Protein AF-A0A975JVR2-F1 (afdb_monomer_lite)

Secondary structure (DSSP, 8-state):
-------------PPPP-------S---------------------------------PPPPPTTTTS-SSTT-TT-HHHHHHHHHHHHHH----HHHHHHHHHHTTT----HHHHHHHHHHHHHT--TTS-GGGHHHHHHHHHHHHHHHHHHHHHHTSTT-HHHHHHHHHHHTTTT-SSS--HHHHTT-SSHHHHHHHHHHHHHHHHHHHHHHTSTTHHHHHHHHHHHHHHHHHHHHHHHHHHH-GGG--HHHHHHHGGGGG-HHHHHHHHHTT-TT--GGGHHHHHHHHHHHHHHHHHHHHHHHHHHHHHHT---SHHHHHHHHTTSS-HHHHHS--HHHHHHHHHHHHHHHHHHHHHTTS-------------------SSS-------

pLDDT: mean 72.9, std 27.25, range [22.02, 98.81]

Radius of gyration: 26.37 Å; chains: 1; bounding box: 71×76×90 Å

Foldseek 3Di:
DPDDDDDDDDDDDDDDDPPPPPVVQDPPDPDDDDDDDDDDDDDDDDDDDDDDDDDPDDPDDPPPPPAPDLCPVVVPCNPVVVVVLVVLVVPFDDDPLLVVLQVLLVLLPDHDPSVLSVLLVVLLVLADPLFDPVCVNVLSSLSSLVVSLLVLLVVQLQDAPSVLLSVLLLCLLLCVQDQPDGNVVSLVSDPDPSSNSSSRSSNVSNNVSVVSLVPFQQSVVLVVVLSVLSVLLSVLSVVQSCCLVCVVPQALVCLLPRNLSSVVQLNSLSSRVSRRPPDDPVCVVVSSVVSSVVSVVVLVVCLVSCVLVSLVVLRQSRVLNSVCCVVVLDDSVCSVPDDSVVVVVSSVCVVVVVVVVVVVVPDDDDDDDDDDDDDDDDDDDDDDDDPDDDDD

Organism: NCBI:txid886343

Sequence (392 aa):
MAALMATVPRGRRSTPMAILRDTDALDIGVGSAVGTAQQRGHNPSASLGLRGQSQAFSPRAIPEGAAGSYLADLRGDEPLVRELQRVVMAEITLSENVNGWVERFSQVNRRDPYLWIWCRAAAEMASLPSIDAELYDHVIDSVILMVIINAVIDDVADHHGRQGFLDALLDIVEGRGGATAIDPALTRKAVSPLEATTLETLWFFYSTLMQRARSYPRCAEFADIFAYDCRVWANMYRLSHLFNDHPDMMSMVEHDLVMPYNMGMVMYTDLQLMCSSRFEMTDLGAVRAAAILAQYMGRIGNLTTTWRREIDEHDYTSGVFAYAVDKGFVDIEWLKHPDATGCRQRLSRGLSGATAKSSSSGNGSRTAMRSSGSAKQSRVSMFATGLMACPD

Structure (mmCIF, N/CA/C/O backbone):
data_AF-A0A975JVR2-F1
#
_entry.id   AF-A0A975JVR2-F1
#
loop_
_atom_site.group_PDB
_atom_site.id
_atom_site.type_symbol
_atom_site.label_atom_id
_atom_site.label_alt_id
_atom_site.label_comp_id
_atom_site.label_asym_id
_atom_site.label_entity_id
_atom_site.label_seq_id
_atom_site.pdbx_PDB_ins_code
_atom_site.Cartn_x
_atom_site.Cartn_y
_atom_site.Cartn_z
_atom_site.occupancy
_atom_site.B_iso_or_equiv
_atom_site.auth_seq_id
_atom_site.auth_comp_id
_atom_site.auth_asym_id
_atom_site.auth_atom_id
_atom_site.pdbx_PDB_model_num
ATOM 1 N N . MET A 1 1 ? -3.629 -34.062 -35.873 1.00 32.19 1 MET A N 1
ATOM 2 C CA . MET A 1 1 ? -3.676 -34.085 -34.393 1.00 32.19 1 MET A CA 1
ATOM 3 C C . MET A 1 1 ? -4.930 -34.812 -33.913 1.00 32.19 1 MET A C 1
ATOM 5 O O . MET A 1 1 ? -5.838 -34.214 -33.358 1.00 32.19 1 MET A O 1
ATOM 9 N N . ALA A 1 2 ? -4.988 -36.113 -34.184 1.00 26.84 2 ALA A N 1
ATOM 10 C CA . ALA A 1 2 ? -6.042 -37.022 -33.743 1.00 26.84 2 ALA A CA 1
ATOM 11 C C . ALA A 1 2 ? -5.434 -38.432 -33.743 1.00 26.84 2 ALA A C 1
ATOM 13 O O . ALA A 1 2 ? -5.662 -39.205 -34.662 1.00 26.84 2 ALA A O 1
ATOM 14 N N . ALA A 1 3 ? -4.530 -38.680 -32.793 1.00 25.39 3 ALA A N 1
ATOM 15 C CA . ALA A 1 3 ? -3.975 -39.992 -32.448 1.00 25.39 3 ALA A CA 1
ATOM 16 C C . ALA A 1 3 ? -2.961 -39.792 -31.315 1.00 25.39 3 ALA A C 1
ATOM 18 O O . ALA A 1 3 ? -1.812 -39.495 -31.606 1.00 25.39 3 ALA A O 1
ATOM 19 N N . LEU A 1 4 ? -3.398 -39.872 -30.053 1.00 27.83 4 LEU A N 1
ATOM 20 C CA . LEU A 1 4 ? -2.589 -40.268 -28.882 1.00 27.83 4 LEU A CA 1
ATOM 21 C C . LEU A 1 4 ? -3.432 -40.125 -27.605 1.00 27.83 4 LEU A C 1
ATOM 23 O O . LEU A 1 4 ? -3.185 -39.283 -26.753 1.00 27.83 4 LEU A O 1
ATOM 27 N N . MET A 1 5 ? -4.470 -40.953 -27.490 1.00 32.00 5 MET A N 1
ATOM 28 C CA . MET A 1 5 ? -5.083 -41.294 -26.205 1.00 32.00 5 MET A CA 1
ATOM 29 C C . MET A 1 5 ? -5.481 -42.766 -26.239 1.00 32.00 5 MET A C 1
ATOM 31 O O . MET A 1 5 ? -6.595 -43.116 -26.615 1.00 32.00 5 MET A O 1
ATOM 35 N N . ALA A 1 6 ? -4.542 -43.631 -25.868 1.00 29.73 6 ALA A N 1
ATOM 36 C CA . ALA A 1 6 ? -4.838 -44.977 -25.404 1.00 29.73 6 ALA A CA 1
ATOM 37 C C . ALA A 1 6 ? -3.701 -45.467 -24.494 1.00 29.73 6 ALA A C 1
ATOM 39 O O . ALA A 1 6 ? -2.533 -45.208 -24.760 1.00 29.73 6 ALA A O 1
ATOM 40 N N . THR A 1 7 ? -4.100 -46.195 -23.449 1.00 31.78 7 THR A N 1
ATOM 41 C CA . THR A 1 7 ? -3.308 -47.021 -22.519 1.00 31.78 7 THR A CA 1
ATOM 42 C C . THR A 1 7 ? -2.488 -46.326 -21.423 1.00 31.78 7 THR A C 1
ATOM 44 O O . THR A 1 7 ? -1.298 -46.093 -21.585 1.00 31.78 7 THR A O 1
ATOM 47 N N . VAL A 1 8 ? -3.099 -46.159 -20.238 1.00 30.03 8 VAL A N 1
ATOM 48 C CA . VAL A 1 8 ? -2.407 -46.312 -18.938 1.00 30.03 8 VAL A CA 1
ATOM 49 C C . VAL A 1 8 ? -3.321 -47.108 -17.975 1.00 30.03 8 VAL A C 1
ATOM 51 O O . VAL A 1 8 ? -4.532 -46.865 -17.971 1.00 30.03 8 VAL A O 1
ATOM 54 N N . PRO A 1 9 ? -2.812 -48.088 -17.198 1.00 31.22 9 PRO A N 1
ATOM 55 C CA . PRO A 1 9 ? -3.633 -49.058 -16.466 1.00 31.22 9 PRO A CA 1
ATOM 56 C C . PRO A 1 9 ? -4.222 -48.519 -15.156 1.00 31.22 9 PRO A C 1
ATOM 58 O O . PRO A 1 9 ? -3.595 -47.752 -14.427 1.00 31.22 9 PRO A O 1
ATOM 61 N N . ARG A 1 10 ? -5.415 -49.015 -14.808 1.00 36.34 10 ARG A N 1
ATOM 62 C CA . ARG A 1 10 ? -6.048 -48.847 -13.493 1.00 36.34 10 ARG A CA 1
ATOM 63 C C . ARG A 1 10 ? -5.355 -49.737 -12.458 1.00 36.34 10 ARG A C 1
ATOM 65 O O . ARG A 1 10 ? -5.386 -50.955 -12.601 1.00 36.34 10 ARG A O 1
ATOM 72 N N . GLY A 1 11 ? -4.840 -49.151 -11.375 1.00 30.44 11 GLY A N 1
ATOM 73 C CA . GLY A 1 11 ? -4.563 -49.910 -10.153 1.00 30.44 11 GLY A CA 1
ATOM 74 C C . GLY A 1 11 ? -3.506 -49.327 -9.221 1.00 30.44 11 GLY A C 1
ATOM 75 O O . GLY A 1 11 ? -2.349 -49.713 -9.304 1.00 30.44 11 GLY A O 1
ATOM 76 N N . ARG A 1 12 ? -3.929 -48.486 -8.270 1.00 29.80 12 ARG A N 1
ATOM 77 C CA . ARG A 1 12 ? -3.588 -48.558 -6.831 1.00 29.80 12 ARG A CA 1
ATOM 78 C C . ARG A 1 12 ? -4.276 -47.399 -6.111 1.00 29.80 12 ARG A C 1
ATOM 80 O O . ARG A 1 12 ? -4.114 -46.246 -6.489 1.00 29.80 12 ARG A O 1
ATOM 87 N N . ARG A 1 13 ? -5.079 -47.727 -5.095 1.00 35.50 13 ARG A N 1
ATOM 88 C CA . ARG A 1 13 ? -5.670 -46.757 -4.167 1.00 35.50 13 ARG A CA 1
ATOM 89 C C . ARG A 1 13 ? -4.528 -46.118 -3.375 1.00 35.50 13 ARG A C 1
ATOM 91 O O . ARG A 1 13 ? -3.924 -46.798 -2.551 1.00 35.50 13 ARG A O 1
ATOM 98 N N . SER A 1 14 ? -4.222 -44.856 -3.653 1.00 30.22 14 SER A N 1
ATOM 99 C CA . SER A 1 14 ? -3.418 -44.018 -2.773 1.00 30.22 14 SER A CA 1
ATOM 100 C C . SER A 1 14 ? -4.315 -43.444 -1.678 1.00 30.22 14 SER A C 1
ATOM 102 O O . SER A 1 14 ? -5.410 -42.940 -1.921 1.00 30.22 14 SER A O 1
ATOM 104 N N . THR A 1 15 ? -3.840 -43.608 -0.454 1.00 33.19 15 THR A N 1
ATOM 105 C CA . THR A 1 15 ? -4.315 -43.024 0.798 1.00 33.19 15 THR A CA 1
ATOM 106 C C . THR A 1 15 ? -4.565 -41.518 0.629 1.00 33.19 15 THR A C 1
ATOM 108 O O . THR A 1 15 ? -3.762 -40.863 -0.041 1.00 33.19 15 THR A O 1
ATOM 111 N N . PRO A 1 16 ? -5.636 -40.937 1.202 1.00 28.69 16 PRO A N 1
ATOM 112 C CA . PRO A 1 16 ? -5.836 -39.494 1.143 1.00 28.69 16 PRO A CA 1
ATOM 113 C C . PRO A 1 16 ? -4.651 -38.780 1.799 1.00 28.69 16 PRO A C 1
ATOM 115 O O . PRO A 1 16 ? -4.269 -39.096 2.926 1.00 28.69 16 PRO A O 1
ATOM 118 N N . MET A 1 17 ? -4.067 -37.838 1.053 1.00 24.69 17 MET A N 1
ATOM 119 C CA . MET A 1 17 ? -3.085 -36.878 1.545 1.00 24.69 17 MET A CA 1
ATOM 120 C C . MET A 1 17 ? -3.653 -36.205 2.794 1.00 24.69 17 MET A C 1
ATOM 122 O O . MET A 1 17 ? -4.682 -35.531 2.731 1.00 24.69 17 MET A O 1
ATOM 126 N N . ALA A 1 18 ? -2.979 -36.408 3.922 1.00 28.11 18 ALA A N 1
ATOM 127 C CA . ALA A 1 18 ? -3.157 -35.585 5.097 1.00 28.11 18 ALA A CA 1
ATOM 128 C C . ALA A 1 18 ? -2.806 -34.147 4.700 1.00 28.11 18 ALA A C 1
ATOM 130 O O . ALA A 1 18 ? -1.649 -33.833 4.427 1.00 28.11 18 ALA A O 1
ATOM 131 N N . ILE A 1 19 ? -3.823 -33.291 4.625 1.00 27.12 19 ILE A N 1
ATOM 132 C CA . ILE A 1 19 ? -3.628 -31.848 4.670 1.00 27.12 19 ILE A CA 1
ATOM 133 C C . ILE A 1 19 ? -3.026 -31.583 6.050 1.00 27.12 19 ILE A C 1
ATOM 135 O O . ILE A 1 19 ? -3.716 -31.704 7.064 1.00 27.12 19 ILE A O 1
ATOM 139 N N . LEU A 1 20 ? -1.722 -31.311 6.076 1.00 27.03 20 LEU A N 1
ATOM 140 C CA . LEU A 1 20 ? -1.033 -30.734 7.220 1.00 27.03 20 LEU A CA 1
ATOM 141 C C . LEU A 1 20 ? -1.747 -29.420 7.548 1.00 27.03 20 LEU A C 1
ATOM 143 O O . LEU A 1 20 ? -1.605 -28.422 6.846 1.00 27.03 20 LEU A O 1
ATOM 147 N N . ARG A 1 21 ? -2.591 -29.464 8.580 1.00 27.72 21 ARG A N 1
ATOM 148 C CA . ARG A 1 21 ? -3.024 -28.277 9.306 1.00 27.72 21 ARG A CA 1
ATOM 149 C C . ARG A 1 21 ? -1.805 -27.793 10.073 1.00 27.72 21 ARG A C 1
ATOM 151 O O . ARG A 1 21 ? -1.534 -28.293 11.156 1.00 27.72 21 ARG A O 1
ATOM 158 N N . ASP A 1 22 ? -1.061 -26.884 9.466 1.00 30.03 22 ASP A N 1
ATOM 159 C CA . ASP A 1 22 ? -0.090 -26.071 10.182 1.00 30.03 22 ASP A CA 1
ATOM 160 C C . ASP A 1 22 ? -0.865 -24.865 10.732 1.00 30.03 22 ASP A C 1
ATOM 162 O O . ASP A 1 22 ? -1.059 -23.855 10.058 1.00 30.03 22 ASP A O 1
ATOM 166 N N . THR A 1 23 ? -1.475 -25.050 11.904 1.00 29.98 23 THR A N 1
ATOM 167 C CA . THR A 1 23 ? -2.264 -24.029 12.619 1.00 29.98 23 THR A CA 1
ATOM 168 C C . THR A 1 23 ? -1.426 -23.222 13.613 1.00 29.98 23 THR A C 1
ATOM 170 O O . THR A 1 23 ? -1.993 -22.572 14.482 1.00 29.98 23 THR A O 1
ATOM 173 N N . ASP A 1 24 ? -0.101 -23.197 13.460 1.00 30.27 24 ASP A N 1
ATOM 174 C CA . ASP A 1 24 ? 0.797 -22.446 14.353 1.00 30.27 24 ASP A CA 1
ATOM 175 C C . ASP A 1 24 ? 1.139 -21.030 13.829 1.00 30.27 24 ASP A C 1
ATOM 177 O O . ASP A 1 24 ? 1.982 -20.322 14.381 1.00 30.27 24 ASP A O 1
ATOM 181 N N . ALA A 1 25 ? 0.455 -20.551 12.783 1.00 36.91 25 ALA A N 1
ATOM 182 C CA . ALA A 1 25 ? 0.640 -19.202 12.244 1.00 36.91 25 ALA A CA 1
ATOM 183 C C . ALA A 1 25 ? -0.249 -18.169 12.960 1.00 36.91 25 ALA A C 1
ATOM 185 O O . ALA A 1 25 ? -1.253 -17.726 12.410 1.00 36.91 25 ALA A O 1
ATOM 186 N N . LEU A 1 26 ? 0.173 -17.826 14.184 1.00 36.50 26 LEU A N 1
ATOM 187 C CA . LEU A 1 26 ? -0.213 -16.729 15.093 1.00 36.50 26 LEU A CA 1
ATOM 188 C C . LEU A 1 26 ? -0.396 -17.318 16.498 1.00 36.50 26 LEU A C 1
ATOM 190 O O . LEU A 1 26 ? -1.511 -17.508 16.975 1.00 36.50 26 LEU A O 1
ATOM 194 N N . ASP A 1 27 ? 0.716 -17.599 17.180 1.00 35.41 27 ASP A N 1
ATOM 195 C CA . ASP A 1 27 ? 0.703 -17.832 18.626 1.00 35.41 27 ASP A CA 1
ATOM 196 C C . ASP A 1 27 ? 0.389 -16.496 19.331 1.00 35.41 27 ASP A C 1
ATOM 198 O O . ASP A 1 27 ? 1.264 -15.705 19.696 1.00 35.41 27 ASP A O 1
ATOM 202 N N . ILE A 1 28 ? -0.905 -16.173 19.408 1.00 37.16 28 ILE A N 1
ATOM 203 C CA . ILE A 1 28 ? -1.436 -15.023 20.137 1.00 37.16 28 ILE A CA 1
ATOM 204 C C . ILE A 1 28 ? -1.513 -15.446 21.602 1.00 37.16 28 ILE A C 1
ATOM 206 O O . ILE A 1 28 ? -2.537 -15.931 22.080 1.00 37.16 28 ILE A O 1
ATOM 210 N N . GLY A 1 29 ? -0.402 -15.284 22.318 1.00 28.20 29 GLY A N 1
ATOM 211 C CA . GLY A 1 29 ? -0.325 -15.548 23.750 1.00 28.20 29 GLY A CA 1
ATOM 212 C C . GLY A 1 29 ? -1.294 -14.667 24.545 1.00 28.20 29 GLY A C 1
ATOM 213 O O . GLY A 1 29 ? -0.948 -13.565 24.965 1.00 28.20 29 GLY A O 1
ATOM 214 N N . VAL A 1 30 ? -2.503 -15.167 24.804 1.00 33.81 30 VAL A N 1
ATOM 215 C CA . VAL A 1 30 ? -3.416 -14.617 25.813 1.00 33.81 30 VAL A CA 1
ATOM 216 C C . VAL A 1 30 ? -3.027 -15.218 27.163 1.00 33.81 30 VAL A C 1
ATOM 218 O O . VAL A 1 30 ? -3.611 -16.187 27.641 1.00 33.81 30 VAL A O 1
ATOM 221 N N . GLY A 1 31 ? -1.980 -14.662 27.770 1.00 28.25 31 GLY A N 1
ATOM 222 C CA . GLY A 1 31 ? -1.578 -14.978 29.137 1.00 28.25 31 GLY A CA 1
ATOM 223 C C . GLY A 1 31 ? -2.218 -14.013 30.131 1.00 28.25 31 GLY A C 1
ATOM 224 O O . GLY A 1 31 ? -1.765 -12.879 30.271 1.00 28.25 31 GLY A O 1
ATOM 225 N N . SER A 1 32 ? -3.249 -14.460 30.853 1.00 31.38 32 SER A N 1
ATOM 226 C CA . SER A 1 32 ? -3.742 -13.760 32.042 1.00 31.38 32 SER A CA 1
ATOM 227 C C . SER A 1 32 ? -2.726 -13.889 33.180 1.00 31.38 32 SER A C 1
ATOM 229 O O . SER A 1 32 ? -2.426 -15.006 33.603 1.00 31.38 32 SER A O 1
ATOM 231 N N . ALA A 1 33 ? -2.253 -12.776 33.738 1.00 28.31 33 ALA A N 1
ATOM 232 C CA . ALA A 1 33 ? -1.594 -12.777 35.041 1.00 28.31 33 ALA A CA 1
ATOM 233 C C . ALA A 1 33 ? -1.880 -11.471 35.793 1.00 28.31 33 ALA A C 1
ATOM 235 O O . ALA A 1 33 ? -1.245 -10.440 35.595 1.00 28.31 33 ALA A O 1
ATOM 236 N N . VAL A 1 34 ? -2.866 -11.553 36.683 1.00 28.88 34 VAL A N 1
ATOM 237 C CA . VAL A 1 34 ? -3.016 -10.689 37.855 1.00 28.88 34 VAL A CA 1
ATOM 238 C C . VAL A 1 34 ? -1.882 -11.035 38.826 1.00 28.88 34 VAL A C 1
ATOM 240 O O . VAL A 1 34 ? -1.740 -12.202 39.184 1.00 28.88 34 VAL A O 1
ATOM 243 N N . GLY A 1 35 ? -1.099 -10.051 39.285 1.00 26.55 35 GLY A N 1
ATOM 244 C CA . GLY A 1 35 ? -0.124 -10.294 40.355 1.00 26.55 35 GLY A CA 1
ATOM 245 C C . GLY A 1 35 ? 0.924 -9.204 40.597 1.00 26.55 35 GLY A C 1
ATOM 246 O O . GLY A 1 35 ? 2.029 -9.296 40.089 1.00 26.55 35 GLY A O 1
ATOM 247 N N . THR A 1 36 ? 0.559 -8.229 41.436 1.00 27.19 36 THR A N 1
ATOM 248 C CA . THR A 1 36 ? 1.360 -7.569 42.498 1.00 27.19 36 THR A CA 1
ATOM 249 C C . THR A 1 36 ? 2.796 -7.057 42.258 1.00 27.19 36 THR A C 1
ATOM 251 O O . THR A 1 36 ? 3.721 -7.771 41.897 1.00 27.19 36 THR A O 1
ATOM 254 N N . ALA A 1 37 ? 2.965 -5.791 42.650 1.00 26.53 37 ALA A N 1
ATOM 255 C CA . ALA A 1 37 ? 4.178 -4.983 42.737 1.00 26.53 37 ALA A CA 1
ATOM 256 C C . ALA A 1 37 ? 5.354 -5.580 43.536 1.00 26.53 37 ALA A C 1
ATOM 258 O O . ALA A 1 37 ? 5.132 -6.146 44.602 1.00 26.53 37 ALA A O 1
ATOM 259 N N . GLN A 1 38 ? 6.594 -5.236 43.144 1.00 25.83 38 GLN A N 1
ATOM 260 C CA . GLN A 1 38 ? 7.618 -4.792 44.104 1.00 25.83 38 GLN A CA 1
ATOM 261 C C . GLN A 1 38 ? 8.767 -3.998 43.450 1.00 25.83 38 GLN A C 1
ATOM 263 O O . GLN A 1 38 ? 9.375 -4.420 42.472 1.00 25.83 38 GLN A O 1
ATOM 268 N N . GLN A 1 39 ? 9.067 -2.836 44.038 1.00 27.81 39 GLN A N 1
ATOM 269 C CA . GLN A 1 39 ? 10.243 -2.000 43.778 1.00 27.81 39 GLN A CA 1
ATOM 270 C C . GLN A 1 39 ? 11.557 -2.759 44.019 1.00 27.81 39 GLN A C 1
ATOM 272 O O . GLN A 1 39 ? 11.671 -3.460 45.024 1.00 27.81 39 GLN A O 1
ATOM 277 N N . ARG A 1 40 ? 12.587 -2.471 43.211 1.00 27.27 40 ARG A N 1
ATOM 278 C CA . ARG A 1 40 ? 13.966 -2.171 43.659 1.00 27.27 40 ARG A CA 1
ATOM 279 C C . ARG A 1 40 ? 14.809 -1.723 42.467 1.00 27.27 40 ARG A C 1
ATOM 281 O O . ARG A 1 40 ? 14.926 -2.438 41.480 1.00 27.27 40 ARG A O 1
ATOM 288 N N . GLY A 1 41 ? 15.379 -0.524 42.567 1.00 23.98 41 GLY A N 1
ATOM 289 C CA . GLY A 1 41 ? 16.343 -0.032 41.593 1.00 23.98 41 GLY A CA 1
ATOM 290 C C . GLY A 1 41 ? 17.720 -0.646 41.795 1.00 23.98 41 GLY A C 1
ATOM 291 O O . GLY A 1 41 ? 18.031 -1.101 42.891 1.00 23.98 41 GLY A O 1
ATOM 292 N N . HIS A 1 42 ? 18.546 -0.578 40.757 1.00 27.39 42 HIS A N 1
ATOM 293 C CA . HIS A 1 42 ? 19.981 -0.321 40.841 1.00 27.39 42 HIS A CA 1
ATOM 294 C C . HIS A 1 42 ? 20.502 -0.012 39.434 1.00 27.39 42 HIS A C 1
ATOM 296 O O . HIS A 1 42 ? 20.351 -0.800 38.507 1.00 27.39 42 HIS A O 1
ATOM 302 N N . ASN A 1 43 ? 21.091 1.173 39.309 1.00 29.17 43 ASN A N 1
ATOM 303 C CA . ASN A 1 43 ? 21.961 1.584 38.215 1.00 29.17 43 ASN A CA 1
ATOM 304 C C . ASN A 1 43 ? 23.356 1.007 38.524 1.00 29.17 43 ASN A C 1
ATOM 306 O O . ASN A 1 43 ? 23.745 1.011 39.697 1.00 29.17 43 ASN A O 1
ATOM 310 N N . PRO A 1 44 ? 24.133 0.560 37.525 1.00 30.78 44 PRO A N 1
ATOM 311 C CA . PRO A 1 44 ? 25.348 1.334 37.298 1.00 30.78 44 PRO A CA 1
ATOM 312 C C . PRO A 1 44 ? 25.767 1.463 35.831 1.00 30.78 44 PRO A C 1
ATOM 314 O O . PRO A 1 44 ? 25.691 0.546 35.016 1.00 30.78 44 PRO A O 1
ATOM 317 N N . SER A 1 45 ? 26.311 2.646 35.576 1.00 24.58 45 SER A N 1
ATOM 318 C CA . SER A 1 45 ? 27.100 3.067 34.434 1.00 24.58 45 SER A CA 1
ATOM 319 C C . SER A 1 45 ? 28.230 2.093 34.085 1.00 24.58 45 SER A C 1
ATOM 321 O O . SER A 1 45 ? 29.027 1.726 34.947 1.00 24.58 45 SER A O 1
ATOM 323 N N . ALA A 1 46 ? 28.389 1.801 32.794 1.00 27.14 46 ALA A N 1
ATOM 324 C CA . ALA A 1 46 ? 29.655 1.355 32.227 1.00 27.14 46 ALA A CA 1
ATOM 325 C C . ALA A 1 46 ? 29.890 2.070 30.891 1.00 27.14 46 ALA A C 1
ATOM 327 O O . ALA A 1 46 ? 29.276 1.785 29.867 1.00 27.14 46 ALA A O 1
ATOM 328 N N . SER A 1 47 ? 30.783 3.050 30.952 1.00 26.14 47 SER A N 1
ATOM 329 C CA . SER A 1 47 ? 31.390 3.759 29.836 1.00 26.14 47 SER A CA 1
ATOM 330 C C . SER A 1 47 ? 32.286 2.821 29.022 1.00 26.14 47 SER A C 1
ATOM 332 O O . SER A 1 47 ? 33.281 2.323 29.548 1.00 26.14 47 SER A O 1
ATOM 334 N N . LEU A 1 48 ? 31.995 2.653 27.733 1.00 27.75 48 LEU A N 1
ATOM 335 C CA . LEU A 1 48 ? 32.934 2.110 26.752 1.00 27.75 48 LEU A CA 1
ATOM 336 C C . LEU A 1 48 ? 33.100 3.131 25.630 1.00 27.75 48 LEU A C 1
ATOM 338 O O . LEU A 1 48 ? 32.203 3.373 24.827 1.00 27.75 48 LEU A O 1
ATOM 342 N N . GLY A 1 49 ? 34.260 3.784 25.646 1.00 25.97 49 GLY A N 1
ATOM 343 C CA . GLY A 1 49 ? 34.676 4.727 24.625 1.00 25.97 49 GLY A CA 1
ATOM 344 C C . GLY A 1 49 ? 35.059 4.005 23.341 1.00 25.97 49 GLY A C 1
ATOM 345 O O . GLY A 1 49 ? 35.921 3.130 23.345 1.00 25.97 49 GLY A O 1
ATOM 346 N N . LEU A 1 50 ? 34.475 4.446 22.232 1.00 27.45 50 LEU A N 1
ATOM 347 C CA . LEU A 1 50 ? 34.987 4.199 20.892 1.00 27.45 50 LEU A CA 1
ATOM 348 C C . LEU A 1 50 ? 35.197 5.553 20.214 1.00 27.45 50 LEU A C 1
ATOM 350 O O . LEU A 1 50 ? 34.275 6.178 19.698 1.00 27.45 50 LEU A O 1
ATOM 354 N N . ARG A 1 51 ? 36.451 6.017 20.251 1.00 27.09 51 ARG A N 1
ATOM 355 C CA . ARG A 1 51 ? 36.972 7.001 19.299 1.00 27.09 51 ARG A CA 1
ATOM 356 C C . ARG A 1 51 ? 37.152 6.279 17.963 1.00 27.09 51 ARG A C 1
ATOM 358 O O . ARG A 1 51 ? 38.105 5.524 17.805 1.00 27.09 51 ARG A O 1
ATOM 365 N N . GLY A 1 52 ? 36.249 6.528 17.022 1.00 27.14 52 GLY A N 1
ATOM 366 C CA . GLY A 1 52 ? 36.374 6.152 15.616 1.00 27.14 52 GLY A CA 1
ATOM 367 C C . GLY A 1 52 ? 36.185 7.397 14.759 1.00 27.14 52 GLY A C 1
ATOM 368 O O . GLY A 1 52 ? 35.250 8.161 14.970 1.00 27.14 52 GLY A O 1
ATOM 369 N N . GLN A 1 53 ? 37.133 7.648 13.865 1.00 26.02 53 GLN A N 1
ATOM 370 C CA . GLN A 1 53 ? 37.251 8.864 13.068 1.00 26.02 53 GLN A CA 1
ATOM 371 C C . GLN A 1 53 ? 36.022 9.069 12.169 1.00 26.02 53 GLN A C 1
ATOM 373 O O . GLN A 1 53 ? 35.692 8.211 11.355 1.00 26.02 53 GLN A O 1
ATOM 378 N N . SER A 1 54 ? 35.373 10.227 12.302 1.00 25.48 54 SER A N 1
ATOM 379 C CA . SER A 1 54 ? 34.343 10.694 11.374 1.00 25.48 54 SER A CA 1
ATOM 380 C C . SER A 1 54 ? 35.019 11.113 10.068 1.00 25.48 54 SER A C 1
ATOM 382 O O . SER A 1 54 ? 35.587 12.201 9.974 1.00 25.48 54 SER A O 1
ATOM 384 N N . GLN A 1 55 ? 35.018 10.225 9.073 1.00 27.30 55 GLN A N 1
ATOM 385 C CA . GLN A 1 55 ? 35.164 10.644 7.684 1.00 27.30 55 GLN A CA 1
ATOM 386 C C . GLN A 1 55 ? 33.781 11.061 7.195 1.00 27.30 55 GLN A C 1
ATOM 388 O O . GLN A 1 55 ? 32.855 10.253 7.162 1.00 27.30 55 GLN A O 1
ATOM 393 N N . ALA A 1 56 ? 33.647 12.344 6.861 1.00 25.73 56 ALA A N 1
ATOM 394 C CA . ALA A 1 56 ? 32.445 12.910 6.276 1.00 25.73 56 ALA A CA 1
ATOM 395 C C . ALA A 1 56 ? 32.071 12.125 5.011 1.00 25.73 56 ALA A C 1
ATOM 397 O O . ALA A 1 56 ? 32.771 12.170 3.998 1.00 25.73 56 ALA A O 1
ATOM 398 N N . PHE A 1 57 ? 30.976 11.375 5.096 1.00 26.12 57 PHE A N 1
ATOM 399 C CA . PHE A 1 57 ? 30.391 10.672 3.969 1.00 26.12 57 PHE A CA 1
ATOM 400 C C . PHE A 1 57 ? 29.717 11.717 3.078 1.00 26.12 57 PHE A C 1
ATOM 402 O O . PHE A 1 57 ? 28.757 12.362 3.494 1.00 26.12 57 PHE A O 1
ATOM 409 N N . SER A 1 58 ? 30.248 11.922 1.875 1.00 25.17 58 SER A N 1
ATOM 410 C CA . SER A 1 58 ? 29.581 12.722 0.850 1.00 25.17 58 SER A CA 1
ATOM 411 C C . SER A 1 58 ? 28.584 11.801 0.140 1.00 25.17 58 SER A C 1
ATOM 413 O O . SER A 1 58 ? 29.027 10.884 -0.562 1.00 25.17 58 SER A O 1
ATOM 415 N N . PRO A 1 59 ? 27.261 11.942 0.350 1.00 30.22 59 PRO A N 1
ATOM 416 C CA . PRO A 1 59 ? 26.291 11.145 -0.383 1.00 30.22 59 PRO A CA 1
ATOM 417 C C . PRO A 1 59 ? 26.458 11.445 -1.873 1.00 30.22 59 PRO A C 1
ATOM 419 O O . PRO A 1 59 ? 26.451 12.604 -2.290 1.00 30.22 59 PRO A O 1
ATOM 422 N N . ARG A 1 60 ? 26.632 10.399 -2.689 1.00 28.73 60 ARG A N 1
ATOM 423 C CA . ARG A 1 60 ? 26.500 10.525 -4.143 1.00 28.73 60 ARG A CA 1
ATOM 424 C C . ARG A 1 60 ? 25.142 11.166 -4.412 1.00 28.73 60 ARG A C 1
ATOM 426 O O . ARG A 1 60 ? 24.118 10.598 -4.040 1.00 28.73 60 ARG A O 1
ATOM 433 N N . ALA A 1 61 ? 25.162 12.355 -5.006 1.00 26.62 61 ALA A N 1
ATOM 434 C CA . ALA A 1 61 ? 23.965 13.068 -5.400 1.00 26.62 61 ALA A CA 1
ATOM 435 C C . ALA A 1 61 ? 23.112 12.156 -6.290 1.00 26.62 61 ALA A C 1
ATOM 437 O O . ALA A 1 61 ? 23.532 11.761 -7.379 1.00 26.62 61 ALA A O 1
ATOM 438 N N . ILE A 1 62 ? 21.918 11.818 -5.807 1.00 33.19 62 ILE A N 1
ATOM 439 C CA . ILE A 1 62 ? 20.796 11.492 -6.684 1.00 33.19 62 ILE A CA 1
ATOM 440 C C . ILE A 1 62 ? 20.615 12.736 -7.566 1.00 33.19 62 ILE A C 1
ATOM 442 O O . ILE A 1 62 ? 20.644 13.837 -7.006 1.00 33.19 62 ILE A O 1
ATOM 446 N N . PRO A 1 63 ? 20.505 12.612 -8.902 1.00 32.78 63 PRO A N 1
ATOM 447 C CA . PRO A 1 63 ? 20.439 13.770 -9.785 1.00 32.78 63 PRO A CA 1
ATOM 448 C C . PRO A 1 63 ? 19.396 14.773 -9.284 1.00 32.78 63 PRO A C 1
ATOM 450 O O . PRO A 1 63 ? 18.225 14.421 -9.106 1.00 32.78 63 PRO A O 1
ATOM 453 N N . GLU A 1 64 ? 19.826 16.013 -9.032 1.00 30.00 64 GLU A N 1
ATOM 454 C CA . GLU A 1 64 ? 18.925 17.142 -8.806 1.00 30.00 64 GLU A CA 1
ATOM 455 C C . GLU A 1 64 ? 18.021 17.258 -10.042 1.00 30.00 64 GLU A C 1
ATOM 457 O O . GLU A 1 64 ? 18.443 17.704 -11.106 1.00 30.00 64 GLU A O 1
ATOM 462 N N . GLY A 1 65 ? 16.800 16.732 -9.926 1.00 31.48 65 GLY A N 1
ATOM 463 C CA . GLY A 1 65 ? 15.854 16.604 -11.036 1.00 31.48 65 GLY A CA 1
ATOM 464 C C . GLY A 1 65 ? 14.790 15.520 -10.841 1.00 31.48 65 GLY A C 1
ATOM 465 O O . GLY A 1 65 ? 13.680 15.678 -11.338 1.00 31.48 65 GLY A O 1
ATOM 466 N N . ALA A 1 66 ? 15.065 14.466 -10.060 1.00 34.53 66 ALA A N 1
ATOM 467 C CA . ALA A 1 66 ? 14.100 13.376 -9.842 1.00 34.53 66 ALA A CA 1
ATOM 468 C C . ALA A 1 66 ? 12.942 13.738 -8.883 1.00 34.53 66 ALA A C 1
ATOM 470 O O . ALA A 1 66 ? 11.888 13.113 -8.907 1.00 34.53 66 ALA A O 1
ATOM 471 N N . ALA A 1 67 ? 13.102 14.781 -8.062 1.00 32.78 67 ALA A N 1
ATOM 472 C CA . ALA A 1 67 ? 12.140 15.152 -7.018 1.00 32.78 67 ALA A CA 1
ATOM 473 C C . ALA A 1 67 ? 11.037 16.137 -7.473 1.00 32.78 67 ALA A C 1
ATOM 475 O O . ALA A 1 67 ? 10.324 16.672 -6.632 1.00 32.78 67 ALA A O 1
ATOM 476 N N . GLY A 1 68 ? 10.903 16.416 -8.777 1.00 36.47 68 GLY A N 1
ATOM 477 C CA . GLY A 1 68 ? 10.097 17.543 -9.276 1.00 36.47 68 GLY A CA 1
ATOM 478 C C . GLY A 1 68 ? 8.951 17.230 -10.243 1.00 36.47 68 GLY A C 1
ATOM 479 O O . GLY A 1 68 ? 8.395 18.166 -10.808 1.00 36.47 68 GLY A O 1
ATOM 480 N N . SER A 1 69 ? 8.585 15.970 -10.496 1.00 44.12 69 SER A N 1
ATOM 481 C CA . SER A 1 69 ? 7.709 15.651 -11.639 1.00 44.12 69 SER A CA 1
ATOM 482 C C . SER A 1 69 ? 6.578 14.664 -11.336 1.00 44.12 69 SER A C 1
ATOM 484 O O . SER A 1 69 ? 6.357 13.721 -12.091 1.00 44.12 69 SER A O 1
ATOM 486 N N . TYR A 1 70 ? 5.791 14.904 -10.286 1.00 43.78 70 TYR A N 1
ATOM 487 C CA . TYR A 1 70 ? 4.442 14.314 -10.244 1.00 43.78 70 TYR A CA 1
ATOM 488 C C . TYR A 1 70 ? 3.464 15.041 -11.184 1.00 43.78 70 TYR A C 1
ATOM 490 O O . TYR A 1 70 ? 2.462 14.465 -11.589 1.00 43.78 70 TYR A O 1
ATOM 498 N N . LEU A 1 71 ? 3.756 16.295 -11.563 1.00 43.25 71 LEU A N 1
ATOM 499 C CA . LEU A 1 71 ? 2.775 17.191 -12.197 1.00 43.25 71 LEU A CA 1
ATOM 500 C C . LEU A 1 71 ? 3.261 17.886 -13.475 1.00 43.25 71 LEU A C 1
ATOM 502 O O . LEU A 1 71 ? 2.448 18.440 -14.211 1.00 43.25 71 LEU A O 1
ATOM 506 N N . ALA A 1 72 ? 4.560 17.831 -13.784 1.00 44.78 72 ALA A N 1
ATOM 507 C CA . ALA A 1 72 ? 5.125 18.471 -14.977 1.00 44.78 72 ALA A CA 1
ATOM 508 C C . ALA A 1 72 ? 4.639 17.840 -16.304 1.00 44.78 72 ALA A C 1
ATOM 510 O O . ALA A 1 72 ? 4.765 18.453 -17.370 1.00 44.78 72 ALA A O 1
ATOM 511 N N . ASP A 1 73 ? 4.047 16.644 -16.237 1.00 47.16 73 ASP A N 1
ATOM 512 C CA . ASP A 1 73 ? 3.485 15.914 -17.378 1.00 47.16 73 ASP A CA 1
ATOM 513 C C . ASP A 1 73 ? 1.976 16.140 -17.596 1.00 47.16 73 ASP A C 1
ATOM 515 O O . ASP A 1 73 ? 1.442 15.755 -18.638 1.00 47.16 73 ASP A O 1
ATOM 519 N N . LEU A 1 74 ? 1.286 16.858 -16.698 1.00 48.69 74 LEU A N 1
ATOM 520 C CA . LEU A 1 74 ? -0.116 17.283 -16.861 1.00 48.69 74 LEU A CA 1
ATOM 521 C C . LEU A 1 74 ? -0.225 18.595 -17.659 1.00 48.69 74 LEU A C 1
ATOM 523 O O . LEU A 1 74 ? -0.991 19.493 -17.311 1.00 48.69 74 LEU A O 1
ATOM 527 N N . ARG A 1 75 ? 0.538 18.717 -18.755 1.00 45.75 75 ARG A N 1
ATOM 528 C CA . ARG A 1 75 ? 0.734 19.964 -19.533 1.00 45.75 75 ARG A CA 1
ATOM 529 C C . ARG A 1 75 ? -0.536 20.585 -20.149 1.00 45.75 75 ARG A C 1
ATOM 531 O O . ARG A 1 75 ? -0.428 21.605 -20.822 1.00 45.75 75 ARG A O 1
ATOM 538 N N . GLY A 1 76 ? -1.713 19.995 -19.938 1.00 49.38 76 GLY A N 1
ATOM 539 C CA . GLY A 1 76 ? -3.007 20.543 -20.351 1.00 49.38 76 GLY A CA 1
ATOM 540 C C . GLY A 1 76 ? -3.765 21.330 -19.273 1.00 49.38 76 GLY A C 1
ATOM 541 O O . GLY A 1 76 ? -4.505 22.231 -19.641 1.00 49.38 76 GLY A O 1
ATOM 542 N N . ASP A 1 77 ? -3.553 21.049 -17.977 1.00 53.19 77 ASP A N 1
ATOM 543 C CA . ASP A 1 77 ? -4.430 21.514 -16.877 1.00 53.19 77 ASP A CA 1
ATOM 544 C C . ASP A 1 77 ? -3.654 21.959 -15.620 1.00 53.19 77 ASP A C 1
ATOM 546 O O . ASP A 1 77 ? -4.124 21.862 -14.484 1.00 53.19 77 ASP A O 1
ATOM 550 N N . GLU A 1 78 ? -2.446 22.489 -15.807 1.00 61.47 78 GLU A N 1
ATOM 551 C CA . GLU A 1 78 ? -1.588 22.989 -14.723 1.00 61.47 78 GLU A CA 1
ATOM 552 C C . GLU A 1 78 ? -2.303 23.948 -13.732 1.00 61.47 78 GLU A C 1
ATOM 554 O O . GLU A 1 78 ? -2.048 23.853 -12.531 1.00 61.47 78 GLU A O 1
ATOM 559 N N . PRO A 1 79 ? -3.231 24.836 -14.156 1.00 65.94 79 PRO A N 1
ATOM 560 C CA . PRO A 1 79 ? -3.989 25.680 -13.230 1.00 65.94 79 PRO A CA 1
ATOM 561 C C . PRO A 1 79 ? -4.979 24.904 -12.352 1.00 65.94 79 PRO A C 1
ATOM 563 O O . PRO A 1 79 ? -5.086 25.201 -11.167 1.00 65.94 79 PRO A O 1
ATOM 566 N N . LEU A 1 80 ? -5.672 23.902 -12.906 1.00 61.44 80 LEU A N 1
ATOM 567 C CA . LEU A 1 80 ? -6.646 23.083 -12.176 1.00 61.44 80 LEU A CA 1
ATOM 568 C C . LEU A 1 80 ? -5.948 22.166 -11.172 1.00 61.44 80 LEU A C 1
ATOM 570 O O . LEU A 1 80 ? -6.400 22.026 -10.042 1.00 61.44 80 LEU A O 1
ATOM 574 N N . VAL A 1 81 ? -4.813 21.593 -11.568 1.00 65.69 81 VAL A N 1
ATOM 575 C CA . VAL A 1 81 ? -3.951 20.808 -10.683 1.00 65.69 81 VAL A CA 1
ATOM 576 C C . VAL A 1 81 ? -3.468 21.669 -9.519 1.00 65.69 81 VAL A C 1
ATOM 578 O O . VAL A 1 81 ? -3.649 21.286 -8.369 1.00 65.69 81 VAL A O 1
ATOM 581 N N . ARG A 1 82 ? -2.930 22.866 -9.787 1.00 66.75 82 ARG A N 1
ATOM 582 C CA . ARG A 1 82 ? -2.506 23.796 -8.727 1.00 66.75 82 ARG A CA 1
ATOM 583 C C . ARG A 1 82 ? -3.672 24.247 -7.842 1.00 66.75 82 ARG A C 1
ATOM 585 O O . ARG A 1 82 ? -3.462 24.490 -6.659 1.00 66.75 82 ARG A O 1
ATOM 592 N N . GLU A 1 83 ? -4.876 24.390 -8.394 1.00 65.50 83 GLU A N 1
ATOM 593 C CA . GLU A 1 83 ? -6.092 24.718 -7.638 1.00 65.50 83 GLU A CA 1
ATOM 594 C C . GLU A 1 83 ? -6.485 23.582 -6.696 1.00 65.50 83 GLU A C 1
ATOM 596 O O . GLU A 1 83 ? -6.619 23.806 -5.497 1.00 65.50 83 GLU A O 1
ATOM 601 N N . LEU A 1 84 ? -6.586 22.357 -7.218 1.00 66.38 84 LEU A N 1
ATOM 602 C CA . LEU A 1 84 ? -6.870 21.150 -6.442 1.00 66.38 84 LEU A CA 1
ATOM 603 C C . LEU A 1 84 ? -5.836 20.944 -5.341 1.00 66.38 84 LEU A C 1
ATOM 605 O O . LEU A 1 84 ? -6.201 20.690 -4.198 1.00 66.38 84 LEU A O 1
ATOM 609 N N . GLN A 1 85 ? -4.552 21.115 -5.654 1.00 67.69 85 GLN A N 1
ATOM 610 C CA . GLN A 1 85 ? -3.497 21.066 -4.650 1.00 67.69 85 GLN A CA 1
ATOM 611 C C . GLN A 1 85 ? -3.701 22.118 -3.568 1.00 67.69 85 GLN A C 1
ATOM 613 O O . GLN A 1 85 ? -3.610 21.798 -2.390 1.00 67.69 85 GLN A O 1
ATOM 618 N N . ARG A 1 86 ? -4.005 23.362 -3.944 1.00 67.69 86 ARG A N 1
ATOM 619 C CA . ARG A 1 86 ? -4.184 24.449 -2.980 1.00 67.69 86 ARG A CA 1
ATOM 620 C C . ARG A 1 86 ? -5.386 24.223 -2.072 1.00 67.69 86 ARG A C 1
ATOM 622 O O . ARG A 1 86 ? -5.254 24.431 -0.874 1.00 67.69 86 ARG A O 1
ATOM 629 N N . VAL A 1 87 ? -6.522 23.800 -2.626 1.00 64.94 87 VAL A N 1
ATOM 630 C CA . VAL A 1 87 ? -7.749 23.529 -1.860 1.00 64.94 87 VAL A CA 1
ATOM 631 C C . VAL A 1 87 ? -7.520 22.364 -0.900 1.00 64.94 87 VAL A C 1
ATOM 633 O O . VAL A 1 87 ? -7.730 22.509 0.298 1.00 64.94 87 VAL A O 1
ATOM 636 N N . VAL A 1 88 ? -6.975 21.249 -1.396 1.00 69.06 88 VAL A N 1
ATOM 637 C CA . VAL A 1 88 ? -6.693 20.064 -0.573 1.00 69.06 88 VAL A CA 1
ATOM 638 C C . VAL A 1 88 ? -5.654 20.369 0.516 1.00 69.06 88 VAL A C 1
ATOM 640 O O . VAL A 1 88 ? -5.829 19.966 1.661 1.00 69.06 88 VAL A O 1
ATOM 643 N N . MET A 1 89 ? -4.590 21.117 0.202 1.00 66.12 89 MET A N 1
ATOM 644 C CA . MET A 1 89 ? -3.550 21.465 1.181 1.00 66.12 89 MET A CA 1
ATOM 645 C C . MET A 1 89 ? -3.981 22.520 2.200 1.00 66.12 89 MET A C 1
ATOM 647 O O . MET A 1 89 ? -3.412 22.563 3.288 1.00 66.12 89 MET A O 1
ATOM 651 N N . ALA A 1 90 ? -4.930 23.394 1.863 1.00 66.12 90 ALA A N 1
ATOM 652 C CA . ALA A 1 90 ? -5.415 24.403 2.799 1.00 66.12 90 ALA A CA 1
ATOM 653 C C . ALA A 1 90 ? -6.316 23.802 3.888 1.00 66.12 90 ALA A C 1
ATOM 655 O O . ALA A 1 90 ? -6.423 24.379 4.969 1.00 66.12 90 ALA A O 1
ATOM 656 N N . GLU A 1 91 ? -6.952 22.662 3.609 1.00 76.31 91 GLU A N 1
ATOM 657 C CA . GLU A 1 91 ? -8.003 22.102 4.462 1.00 76.31 91 GLU A CA 1
ATOM 658 C C . GLU A 1 91 ? -7.570 20.846 5.226 1.00 76.31 91 GLU A C 1
ATOM 660 O O . GLU A 1 91 ? -8.094 20.587 6.309 1.00 76.31 91 GLU A O 1
ATOM 665 N N . ILE A 1 92 ? -6.590 20.090 4.719 1.00 84.69 92 ILE A N 1
ATOM 666 C CA . ILE A 1 92 ? -6.176 18.821 5.327 1.00 84.69 92 ILE A CA 1
ATOM 667 C C . ILE A 1 92 ? -4.892 18.990 6.130 1.00 84.69 92 ILE A C 1
ATOM 669 O O . ILE A 1 92 ? -3.832 19.329 5.600 1.00 84.69 92 ILE A O 1
ATOM 673 N N . THR A 1 93 ? -4.978 18.673 7.420 1.00 87.25 93 THR A N 1
ATOM 674 C CA . THR A 1 93 ? -3.830 18.601 8.322 1.00 87.25 93 THR A CA 1
ATOM 675 C C . THR A 1 93 ? -3.501 17.148 8.643 1.00 87.25 93 THR A C 1
ATOM 677 O O . THR A 1 93 ? -4.375 16.332 8.931 1.00 87.25 93 THR A O 1
ATOM 680 N N . LEU A 1 94 ? -2.215 16.804 8.573 1.00 93.69 94 LEU A N 1
ATOM 681 C CA . LEU A 1 94 ? -1.738 15.494 9.008 1.00 93.69 94 LEU A CA 1
ATOM 682 C C . LEU A 1 94 ? -1.604 15.484 10.531 1.00 93.69 94 LEU A C 1
ATOM 684 O O . LEU A 1 94 ? -1.125 16.458 11.121 1.00 93.69 94 LEU A O 1
ATOM 688 N N . SER A 1 95 ? -1.983 14.373 11.161 1.00 95.94 95 SER A N 1
ATOM 689 C CA . SER A 1 95 ? -1.781 14.185 12.596 1.00 95.94 95 SER A CA 1
ATOM 690 C C . SER A 1 95 ? -0.288 14.162 12.949 1.00 95.94 95 SER A C 1
ATOM 692 O O . SER A 1 95 ? 0.579 13.944 12.097 1.00 95.94 95 SER A O 1
ATOM 694 N N . GLU A 1 96 ? 0.039 14.361 14.226 1.00 96.75 96 GLU A N 1
ATOM 695 C CA . GLU A 1 96 ? 1.424 14.268 14.708 1.00 96.75 96 GLU A CA 1
ATOM 696 C C . GLU A 1 96 ? 2.038 12.886 14.431 1.00 96.75 96 GLU A C 1
ATOM 698 O O . GLU A 1 96 ? 3.189 12.796 14.005 1.00 96.75 96 GLU A O 1
ATOM 703 N N . ASN A 1 97 ? 1.244 11.817 14.571 1.00 96.81 97 ASN A N 1
ATOM 704 C CA . ASN A 1 97 ? 1.676 10.457 14.247 1.00 96.81 97 ASN A CA 1
ATOM 705 C C . ASN A 1 97 ? 2.081 10.342 12.776 1.00 96.81 97 ASN A C 1
ATOM 707 O O . ASN A 1 97 ? 3.176 9.868 12.471 1.00 96.81 97 ASN A O 1
ATOM 711 N N . VAL A 1 98 ? 1.215 10.809 11.870 1.00 97.44 98 VAL A N 1
ATOM 712 C CA . VAL A 1 98 ? 1.468 10.736 10.429 1.00 97.44 98 VAL A CA 1
ATOM 713 C C . VAL A 1 98 ? 2.687 11.570 10.051 1.00 97.44 98 VAL A C 1
ATOM 715 O O . VAL A 1 98 ? 3.541 11.076 9.320 1.00 97.44 98 VAL A O 1
ATOM 718 N N . ASN A 1 99 ? 2.832 12.782 10.592 1.00 96.69 99 ASN A N 1
ATOM 719 C CA . ASN A 1 99 ? 4.022 13.603 10.357 1.00 96.69 99 ASN A CA 1
ATOM 720 C C . ASN A 1 99 ? 5.308 12.893 10.806 1.00 96.69 99 ASN A C 1
ATOM 722 O O . ASN A 1 99 ? 6.277 12.860 10.049 1.00 96.69 99 ASN A O 1
ATOM 726 N N . GLY A 1 100 ? 5.306 12.262 11.984 1.00 97.56 100 GLY A N 1
ATOM 727 C CA . GLY A 1 100 ? 6.453 11.488 12.466 1.00 97.56 100 GLY A CA 1
ATOM 728 C C . GLY A 1 100 ? 6.784 10.283 11.577 1.00 97.56 100 GLY A C 1
ATOM 729 O O . GLY A 1 100 ? 7.955 9.977 11.342 1.00 97.56 100 GLY A O 1
ATOM 730 N N . TRP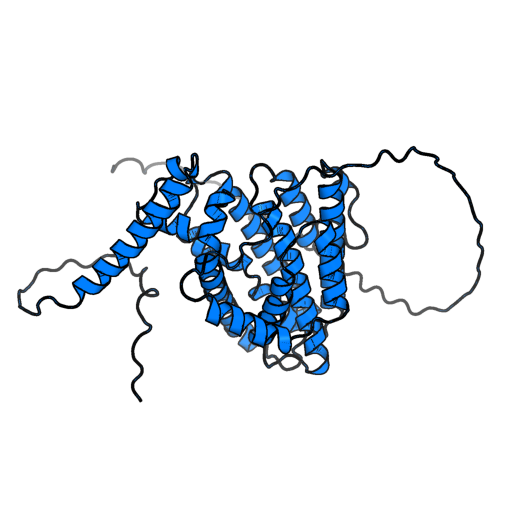 A 1 101 ? 5.772 9.605 11.027 1.00 98.06 101 TRP A N 1
ATOM 731 C CA . TRP A 1 101 ? 5.992 8.509 10.079 1.00 98.06 101 TRP A CA 1
ATOM 732 C C . TRP A 1 101 ? 6.531 8.996 8.736 1.00 98.06 101 TRP A C 1
ATOM 734 O O . TRP A 1 101 ? 7.450 8.380 8.203 1.00 98.06 101 TRP A O 1
ATOM 744 N N . VAL A 1 102 ? 6.021 10.115 8.218 1.00 96.69 102 VAL A N 1
ATOM 745 C CA . VAL A 1 102 ? 6.514 10.755 6.990 1.00 96.69 102 VAL A CA 1
ATOM 746 C C . VAL A 1 102 ? 7.966 11.211 7.151 1.00 96.69 102 VAL A C 1
ATOM 748 O O . VAL A 1 102 ? 8.794 10.964 6.272 1.00 96.69 102 VAL A O 1
ATOM 751 N N . GLU A 1 103 ? 8.310 11.819 8.288 1.00 96.31 103 GLU A N 1
ATOM 752 C CA . GLU A 1 103 ? 9.688 12.198 8.602 1.00 96.31 103 GLU A CA 1
ATOM 753 C C . GLU A 1 103 ? 10.598 10.967 8.643 1.00 96.31 103 GLU A C 1
ATOM 755 O O . GLU A 1 103 ? 11.672 10.968 8.038 1.00 96.31 103 GLU A O 1
ATOM 760 N N . ARG A 1 104 ? 10.163 9.878 9.283 1.00 96.94 104 ARG A N 1
ATOM 761 C CA . ARG A 1 104 ? 10.937 8.634 9.304 1.00 96.94 104 ARG A CA 1
ATOM 762 C C . ARG A 1 104 ? 11.086 8.020 7.913 1.00 96.94 104 ARG A C 1
ATOM 764 O O . ARG A 1 104 ? 12.178 7.589 7.556 1.00 96.94 104 ARG A O 1
ATOM 771 N N . PHE A 1 105 ? 10.024 8.017 7.112 1.00 96.50 105 PHE A N 1
ATOM 772 C CA . PHE A 1 105 ? 10.064 7.552 5.726 1.00 96.50 105 PHE A CA 1
ATOM 773 C C . PHE A 1 105 ? 11.100 8.336 4.906 1.00 96.50 105 PHE A C 1
ATOM 775 O O . PHE A 1 105 ? 11.842 7.735 4.132 1.00 96.50 105 PHE A O 1
ATOM 782 N N . SER A 1 106 ? 11.242 9.647 5.154 1.00 95.50 106 SER A N 1
ATOM 783 C CA . SER A 1 106 ? 12.214 10.513 4.464 1.00 95.50 106 SER A CA 1
ATOM 784 C C . SER A 1 106 ? 13.682 10.064 4.581 1.00 95.50 106 SER A C 1
ATOM 786 O O . SER A 1 106 ? 14.530 10.478 3.785 1.00 95.50 106 SER A O 1
ATOM 788 N N . GLN A 1 107 ? 13.985 9.203 5.561 1.00 93.88 107 GLN A N 1
ATOM 789 C CA . GLN A 1 107 ? 15.312 8.626 5.788 1.00 93.88 107 GLN A CA 1
ATOM 790 C C . GLN A 1 107 ? 15.650 7.498 4.807 1.00 93.88 107 GLN A C 1
ATOM 792 O O . GLN A 1 107 ? 16.829 7.230 4.577 1.00 93.88 107 GLN A O 1
ATOM 797 N N . VAL A 1 108 ? 14.635 6.832 4.250 1.00 94.38 108 VAL A N 1
ATOM 798 C CA . VAL A 1 108 ? 14.795 5.673 3.357 1.00 94.38 108 VAL A CA 1
ATOM 799 C C . VAL A 1 108 ? 14.370 5.991 1.930 1.00 94.38 108 VAL A C 1
ATOM 801 O O . VAL A 1 108 ? 14.937 5.430 0.997 1.00 94.38 108 VAL A O 1
ATOM 804 N N . ASN A 1 109 ? 13.440 6.934 1.745 1.00 91.75 109 ASN A N 1
ATOM 805 C CA . ASN A 1 109 ? 13.083 7.458 0.434 1.00 91.75 109 ASN A CA 1
ATOM 806 C C . ASN A 1 109 ? 12.503 8.881 0.517 1.00 91.75 109 ASN A C 1
ATOM 808 O O . ASN A 1 109 ? 12.000 9.298 1.551 1.00 91.75 109 ASN A O 1
ATOM 812 N N . ARG A 1 110 ? 12.545 9.648 -0.575 1.00 87.88 110 ARG A N 1
ATOM 813 C CA . ARG A 1 110 ? 11.974 10.998 -0.663 1.00 87.88 110 ARG A CA 1
ATOM 814 C C . ARG A 1 110 ? 10.756 10.999 -1.579 1.00 87.88 110 ARG A C 1
ATOM 816 O O . ARG A 1 110 ? 10.861 10.692 -2.760 1.00 87.88 110 ARG A O 1
ATOM 823 N N . ARG A 1 111 ? 9.616 11.426 -1.042 1.00 88.19 111 ARG A N 1
ATOM 824 C CA . ARG A 1 111 ? 8.394 11.727 -1.799 1.00 88.19 111 ARG A CA 1
ATOM 825 C C . ARG A 1 111 ? 7.976 13.166 -1.514 1.00 88.19 111 ARG A C 1
ATOM 827 O O . ARG A 1 111 ? 8.341 13.721 -0.477 1.00 88.19 111 ARG A O 1
ATOM 834 N N . ASP A 1 112 ? 7.231 13.760 -2.438 1.00 85.94 112 ASP A N 1
ATOM 835 C CA . ASP A 1 112 ? 6.639 15.081 -2.229 1.00 85.94 112 ASP A CA 1
ATOM 836 C C . ASP A 1 112 ? 5.698 15.028 -1.007 1.00 85.94 112 ASP A C 1
ATOM 838 O O . ASP A 1 112 ? 4.843 14.138 -0.959 1.00 85.94 112 ASP A O 1
ATOM 842 N N . PRO A 1 113 ? 5.817 15.942 -0.023 1.00 83.69 113 PRO A N 1
ATOM 843 C CA . PRO A 1 113 ? 4.902 16.005 1.117 1.00 83.69 113 PRO A CA 1
ATOM 844 C C . PRO A 1 113 ? 3.417 16.057 0.729 1.00 83.69 113 PRO A C 1
ATOM 846 O O . PRO A 1 113 ? 2.574 15.566 1.481 1.00 83.69 113 PRO A O 1
ATOM 849 N N . TYR A 1 114 ? 3.093 16.601 -0.451 1.00 85.94 114 TYR A N 1
ATOM 850 C CA . TYR A 1 114 ? 1.739 16.620 -1.002 1.00 85.94 114 TYR A CA 1
ATOM 851 C C . TYR A 1 114 ? 1.126 15.221 -1.119 1.00 85.94 114 TYR A C 1
ATOM 853 O O . TYR A 1 114 ? -0.076 15.068 -0.897 1.00 85.94 114 TYR A O 1
ATOM 861 N N . LEU A 1 115 ? 1.937 14.198 -1.418 1.00 89.31 115 LEU A N 1
ATOM 862 C CA . LEU A 1 115 ? 1.467 12.821 -1.557 1.00 89.31 115 LEU A CA 1
ATOM 863 C C . LEU A 1 115 ? 0.705 12.372 -0.308 1.00 89.31 115 LEU A C 1
ATOM 865 O O . LEU A 1 115 ? -0.391 11.838 -0.418 1.00 89.31 115 LEU A O 1
ATOM 869 N N . TRP A 1 116 ? 1.245 12.640 0.880 1.00 93.75 116 TRP A N 1
ATOM 870 C CA . TRP A 1 116 ? 0.663 12.163 2.136 1.00 93.75 116 TRP A CA 1
ATOM 871 C C . TRP A 1 116 ? -0.631 12.889 2.500 1.00 93.75 116 TRP A C 1
ATOM 873 O O . TRP A 1 116 ? -1.558 12.270 3.018 1.00 93.75 116 TRP A O 1
ATOM 883 N N . ILE A 1 117 ? -0.726 14.178 2.168 1.00 91.56 117 ILE A N 1
ATOM 884 C CA . ILE A 1 117 ? -1.956 14.968 2.319 1.00 91.56 117 ILE A CA 1
ATOM 885 C C . ILE A 1 117 ? -3.035 14.436 1.374 1.00 91.56 117 ILE A C 1
ATOM 887 O O . ILE A 1 117 ? -4.173 14.215 1.785 1.00 91.56 117 ILE A O 1
ATOM 891 N N . TRP A 1 118 ? -2.670 14.169 0.120 1.00 89.81 118 TRP A N 1
ATOM 892 C CA . TRP A 1 118 ? -3.580 13.568 -0.848 1.00 89.81 118 TRP A CA 1
ATOM 893 C C . TRP A 1 118 ? -4.033 12.167 -0.412 1.00 89.81 118 TRP A C 1
ATOM 895 O O . TRP A 1 118 ? -5.222 11.862 -0.478 1.00 89.81 118 TRP A O 1
ATOM 905 N N . CYS A 1 119 ? -3.126 11.336 0.109 1.00 93.06 119 CYS A N 1
ATOM 906 C CA . CYS A 1 119 ? -3.471 10.021 0.646 1.00 93.06 119 CYS A CA 1
ATOM 907 C C . CYS A 1 119 ? -4.428 10.123 1.840 1.00 93.06 119 CYS A C 1
ATOM 909 O O . CYS A 1 119 ? -5.351 9.318 1.928 1.00 93.06 119 CYS A O 1
ATOM 911 N N . ARG A 1 120 ? -4.258 11.118 2.725 1.00 94.50 120 ARG A N 1
ATOM 912 C CA . ARG A 1 120 ? -5.202 11.405 3.820 1.00 94.50 120 ARG A CA 1
ATOM 913 C C . ARG A 1 120 ? -6.590 11.735 3.277 1.00 94.50 120 ARG A C 1
ATOM 915 O O . ARG A 1 120 ? -7.552 11.097 3.692 1.00 94.50 120 ARG A O 1
ATOM 922 N N . ALA A 1 121 ? -6.677 12.625 2.288 1.00 92.00 121 ALA A N 1
ATOM 923 C CA . ALA A 1 121 ? -7.934 12.954 1.612 1.00 92.00 121 ALA A CA 1
ATOM 924 C C . ALA A 1 121 ? -8.611 11.714 1.006 1.00 92.00 121 ALA A C 1
ATOM 926 O O . ALA A 1 121 ? -9.811 11.495 1.164 1.00 92.00 121 ALA A O 1
ATOM 927 N N . ALA A 1 122 ? -7.828 10.887 0.308 1.00 91.06 122 ALA A N 1
ATOM 928 C CA . ALA A 1 122 ? -8.316 9.673 -0.330 1.00 91.06 122 ALA A CA 1
ATOM 929 C C . ALA A 1 122 ? -8.802 8.643 0.702 1.00 91.06 122 ALA A C 1
ATOM 931 O O . ALA A 1 122 ? -9.843 8.022 0.496 1.00 91.06 122 ALA A O 1
ATOM 932 N N . ALA A 1 123 ? -8.091 8.490 1.823 1.00 94.69 123 ALA A N 1
ATOM 933 C CA . ALA A 1 123 ? -8.486 7.600 2.911 1.00 94.69 123 ALA A CA 1
ATOM 934 C C . ALA A 1 123 ? -9.796 8.051 3.576 1.00 94.69 123 ALA A C 1
ATOM 936 O O . ALA A 1 123 ? -10.655 7.217 3.847 1.00 94.69 123 ALA A O 1
ATOM 937 N N . GLU A 1 124 ? -9.979 9.357 3.788 1.00 94.56 124 GLU A N 1
ATOM 938 C CA . GLU A 1 124 ? -11.226 9.920 4.320 1.00 94.56 124 GLU A CA 1
ATOM 939 C C . GLU A 1 124 ? -12.394 9.728 3.346 1.00 94.56 124 GLU A C 1
ATOM 941 O O . GLU A 1 124 ? -13.476 9.302 3.747 1.00 94.56 124 GLU A O 1
ATOM 946 N N . MET A 1 125 ? -12.173 9.961 2.050 1.00 91.44 125 MET A N 1
ATOM 947 C CA . MET A 1 125 ? -13.187 9.743 1.013 1.00 91.44 125 MET A CA 1
ATOM 948 C C . MET A 1 125 ? -13.597 8.270 0.888 1.00 91.44 125 MET A C 1
ATOM 950 O O . MET A 1 125 ? -14.759 7.970 0.624 1.00 91.44 125 MET A O 1
ATOM 954 N N . ALA A 1 126 ? -12.646 7.354 1.069 1.00 93.06 126 ALA A N 1
ATOM 955 C CA . ALA A 1 126 ? -12.869 5.914 1.005 1.00 93.06 126 ALA A CA 1
ATOM 956 C C . ALA A 1 126 ? -13.306 5.299 2.346 1.00 93.06 126 ALA A C 1
ATOM 958 O O . ALA A 1 126 ? -13.346 4.072 2.467 1.00 93.06 126 ALA A O 1
ATOM 959 N N . SER A 1 127 ? -13.593 6.126 3.354 1.00 96.75 127 SER A N 1
ATOM 960 C CA . SER A 1 127 ? -13.940 5.649 4.687 1.00 96.75 127 SER A CA 1
ATOM 961 C C . SER A 1 127 ? -15.332 5.012 4.732 1.00 96.75 127 SER A C 1
ATOM 963 O O . SER A 1 127 ? -16.292 5.476 4.110 1.00 96.75 127 SER A O 1
ATOM 965 N N . LEU A 1 128 ? -15.457 3.918 5.482 1.00 97.75 128 LEU A N 1
ATOM 966 C CA . LEU A 1 128 ? -16.732 3.268 5.731 1.00 97.75 128 LEU A CA 1
ATOM 967 C C . LEU A 1 128 ? -17.573 4.136 6.676 1.00 97.75 128 LEU A C 1
ATOM 969 O O . LEU A 1 128 ? -17.098 4.530 7.743 1.00 97.75 128 LEU A O 1
ATOM 973 N N . PRO A 1 129 ? -18.865 4.348 6.378 1.00 96.81 129 PRO A N 1
ATOM 974 C CA . PRO A 1 129 ? -19.746 5.125 7.249 1.00 96.81 129 PRO A CA 1
ATOM 975 C C . PRO A 1 129 ? -20.051 4.420 8.583 1.00 96.81 129 PRO A C 1
ATOM 977 O O . PRO A 1 129 ? -20.679 5.008 9.459 1.00 96.81 129 PRO A O 1
ATOM 980 N N . SER A 1 130 ? -19.661 3.150 8.729 1.00 97.81 130 SER A N 1
ATOM 981 C CA . SER A 1 130 ? -19.877 2.338 9.927 1.00 97.81 130 SER A CA 1
ATOM 982 C C . SER A 1 130 ? -18.784 2.474 10.985 1.00 97.81 130 SER A C 1
ATOM 984 O O . SER A 1 130 ? -18.932 1.864 12.043 1.00 97.81 130 SER A O 1
ATOM 986 N N . ILE A 1 131 ? -17.699 3.206 10.702 1.00 98.56 131 ILE A N 1
ATOM 987 C CA . ILE A 1 131 ? -16.600 3.406 11.652 1.00 98.56 131 ILE A CA 1
ATOM 988 C C . ILE A 1 131 ? -17.125 4.156 12.878 1.00 98.56 131 ILE A C 1
ATOM 990 O O . ILE A 1 131 ? -17.817 5.168 12.754 1.00 98.56 131 ILE A O 1
ATOM 994 N N . ASP A 1 132 ? -16.772 3.670 14.063 1.00 98.62 132 ASP A N 1
ATOM 995 C CA . ASP A 1 132 ? -17.096 4.332 15.320 1.00 98.62 132 ASP A CA 1
ATOM 996 C C . ASP A 1 132 ? -16.397 5.703 15.370 1.00 98.62 132 ASP A C 1
ATOM 998 O O . ASP A 1 132 ? -15.195 5.816 15.111 1.00 98.62 132 ASP A O 1
ATOM 1002 N N . ALA A 1 133 ? -17.148 6.765 15.673 1.00 98.19 133 ALA A N 1
ATOM 1003 C CA . ALA A 1 133 ? -16.688 8.148 15.514 1.00 98.19 133 ALA A CA 1
ATOM 1004 C C . ALA A 1 133 ? -15.409 8.447 16.318 1.00 98.19 133 ALA A C 1
ATOM 1006 O O . ALA A 1 133 ? -14.524 9.162 15.857 1.00 98.19 133 ALA A O 1
ATOM 1007 N N . GLU A 1 134 ? -15.287 7.853 17.500 1.00 98.44 134 GLU A N 1
ATOM 1008 C CA . GLU A 1 134 ? -14.136 7.941 18.395 1.00 98.44 134 GLU A CA 1
ATOM 1009 C C . GLU A 1 134 ? -12.875 7.241 17.864 1.00 98.44 134 GLU A C 1
ATOM 1011 O O . GLU A 1 134 ? -11.767 7.548 18.304 1.00 98.44 134 GLU A O 1
ATOM 1016 N N . LEU A 1 135 ? -13.026 6.309 16.919 1.00 98.56 135 LEU A N 1
ATOM 1017 C CA . LEU A 1 135 ? -11.926 5.586 16.285 1.00 98.56 135 LEU A CA 1
ATOM 1018 C C . LEU A 1 135 ? -11.589 6.124 14.895 1.00 98.56 135 LEU A C 1
ATOM 1020 O O . LEU A 1 135 ? -10.555 5.728 14.354 1.00 98.56 135 LEU A O 1
ATOM 1024 N N . TYR A 1 136 ? -12.414 7.015 14.334 1.00 98.31 136 TYR A N 1
ATOM 1025 C CA . TYR A 1 136 ? -12.297 7.494 12.958 1.00 98.31 136 TYR A CA 1
ATOM 1026 C C . TYR A 1 136 ? -10.887 7.996 12.634 1.00 98.31 136 TYR A C 1
ATOM 1028 O O . TYR A 1 136 ? -10.175 7.375 11.847 1.00 98.31 136 TYR A O 1
ATOM 1036 N N . ASP A 1 137 ? -10.413 9.045 13.305 1.00 97.88 137 ASP A N 1
ATOM 1037 C CA . ASP A 1 137 ? -9.087 9.603 13.009 1.00 97.88 137 ASP A CA 1
ATOM 1038 C C . ASP A 1 137 ? -7.959 8.597 13.236 1.00 97.88 137 ASP A C 1
ATOM 1040 O O . ASP A 1 137 ? -6.983 8.549 12.485 1.00 97.88 137 ASP A O 1
ATOM 1044 N N . HIS A 1 138 ? -8.112 7.748 14.250 1.00 98.38 138 HIS A N 1
ATOM 1045 C CA . HIS A 1 138 ? -7.116 6.749 14.591 1.00 98.38 138 HIS A CA 1
ATOM 1046 C C . HIS A 1 138 ? -7.027 5.631 13.535 1.00 98.38 138 HIS A C 1
ATOM 1048 O O . HIS A 1 138 ? -5.928 5.142 13.238 1.00 98.38 138 HIS A O 1
ATOM 1054 N N . VAL A 1 139 ? -8.145 5.210 12.938 1.00 98.62 139 VAL A N 1
ATOM 1055 C CA . VAL A 1 139 ? -8.119 4.225 11.850 1.00 98.62 139 VAL A CA 1
ATOM 1056 C C . VAL A 1 139 ? -7.675 4.849 10.534 1.00 98.62 139 VAL A C 1
ATOM 1058 O O . VAL A 1 139 ? -6.886 4.221 9.830 1.00 98.62 139 VAL A O 1
ATOM 1061 N N . ILE A 1 140 ? -8.048 6.102 10.249 1.00 98.31 140 ILE A N 1
ATOM 1062 C CA . ILE A 1 140 ? -7.550 6.814 9.066 1.00 98.31 140 ILE A CA 1
ATOM 1063 C C . ILE A 1 140 ? -6.026 6.963 9.124 1.00 98.31 140 ILE A C 1
ATOM 1065 O O . ILE A 1 140 ? -5.350 6.620 8.158 1.00 98.31 140 ILE A O 1
ATOM 1069 N N . ASP A 1 141 ? -5.449 7.348 10.265 1.00 98.56 141 ASP A N 1
ATOM 1070 C CA . ASP A 1 141 ? -3.989 7.357 10.442 1.00 98.56 141 ASP A CA 1
ATOM 1071 C C . ASP A 1 141 ? -3.363 5.986 10.140 1.00 98.56 141 ASP A C 1
ATOM 1073 O O . ASP A 1 141 ? -2.305 5.892 9.524 1.00 98.56 141 ASP A O 1
ATOM 1077 N N . SER A 1 142 ? -4.027 4.897 10.527 1.00 98.62 142 SER A N 1
ATOM 1078 C CA . SER A 1 142 ? -3.518 3.538 10.291 1.00 98.62 142 SER A CA 1
ATOM 1079 C C . SER A 1 142 ? -3.588 3.135 8.823 1.00 98.62 142 SER A C 1
ATOM 1081 O O . SER A 1 142 ? -2.692 2.447 8.337 1.00 98.62 142 SER A O 1
ATOM 1083 N N . VAL A 1 143 ? -4.602 3.611 8.098 1.00 98.44 143 VAL A N 1
ATOM 1084 C CA . VAL A 1 143 ? -4.652 3.504 6.637 1.00 98.44 143 VAL A CA 1
ATOM 1085 C C . VAL A 1 143 ? -3.470 4.252 6.017 1.00 98.44 143 VAL A C 1
ATOM 1087 O O . VAL A 1 143 ? -2.779 3.686 5.176 1.00 98.44 143 VAL A O 1
ATOM 1090 N N . ILE A 1 144 ? -3.154 5.467 6.477 1.00 98.12 144 ILE A N 1
ATOM 1091 C CA . ILE A 1 144 ? -1.986 6.215 5.977 1.00 98.12 144 ILE A CA 1
ATOM 1092 C C . ILE A 1 144 ? -0.670 5.517 6.299 1.00 98.12 144 ILE A C 1
ATOM 1094 O O . ILE A 1 144 ? 0.205 5.441 5.439 1.00 98.12 144 ILE A O 1
ATOM 1098 N N . LEU A 1 145 ? -0.536 4.929 7.486 1.00 98.50 145 LEU A N 1
ATOM 1099 C CA . LEU A 1 145 ? 0.616 4.095 7.808 1.00 98.50 145 LEU A CA 1
ATOM 1100 C C . LEU A 1 145 ? 0.744 2.914 6.836 1.00 98.50 145 LEU A C 1
ATOM 1102 O O . LEU A 1 145 ? 1.842 2.635 6.363 1.00 98.50 145 LEU A O 1
ATOM 1106 N N . MET A 1 146 ? -0.365 2.260 6.479 1.00 98.00 146 MET A N 1
ATOM 1107 C CA . MET A 1 146 ? -0.363 1.196 5.472 1.00 98.00 146 MET A CA 1
ATOM 1108 C C . MET A 1 146 ? 0.031 1.712 4.078 1.00 98.00 146 MET A C 1
ATOM 1110 O O . MET A 1 146 ? 0.778 1.039 3.375 1.00 98.00 146 MET A O 1
ATOM 1114 N N . VAL A 1 147 ? -0.401 2.915 3.683 1.00 97.31 147 VAL A N 1
ATOM 1115 C CA . VAL A 1 147 ? 0.042 3.561 2.433 1.00 97.31 147 VAL A CA 1
ATOM 1116 C C . VAL A 1 147 ? 1.554 3.831 2.448 1.00 97.31 147 VAL A C 1
ATOM 1118 O O . VAL A 1 147 ? 2.226 3.613 1.443 1.00 97.31 147 VAL A O 1
ATOM 1121 N N . ILE A 1 148 ? 2.118 4.259 3.581 1.00 97.69 148 ILE A N 1
ATOM 1122 C CA . ILE A 1 148 ? 3.569 4.458 3.730 1.00 97.69 148 ILE A CA 1
ATOM 1123 C C . ILE A 1 148 ? 4.316 3.121 3.600 1.00 97.69 148 ILE A C 1
ATOM 1125 O O . ILE A 1 148 ? 5.314 3.049 2.885 1.00 97.69 148 ILE A O 1
ATOM 1129 N N . ILE A 1 149 ? 3.830 2.055 4.247 1.00 97.69 149 ILE A N 1
ATOM 1130 C CA . ILE A 1 149 ? 4.391 0.696 4.116 1.00 97.69 149 ILE A CA 1
ATOM 1131 C C . ILE A 1 149 ? 4.348 0.252 2.646 1.00 97.69 149 ILE A C 1
ATOM 1133 O O . ILE A 1 149 ? 5.348 -0.250 2.138 1.00 97.69 149 ILE A O 1
ATOM 1137 N N . ASN A 1 150 ? 3.229 0.495 1.957 1.00 96.44 150 ASN A N 1
ATOM 1138 C CA . ASN A 1 150 ? 3.075 0.237 0.527 1.00 96.44 150 ASN A CA 1
ATOM 1139 C C . ASN A 1 150 ? 4.143 0.955 -0.289 1.00 96.44 150 ASN A C 1
ATOM 1141 O O . ASN A 1 150 ? 4.871 0.292 -1.011 1.00 96.44 150 ASN A O 1
ATOM 1145 N N . ALA A 1 151 ? 4.322 2.262 -0.099 1.00 95.69 151 ALA A N 1
ATOM 1146 C CA . ALA A 1 151 ? 5.347 3.020 -0.811 1.00 95.69 151 ALA A CA 1
ATOM 1147 C C . ALA A 1 151 ? 6.761 2.444 -0.604 1.00 95.69 151 ALA A C 1
ATOM 1149 O O . ALA A 1 151 ? 7.498 2.297 -1.571 1.00 95.69 151 ALA A O 1
ATOM 1150 N N . VAL A 1 152 ? 7.128 2.055 0.627 1.00 95.94 152 VAL A N 1
ATOM 1151 C CA . VAL A 1 152 ? 8.448 1.452 0.904 1.00 95.94 152 VAL A CA 1
ATOM 1152 C C . VAL A 1 152 ? 8.674 0.164 0.106 1.00 95.94 152 VAL A C 1
ATOM 1154 O O . VAL A 1 152 ? 9.781 -0.060 -0.379 1.00 95.94 152 VAL A O 1
ATOM 1157 N N . ILE A 1 153 ? 7.661 -0.699 0.004 1.00 96.44 153 ILE A N 1
ATOM 1158 C CA . ILE A 1 153 ? 7.783 -1.988 -0.692 1.00 96.44 153 ILE A CA 1
ATOM 1159 C C . ILE A 1 153 ? 7.716 -1.798 -2.212 1.00 96.44 153 ILE A C 1
ATOM 1161 O O . ILE A 1 153 ? 8.532 -2.385 -2.920 1.00 96.44 153 ILE A O 1
ATOM 1165 N N . ASP A 1 154 ? 6.795 -0.959 -2.689 1.00 93.94 154 ASP A N 1
ATOM 1166 C CA . ASP A 1 154 ? 6.596 -0.587 -4.100 1.00 93.94 154 ASP A CA 1
ATOM 1167 C C . ASP A 1 154 ? 7.899 -0.078 -4.720 1.00 93.94 154 ASP A C 1
ATOM 1169 O O . ASP A 1 154 ? 8.410 -0.667 -5.669 1.00 93.94 154 ASP A O 1
ATOM 1173 N N . ASP A 1 155 ? 8.542 0.883 -4.050 1.00 90.94 155 ASP A N 1
ATOM 1174 C CA . ASP A 1 155 ? 9.826 1.449 -4.469 1.00 90.94 155 ASP A CA 1
ATOM 1175 C C . ASP A 1 155 ? 10.939 0.405 -4.637 1.00 90.94 155 ASP A C 1
ATOM 1177 O O . ASP A 1 155 ? 11.892 0.617 -5.380 1.00 90.94 155 ASP A O 1
ATOM 1181 N N . VAL A 1 156 ? 10.869 -0.723 -3.930 1.00 91.94 156 VAL A N 1
ATOM 1182 C CA . VAL A 1 156 ? 11.853 -1.804 -4.059 1.00 91.94 156 VAL A CA 1
ATOM 1183 C C . VAL A 1 156 ? 11.435 -2.822 -5.112 1.00 91.94 156 VAL A C 1
ATOM 1185 O O . VAL A 1 156 ? 12.305 -3.337 -5.819 1.00 91.94 156 VAL A O 1
ATOM 1188 N N . ALA A 1 157 ? 10.138 -3.108 -5.225 1.00 91.19 157 ALA A N 1
ATOM 1189 C CA . ALA A 1 157 ? 9.591 -4.041 -6.203 1.00 91.19 157 ALA A CA 1
ATOM 1190 C C . ALA A 1 157 ? 9.799 -3.559 -7.647 1.00 91.19 157 ALA A C 1
ATOM 1192 O O . ALA A 1 157 ? 10.080 -4.381 -8.525 1.00 91.19 157 ALA A O 1
ATOM 1193 N N . ASP A 1 158 ? 9.758 -2.243 -7.865 1.00 87.56 158 ASP A N 1
ATOM 1194 C CA . ASP A 1 158 ? 9.904 -1.622 -9.186 1.00 87.56 158 ASP A CA 1
ATOM 1195 C C . ASP A 1 158 ? 11.349 -1.649 -9.716 1.00 87.56 158 ASP A C 1
ATOM 1197 O O . ASP A 1 158 ? 11.606 -1.370 -10.886 1.00 87.56 158 ASP A O 1
ATOM 1201 N N . HIS A 1 159 ? 12.325 -2.030 -8.885 1.00 83.94 159 HIS A N 1
ATOM 1202 C CA . HIS A 1 159 ? 13.728 -2.097 -9.280 1.00 83.94 159 HIS A CA 1
ATOM 1203 C C . HIS A 1 159 ? 14.198 -3.523 -9.598 1.00 83.94 159 HIS A C 1
ATOM 1205 O O . HIS A 1 159 ? 14.122 -4.441 -8.777 1.00 83.94 159 HIS A O 1
ATOM 1211 N N . HIS A 1 160 ? 14.809 -3.677 -10.774 1.00 79.81 160 HIS A N 1
ATOM 1212 C CA . HIS A 1 160 ? 15.440 -4.920 -11.220 1.00 79.81 160 HIS A CA 1
ATOM 1213 C C . HIS A 1 160 ? 16.518 -5.445 -10.267 1.00 79.81 160 HIS A C 1
ATOM 1215 O O . HIS A 1 160 ? 17.286 -4.683 -9.671 1.00 79.81 160 HIS A O 1
ATOM 1221 N N . GLY A 1 161 ? 16.626 -6.774 -10.178 1.00 82.69 161 GLY A N 1
ATOM 1222 C CA . GLY A 1 161 ? 17.711 -7.444 -9.455 1.00 82.69 161 GLY A CA 1
ATOM 1223 C C . GLY A 1 161 ? 17.686 -7.251 -7.935 1.00 82.69 161 GLY A C 1
ATOM 1224 O O . GLY A 1 161 ? 18.676 -7.546 -7.263 1.00 82.69 161 GLY A O 1
ATOM 1225 N N . ARG A 1 162 ? 16.572 -6.763 -7.373 1.00 88.31 162 ARG A N 1
ATOM 1226 C CA . ARG A 1 162 ? 16.392 -6.562 -5.927 1.00 88.31 162 ARG A CA 1
ATOM 1227 C C . ARG A 1 162 ? 15.582 -7.660 -5.241 1.00 88.31 162 ARG A C 1
ATOM 1229 O O . ARG A 1 162 ? 15.232 -7.488 -4.077 1.00 88.31 162 ARG A O 1
ATOM 1236 N N . GLN A 1 163 ? 15.349 -8.802 -5.896 1.00 91.12 163 GLN A N 1
ATOM 1237 C CA . GLN A 1 163 ? 14.519 -9.895 -5.374 1.00 91.12 163 GLN A CA 1
ATOM 1238 C C . GLN A 1 163 ? 14.845 -10.274 -3.923 1.00 91.12 163 GLN A C 1
ATOM 1240 O O . GLN A 1 163 ? 13.959 -10.301 -3.080 1.00 91.12 163 GLN A O 1
ATOM 1245 N N . GLY A 1 164 ? 16.122 -10.513 -3.602 1.00 91.00 164 GLY A N 1
ATOM 1246 C CA . GLY A 1 164 ? 16.512 -10.922 -2.247 1.00 91.00 164 GLY A CA 1
ATOM 1247 C C . GLY A 1 164 ? 16.220 -9.863 -1.176 1.00 91.00 164 GLY A C 1
ATOM 1248 O O . GLY A 1 164 ? 15.921 -10.209 -0.032 1.00 91.00 164 GLY A O 1
ATOM 1249 N N . PHE A 1 165 ? 16.273 -8.581 -1.547 1.00 93.19 165 PHE A N 1
ATOM 1250 C CA . PHE A 1 165 ? 15.919 -7.475 -0.663 1.00 93.19 165 PHE A CA 1
ATOM 1251 C C . PHE A 1 165 ? 14.397 -7.324 -0.546 1.00 93.19 165 PHE A C 1
ATOM 1253 O O . PHE A 1 165 ? 13.889 -7.206 0.567 1.00 93.19 165 PHE A O 1
ATOM 1260 N N . LEU A 1 166 ? 13.665 -7.430 -1.660 1.00 94.56 166 LEU A N 1
ATOM 1261 C CA . LEU A 1 166 ? 12.203 -7.467 -1.666 1.00 94.56 166 LEU A CA 1
ATOM 1262 C C . LEU A 1 166 ? 11.668 -8.607 -0.790 1.00 94.56 166 LEU A C 1
ATOM 1264 O O . LEU A 1 166 ? 10.823 -8.372 0.066 1.00 94.56 166 LEU A O 1
ATOM 1268 N N . ASP A 1 167 ? 12.202 -9.821 -0.927 1.00 93.19 167 ASP A N 1
ATOM 1269 C CA . ASP A 1 167 ? 11.802 -10.975 -0.118 1.00 93.19 167 ASP A CA 1
ATOM 1270 C C . ASP A 1 167 ? 12.008 -10.721 1.382 1.00 93.19 167 ASP A C 1
ATOM 1272 O O . ASP A 1 167 ? 11.176 -11.119 2.196 1.00 93.19 167 ASP A O 1
ATOM 1276 N N . ALA A 1 168 ? 13.078 -10.014 1.762 1.00 92.56 168 ALA A N 1
ATOM 1277 C CA . ALA A 1 168 ? 13.313 -9.625 3.151 1.00 92.56 168 ALA A CA 1
ATOM 1278 C C . ALA A 1 168 ? 12.266 -8.622 3.671 1.00 92.56 168 ALA A C 1
ATOM 1280 O O . ALA A 1 168 ? 11.871 -8.710 4.833 1.00 92.56 168 ALA A O 1
ATOM 1281 N N . LEU A 1 169 ? 11.794 -7.696 2.828 1.00 94.44 169 LEU A N 1
ATOM 1282 C CA . LEU A 1 169 ? 10.701 -6.777 3.168 1.00 94.44 169 LEU A CA 1
ATOM 1283 C C . LEU A 1 169 ? 9.363 -7.522 3.274 1.00 94.44 169 LEU A C 1
ATOM 1285 O O . LEU A 1 169 ? 8.600 -7.300 4.213 1.00 94.44 169 LEU A O 1
ATOM 1289 N N . LEU A 1 170 ? 9.095 -8.446 2.348 1.00 94.69 170 LEU A N 1
ATOM 1290 C CA . LEU A 1 170 ? 7.867 -9.241 2.339 1.00 94.69 170 LEU A CA 1
ATOM 1291 C C . LEU A 1 170 ? 7.790 -10.207 3.531 1.00 94.69 170 LEU A C 1
ATOM 1293 O O . LEU A 1 170 ? 6.724 -10.365 4.123 1.00 94.69 170 LEU A O 1
ATOM 1297 N N . ASP A 1 171 ? 8.922 -10.775 3.959 1.00 91.25 171 ASP A N 1
ATOM 1298 C CA . ASP A 1 171 ? 9.014 -11.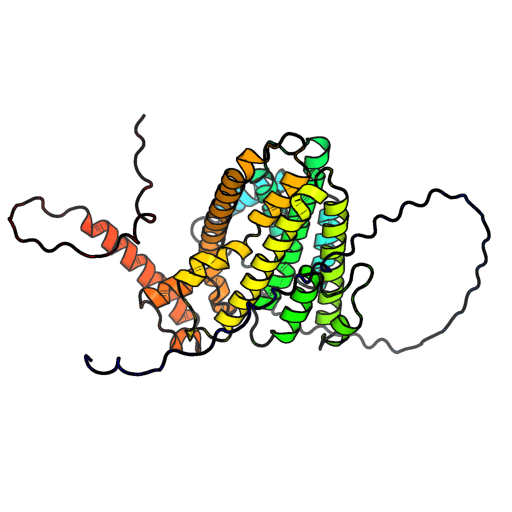581 5.184 1.00 91.25 171 ASP A CA 1
ATOM 1299 C C . ASP A 1 171 ? 8.522 -10.813 6.429 1.00 91.25 171 ASP A C 1
ATOM 1301 O O . ASP A 1 171 ? 7.925 -11.418 7.323 1.00 91.25 171 ASP A O 1
ATOM 1305 N N . ILE A 1 172 ? 8.733 -9.491 6.493 1.00 91.06 172 ILE A N 1
ATOM 1306 C CA . ILE A 1 172 ? 8.251 -8.649 7.600 1.00 91.06 172 ILE A CA 1
ATOM 1307 C C . ILE A 1 172 ? 6.722 -8.592 7.592 1.00 91.06 172 ILE A C 1
ATOM 1309 O O . ILE A 1 172 ? 6.092 -8.914 8.601 1.00 91.06 172 ILE A O 1
ATOM 1313 N N . VAL A 1 173 ? 6.121 -8.219 6.459 1.00 90.81 173 VAL A N 1
ATOM 1314 C CA . VAL A 1 173 ? 4.664 -8.014 6.364 1.00 90.81 173 VAL A CA 1
ATOM 1315 C C . VAL A 1 173 ? 3.868 -9.319 6.345 1.00 90.81 173 VAL A C 1
ATOM 1317 O O . VAL A 1 173 ? 2.693 -9.336 6.686 1.00 90.81 173 VAL A O 1
ATOM 1320 N N . GLU A 1 174 ? 4.506 -10.443 6.024 1.00 89.00 174 GLU A N 1
ATOM 1321 C CA . GLU A 1 174 ? 3.905 -11.775 6.152 1.00 89.00 174 GLU A CA 1
ATOM 1322 C C . GLU A 1 174 ? 4.109 -12.388 7.549 1.00 89.00 174 GLU A C 1
ATOM 1324 O O . GLU A 1 174 ? 3.718 -13.531 7.785 1.00 89.00 174 GLU A O 1
ATOM 1329 N N . GLY A 1 175 ? 4.709 -11.645 8.488 1.00 81.25 175 GLY A N 1
ATOM 1330 C CA . GLY A 1 175 ? 4.874 -12.067 9.881 1.00 81.25 175 GLY A CA 1
ATOM 1331 C C . GLY A 1 175 ? 5.953 -13.130 10.104 1.00 81.25 175 GLY A C 1
ATOM 1332 O O . GLY A 1 175 ? 5.992 -13.746 11.167 1.00 81.25 175 GLY A O 1
ATOM 1333 N N . ARG A 1 176 ? 6.855 -13.345 9.137 1.00 74.00 176 ARG A N 1
ATOM 1334 C CA . ARG A 1 176 ? 7.952 -14.324 9.236 1.00 74.00 176 ARG A CA 1
ATOM 1335 C C . ARG A 1 176 ? 9.185 -13.796 9.986 1.00 74.00 176 ARG A C 1
ATOM 1337 O O . ARG A 1 176 ? 10.105 -14.564 10.241 1.00 74.00 176 ARG A O 1
ATOM 1344 N N . GLY A 1 177 ? 9.193 -12.518 10.379 1.00 58.06 177 GLY A N 1
ATOM 1345 C CA . GLY A 1 177 ? 10.294 -11.848 11.093 1.00 58.06 177 GLY A CA 1
ATOM 1346 C C . GLY A 1 177 ? 10.193 -11.801 12.627 1.00 58.06 177 GLY A C 1
ATOM 1347 O O . GLY A 1 177 ? 10.982 -11.098 13.252 1.00 58.06 177 GLY A O 1
ATOM 1348 N N . GLY A 1 178 ? 9.238 -12.510 13.242 1.00 57.44 178 GLY A N 1
ATOM 1349 C CA . GLY A 1 178 ? 8.951 -12.431 14.683 1.00 57.44 178 GLY A CA 1
ATOM 1350 C C . GLY A 1 178 ? 7.981 -11.295 15.041 1.00 57.44 178 GLY A C 1
ATOM 1351 O O . GLY A 1 178 ? 7.471 -10.613 14.161 1.00 57.44 178 GLY A O 1
ATOM 1352 N N . ALA A 1 179 ? 7.683 -11.092 16.330 1.00 57.62 179 ALA A N 1
ATOM 1353 C CA . ALA A 1 179 ? 6.707 -10.082 16.780 1.00 57.62 179 ALA A CA 1
ATOM 1354 C C . ALA A 1 179 ? 7.302 -8.942 17.630 1.00 57.62 179 ALA A C 1
ATOM 1356 O O . ALA A 1 179 ? 6.639 -7.927 17.830 1.00 57.62 179 ALA A O 1
ATOM 1357 N N . THR A 1 180 ? 8.512 -9.109 18.173 1.00 60.56 180 THR A N 1
ATOM 1358 C CA . THR A 1 180 ? 9.045 -8.258 19.259 1.00 60.56 180 THR A CA 1
ATOM 1359 C C . THR A 1 180 ? 10.296 -7.466 18.885 1.00 60.56 180 THR A C 1
ATOM 1361 O O . THR A 1 180 ? 10.519 -6.392 19.436 1.00 60.56 180 THR A O 1
ATOM 1364 N N . ALA A 1 181 ? 11.101 -7.958 17.948 1.00 64.56 181 ALA A N 1
ATOM 1365 C CA . ALA A 1 181 ? 12.268 -7.275 17.405 1.00 64.56 181 ALA A CA 1
ATOM 1366 C C . ALA A 1 181 ? 12.489 -7.738 15.967 1.00 64.56 181 ALA A C 1
ATOM 1368 O O . ALA A 1 181 ? 12.109 -8.861 15.634 1.00 64.56 181 ALA A O 1
ATOM 1369 N N . ILE A 1 182 ? 13.117 -6.892 15.145 1.00 72.31 182 ILE A N 1
ATOM 1370 C CA . ILE A 1 182 ? 13.532 -7.315 13.811 1.00 72.31 182 ILE A CA 1
ATOM 1371 C C . ILE A 1 182 ? 14.473 -8.511 13.954 1.00 72.31 182 ILE A C 1
ATOM 1373 O O . ILE A 1 182 ? 15.436 -8.455 14.725 1.00 72.31 182 ILE A O 1
ATOM 1377 N N . ASP A 1 183 ? 14.182 -9.598 13.244 1.00 74.81 183 ASP A N 1
ATOM 1378 C CA . ASP A 1 183 ? 15.070 -10.752 13.221 1.00 74.81 183 ASP A CA 1
ATOM 1379 C C . ASP A 1 183 ? 16.457 -10.303 12.722 1.00 74.81 183 ASP A C 1
ATOM 1381 O O . ASP A 1 183 ? 16.576 -9.837 11.582 1.00 74.81 183 ASP A O 1
ATOM 1385 N N . PRO A 1 184 ? 17.534 -10.466 13.518 1.00 75.75 184 PRO A N 1
ATOM 1386 C CA . PRO A 1 184 ? 18.886 -10.162 13.066 1.00 75.75 184 PRO A CA 1
ATOM 1387 C C . PRO A 1 184 ? 19.266 -10.893 11.769 1.00 75.75 184 PRO A C 1
ATOM 1389 O O . PRO A 1 184 ? 20.170 -10.456 11.059 1.00 75.75 184 PRO A O 1
ATOM 1392 N N . ALA A 1 185 ? 18.613 -12.015 11.444 1.00 74.94 185 ALA A N 1
ATOM 1393 C CA . ALA A 1 185 ? 18.768 -12.700 10.167 1.00 74.94 185 ALA A CA 1
ATOM 1394 C C . ALA A 1 185 ? 18.259 -11.885 8.975 1.00 74.94 185 ALA A C 1
ATOM 1396 O O . ALA A 1 185 ? 18.898 -11.934 7.926 1.00 74.94 185 ALA A O 1
ATOM 1397 N N . LEU A 1 186 ? 17.179 -11.115 9.131 1.00 72.12 186 LEU A N 1
ATOM 1398 C CA . LEU A 1 186 ? 16.683 -10.213 8.090 1.00 72.12 186 LEU A CA 1
ATOM 1399 C C . LEU A 1 186 ? 17.671 -9.073 7.854 1.00 72.12 186 LEU A C 1
ATOM 1401 O O . LEU A 1 186 ? 18.027 -8.808 6.711 1.00 72.12 186 LEU A O 1
ATOM 1405 N N . THR A 1 187 ? 18.216 -8.473 8.915 1.00 73.06 187 THR A N 1
ATOM 1406 C CA . THR A 1 187 ? 19.232 -7.416 8.778 1.00 73.06 187 THR A CA 1
ATOM 1407 C C . THR A 1 187 ? 20.515 -7.932 8.120 1.00 73.06 187 THR A C 1
ATOM 1409 O O . THR A 1 187 ? 21.159 -7.200 7.377 1.00 73.06 187 THR A O 1
ATOM 1412 N N . ARG A 1 188 ? 20.873 -9.213 8.309 1.00 77.00 188 ARG A N 1
ATOM 1413 C CA . ARG A 1 188 ? 21.997 -9.849 7.591 1.00 77.00 188 ARG A CA 1
ATOM 1414 C C . ARG A 1 188 ? 21.756 -10.021 6.087 1.00 77.00 188 ARG A C 1
ATOM 1416 O O . ARG A 1 188 ? 22.731 -10.222 5.368 1.00 77.00 188 ARG A O 1
ATOM 1423 N N . LYS A 1 189 ? 20.503 -9.968 5.613 1.00 76.69 189 LYS A N 1
ATOM 1424 C CA . LYS A 1 189 ? 20.182 -9.974 4.174 1.00 76.69 189 LYS A CA 1
ATOM 1425 C C . LYS A 1 189 ? 20.459 -8.616 3.516 1.00 76.69 189 LYS A C 1
ATOM 1427 O O . LYS A 1 189 ? 20.587 -8.573 2.297 1.00 76.69 189 LYS A O 1
ATOM 1432 N N . ALA A 1 190 ? 20.564 -7.532 4.291 1.00 82.06 190 ALA A N 1
ATOM 1433 C CA . ALA A 1 190 ? 20.907 -6.218 3.759 1.00 82.06 190 ALA A CA 1
ATOM 1434 C C . ALA A 1 190 ? 22.352 -6.204 3.252 1.00 82.06 190 ALA A C 1
ATOM 1436 O O . ALA A 1 190 ? 23.288 -6.538 3.982 1.00 82.06 190 ALA A O 1
ATOM 1437 N N . VAL A 1 191 ? 22.543 -5.757 2.013 1.00 87.38 191 VAL A N 1
ATOM 1438 C CA . VAL A 1 191 ? 23.868 -5.612 1.400 1.00 87.38 191 VAL A CA 1
ATOM 1439 C C . VAL A 1 191 ? 24.402 -4.182 1.497 1.00 87.38 191 VAL A C 1
ATOM 1441 O O . VAL A 1 191 ? 25.554 -3.923 1.146 1.00 87.38 191 VAL A O 1
ATOM 1444 N N . SER A 1 192 ? 23.596 -3.241 2.002 1.00 91.06 192 SER A N 1
ATOM 1445 C CA . SER A 1 192 ? 24.004 -1.852 2.229 1.00 91.06 192 SER A CA 1
ATOM 1446 C C . SER A 1 192 ? 23.413 -1.255 3.516 1.00 91.06 192 SER A C 1
ATOM 1448 O O . SER A 1 192 ? 22.373 -1.718 3.990 1.00 91.06 192 SER A O 1
ATOM 1450 N N . PRO A 1 193 ? 24.019 -0.181 4.064 1.00 91.62 193 PRO A N 1
ATOM 1451 C CA . PRO A 1 193 ? 23.447 0.545 5.199 1.00 91.62 193 PRO A CA 1
ATOM 1452 C C . PRO A 1 193 ? 22.036 1.082 4.931 1.00 91.62 193 PRO A C 1
ATOM 1454 O O . PRO A 1 193 ? 21.201 1.057 5.824 1.00 91.62 193 PRO A O 1
ATOM 1457 N N . LEU A 1 194 ? 21.748 1.527 3.700 1.00 92.56 194 LEU A N 1
ATOM 1458 C CA . LEU A 1 194 ? 20.421 2.030 3.336 1.00 92.56 194 LEU A CA 1
ATOM 1459 C C . LEU A 1 194 ? 19.365 0.918 3.386 1.00 92.56 194 LEU A C 1
ATOM 1461 O O . LEU A 1 194 ? 18.263 1.141 3.879 1.00 92.56 194 LEU A O 1
ATOM 1465 N N . GLU A 1 195 ? 19.700 -0.285 2.919 1.00 93.56 195 GLU A N 1
ATOM 1466 C CA . GLU A 1 195 ? 18.800 -1.442 3.000 1.00 93.56 195 GLU A CA 1
ATOM 1467 C C . GLU A 1 195 ? 18.539 -1.863 4.447 1.00 93.56 195 GLU A C 1
ATOM 1469 O O . GLU A 1 195 ? 17.399 -2.165 4.793 1.00 93.56 195 GLU A O 1
ATOM 1474 N N . ALA A 1 196 ? 19.559 -1.815 5.310 1.00 92.06 196 ALA A N 1
ATOM 1475 C CA . ALA A 1 196 ? 19.388 -2.067 6.739 1.00 92.06 196 ALA A CA 1
ATOM 1476 C C . ALA A 1 196 ? 18.430 -1.042 7.373 1.00 92.06 196 ALA A C 1
ATOM 1478 O O . ALA A 1 196 ? 17.449 -1.434 8.004 1.00 92.06 196 ALA A O 1
ATOM 1479 N N . THR A 1 197 ? 18.634 0.257 7.113 1.00 93.50 197 THR A N 1
ATOM 1480 C CA . THR A 1 197 ? 17.722 1.322 7.570 1.00 93.50 197 THR A CA 1
ATOM 1481 C C . THR A 1 197 ? 16.307 1.141 7.016 1.00 93.50 197 THR A C 1
ATOM 1483 O O . THR A 1 197 ? 15.329 1.404 7.716 1.00 93.50 197 THR A O 1
ATOM 1486 N N . THR A 1 198 ? 16.174 0.666 5.775 1.00 94.81 198 THR A N 1
ATOM 1487 C CA . THR A 1 198 ? 14.874 0.397 5.141 1.00 94.81 198 THR A CA 1
ATOM 1488 C C . THR A 1 198 ? 14.143 -0.752 5.826 1.00 94.81 198 THR A C 1
ATOM 1490 O O . THR A 1 198 ? 12.970 -0.601 6.155 1.00 94.81 198 THR A O 1
ATOM 1493 N N . LEU A 1 199 ? 14.829 -1.860 6.123 1.00 93.62 199 LEU A N 1
ATOM 1494 C CA . LEU A 1 199 ? 14.251 -2.988 6.864 1.00 93.62 199 LEU A CA 1
ATOM 1495 C C . LEU A 1 199 ? 13.817 -2.580 8.273 1.00 93.62 199 LEU A C 1
ATOM 1497 O O . LEU A 1 199 ? 12.709 -2.905 8.691 1.00 93.62 199 LEU A O 1
ATOM 1501 N N . GLU A 1 200 ? 14.656 -1.836 8.996 1.00 92.81 200 GLU A N 1
ATOM 1502 C CA . GLU A 1 200 ? 14.327 -1.329 10.334 1.00 92.81 200 GLU A CA 1
ATOM 1503 C C . GLU A 1 200 ? 13.136 -0.364 10.309 1.00 92.81 200 GLU A C 1
ATOM 1505 O O . GLU A 1 200 ? 12.279 -0.388 11.196 1.00 92.81 200 GLU A O 1
ATOM 1510 N N . THR A 1 201 ? 13.065 0.481 9.282 1.00 95.00 201 THR A N 1
ATOM 1511 C CA . THR A 1 201 ? 11.970 1.435 9.091 1.00 95.00 201 THR A CA 1
ATOM 1512 C C . THR A 1 201 ? 10.667 0.725 8.739 1.00 95.00 201 THR A C 1
ATOM 1514 O O . THR A 1 201 ? 9.648 0.994 9.376 1.00 95.00 201 THR A O 1
ATOM 1517 N N . LEU A 1 202 ? 10.695 -0.234 7.809 1.00 95.75 202 LEU A N 1
ATOM 1518 C CA . LEU A 1 202 ? 9.528 -1.048 7.469 1.00 95.75 202 LEU A CA 1
ATOM 1519 C C . LEU A 1 202 ? 9.051 -1.863 8.673 1.00 95.75 202 LEU A C 1
ATOM 1521 O O . LEU A 1 202 ? 7.857 -1.893 8.960 1.00 95.75 202 LEU A O 1
ATOM 1525 N N . TRP A 1 203 ? 9.976 -2.475 9.415 1.00 94.50 203 TRP A N 1
ATOM 1526 C CA . TRP A 1 203 ? 9.663 -3.187 10.649 1.00 94.50 203 TRP A CA 1
ATOM 1527 C C . TRP A 1 203 ? 8.959 -2.285 11.663 1.00 94.50 203 TRP A C 1
ATOM 1529 O O . TRP A 1 203 ? 7.937 -2.669 12.235 1.00 94.50 203 TRP A O 1
ATOM 1539 N N . PHE A 1 204 ? 9.478 -1.076 11.885 1.00 95.06 204 PHE A N 1
ATOM 1540 C CA . PHE A 1 204 ? 8.853 -0.099 12.773 1.00 95.06 204 PHE A CA 1
ATOM 1541 C C . PHE A 1 204 ? 7.430 0.249 12.319 1.00 95.06 204 PHE A C 1
ATOM 1543 O O . PHE A 1 204 ? 6.507 0.212 13.132 1.00 95.06 204 PHE A O 1
ATOM 1550 N N . PHE A 1 205 ? 7.227 0.541 11.033 1.00 97.12 205 PHE A N 1
ATOM 1551 C CA . PHE A 1 205 ? 5.897 0.854 10.515 1.00 97.12 205 PHE A CA 1
ATOM 1552 C C . PHE A 1 205 ? 4.934 -0.323 10.646 1.00 97.12 205 PHE A C 1
ATOM 1554 O O . PHE A 1 205 ? 3.836 -0.159 11.176 1.00 97.12 205 PHE A O 1
ATOM 1561 N N . TYR A 1 206 ? 5.352 -1.520 10.236 1.00 95.88 206 TYR A N 1
ATOM 1562 C CA . TYR A 1 206 ? 4.501 -2.702 10.276 1.00 95.88 206 TYR A CA 1
ATOM 1563 C C . TYR A 1 206 ? 4.157 -3.115 11.712 1.00 95.88 206 TYR A C 1
ATOM 1565 O O . TYR A 1 206 ? 2.993 -3.357 12.025 1.00 95.88 206 TYR A O 1
ATOM 1573 N N . SER A 1 207 ? 5.133 -3.119 12.624 1.00 94.50 207 SER A N 1
ATOM 1574 C CA . SER A 1 207 ? 4.882 -3.415 14.041 1.00 94.50 207 SER A CA 1
ATOM 1575 C C . SER A 1 207 ? 3.952 -2.387 14.692 1.00 94.50 207 SER A C 1
ATOM 1577 O O . SER A 1 207 ? 3.045 -2.773 15.431 1.00 94.50 207 SER A O 1
ATOM 1579 N N . THR A 1 208 ? 4.103 -1.102 14.354 1.00 96.81 208 THR A N 1
ATOM 1580 C CA . THR A 1 208 ? 3.193 -0.035 14.796 1.00 96.81 208 THR A CA 1
ATOM 1581 C C . THR A 1 208 ? 1.780 -0.263 14.264 1.00 96.81 208 THR A C 1
ATOM 1583 O O . THR A 1 208 ? 0.818 -0.197 15.029 1.00 96.81 208 THR A O 1
ATOM 1586 N N . LEU A 1 209 ? 1.633 -0.588 12.976 1.00 97.62 209 LEU A N 1
ATOM 1587 C CA . LEU A 1 209 ? 0.338 -0.894 12.372 1.00 97.62 209 LEU A CA 1
ATOM 1588 C C . LEU A 1 209 ? -0.328 -2.087 13.065 1.00 97.62 209 LEU A C 1
ATOM 1590 O O . LEU A 1 209 ? -1.496 -2.005 13.435 1.00 97.62 209 LEU A O 1
ATOM 1594 N N . MET A 1 210 ? 0.415 -3.171 13.292 1.00 95.88 210 MET A N 1
ATOM 1595 C CA . MET A 1 210 ? -0.110 -4.371 13.945 1.00 95.88 210 MET A CA 1
ATOM 1596 C C . MET A 1 210 ? -0.489 -4.110 15.403 1.00 95.88 210 MET A C 1
ATOM 1598 O O . MET A 1 210 ? -1.504 -4.620 15.874 1.00 95.88 210 MET A O 1
ATOM 1602 N N . GLN A 1 211 ? 0.282 -3.296 16.128 1.00 96.12 211 GLN A N 1
ATOM 1603 C CA . GLN A 1 211 ? -0.070 -2.884 17.486 1.00 96.12 211 GLN A CA 1
ATOM 1604 C C . GLN A 1 211 ? -1.382 -2.091 17.505 1.00 96.12 211 GLN A C 1
ATOM 1606 O O . GLN A 1 211 ? -2.242 -2.352 18.348 1.00 96.12 211 GLN A O 1
ATOM 1611 N N . ARG A 1 212 ? -1.554 -1.157 16.563 1.00 97.75 212 ARG A N 1
ATOM 1612 C CA . ARG A 1 212 ? -2.789 -0.377 16.415 1.00 97.75 212 ARG A CA 1
ATOM 1613 C C . ARG A 1 212 ? -3.963 -1.282 16.059 1.00 97.75 212 ARG A C 1
ATOM 1615 O O . ARG A 1 212 ? -4.964 -1.236 16.764 1.00 97.75 212 ARG A O 1
ATOM 1622 N N . ALA A 1 213 ? -3.810 -2.160 15.069 1.00 97.75 213 ALA A N 1
ATOM 1623 C CA . ALA A 1 213 ? -4.844 -3.113 14.677 1.00 97.75 213 ALA A CA 1
ATOM 1624 C C . ALA A 1 213 ? -5.300 -3.975 15.863 1.00 97.75 213 ALA A C 1
ATOM 1626 O O . ALA A 1 213 ? -6.490 -4.054 16.138 1.00 97.75 213 ALA A O 1
ATOM 1627 N N . ARG A 1 214 ? -4.361 -4.517 16.654 1.00 97.31 214 ARG A N 1
ATOM 1628 C CA . ARG A 1 214 ? -4.662 -5.305 17.867 1.00 97.31 214 ARG A CA 1
ATOM 1629 C C . ARG A 1 214 ? -5.443 -4.546 18.936 1.00 97.31 214 ARG A C 1
ATOM 1631 O O . ARG A 1 214 ? -6.103 -5.181 19.752 1.00 97.31 214 ARG A O 1
ATOM 1638 N N . SER A 1 215 ? -5.354 -3.218 18.960 1.00 97.94 215 SER A N 1
ATOM 1639 C CA . SER A 1 215 ? -6.121 -2.389 19.895 1.00 97.94 215 SER A CA 1
ATOM 1640 C C . SER A 1 215 ? -7.571 -2.159 19.460 1.00 97.94 215 SER A C 1
ATOM 1642 O O . SER A 1 215 ? -8.355 -1.619 20.238 1.00 97.94 215 SER A O 1
ATOM 1644 N N . TYR A 1 216 ? -7.944 -2.559 18.240 1.00 98.62 216 TYR A N 1
ATOM 1645 C CA . TYR A 1 216 ? -9.282 -2.323 17.713 1.00 98.62 216 TYR A CA 1
ATOM 1646 C C . TYR A 1 216 ? -10.322 -3.289 18.276 1.00 98.62 216 TYR A C 1
ATOM 1648 O O . TYR A 1 216 ? -10.027 -4.481 18.417 1.00 98.62 216 TYR A O 1
ATOM 1656 N N . PRO A 1 217 ? -11.556 -2.812 18.547 1.00 98.50 217 PRO A N 1
ATOM 1657 C CA . PRO A 1 217 ? -12.580 -3.605 19.227 1.00 98.50 217 PRO A CA 1
ATOM 1658 C C . PRO A 1 217 ? -12.883 -4.939 18.545 1.00 98.50 217 PRO A C 1
ATOM 1660 O O . PRO A 1 217 ? -13.137 -5.933 19.223 1.00 98.50 217 PRO A O 1
ATOM 1663 N N . ARG A 1 218 ? -12.832 -4.973 17.208 1.00 98.38 218 ARG A N 1
ATOM 1664 C CA . ARG A 1 218 ? -13.144 -6.163 16.407 1.00 98.38 218 ARG A CA 1
ATOM 1665 C C . ARG A 1 218 ? -11.912 -6.789 15.753 1.00 98.38 218 ARG A C 1
ATOM 1667 O O . ARG A 1 218 ? -12.051 -7.564 14.814 1.00 98.38 218 ARG A O 1
ATOM 1674 N N . CYS A 1 219 ? -10.699 -6.505 16.242 1.00 98.44 219 CYS A N 1
ATOM 1675 C CA . CYS A 1 219 ? -9.472 -7.067 15.664 1.00 98.44 219 CYS A CA 1
ATOM 1676 C C . CYS A 1 219 ? -9.524 -8.594 15.544 1.00 98.44 219 CYS A C 1
ATOM 1678 O O . CYS A 1 219 ? -9.208 -9.129 14.487 1.00 98.44 219 CYS A O 1
ATOM 1680 N N . ALA A 1 220 ? -9.935 -9.291 16.607 1.00 98.12 220 ALA A N 1
ATOM 1681 C CA . ALA A 1 220 ? -9.974 -10.752 16.625 1.00 98.12 220 ALA A CA 1
ATOM 1682 C C . ALA A 1 220 ? -10.927 -11.338 15.567 1.00 98.12 220 ALA A C 1
ATOM 1684 O O . ALA A 1 220 ? -10.673 -12.418 15.050 1.00 98.12 220 ALA A O 1
ATOM 1685 N N . GLU A 1 221 ? -11.999 -10.621 15.229 1.00 98.31 221 GLU A N 1
ATOM 1686 C CA . GLU A 1 221 ? -12.996 -11.060 14.250 1.00 98.31 221 GLU A CA 1
ATOM 1687 C C . GLU A 1 221 ? -12.489 -10.954 12.804 1.00 98.31 221 GLU A C 1
ATOM 1689 O O . GLU A 1 221 ? -12.822 -11.794 11.972 1.00 98.31 221 GLU A O 1
ATOM 1694 N N . PHE A 1 222 ? -11.651 -9.953 12.511 1.00 98.38 222 PHE A N 1
ATOM 1695 C CA . PHE A 1 222 ? -11.126 -9.695 11.163 1.00 98.38 222 PHE A CA 1
ATOM 1696 C C . PHE A 1 222 ? -9.660 -10.107 10.968 1.00 98.38 222 PHE A C 1
ATOM 1698 O O . PHE A 1 222 ? -9.150 -9.997 9.854 1.00 98.38 222 PHE A O 1
ATOM 1705 N N . ALA A 1 223 ? -8.972 -10.587 12.009 1.00 96.81 223 ALA A N 1
ATOM 1706 C CA . ALA A 1 223 ? -7.536 -10.880 11.973 1.00 96.81 223 ALA A CA 1
ATOM 1707 C C . ALA A 1 223 ? -7.147 -11.849 10.845 1.00 96.81 223 ALA A C 1
ATOM 1709 O O . ALA A 1 223 ? -6.197 -11.581 10.111 1.00 96.81 223 ALA A O 1
ATOM 1710 N N . ASP A 1 224 ? -7.900 -12.937 10.666 1.00 96.88 224 ASP A N 1
ATOM 1711 C CA . ASP A 1 224 ? -7.603 -13.950 9.646 1.00 96.88 224 ASP A CA 1
ATOM 1712 C C . ASP A 1 224 ? -7.817 -13.429 8.220 1.00 96.88 224 ASP A C 1
ATOM 1714 O O . ASP A 1 224 ? -7.050 -13.761 7.312 1.00 96.88 224 ASP A O 1
ATOM 1718 N N . ILE A 1 225 ? -8.847 -12.596 8.030 1.00 97.38 225 ILE A N 1
ATOM 1719 C CA . ILE A 1 225 ? -9.165 -11.961 6.745 1.00 97.38 225 ILE A CA 1
ATOM 1720 C C . ILE A 1 225 ? -8.048 -10.985 6.382 1.00 97.38 225 ILE A C 1
ATOM 1722 O O . ILE A 1 225 ? -7.444 -11.107 5.320 1.00 97.38 225 ILE A O 1
ATOM 1726 N N . PHE A 1 226 ? -7.697 -10.101 7.315 1.00 97.19 226 PHE A N 1
ATOM 1727 C CA . PHE A 1 226 ? -6.622 -9.138 7.130 1.00 97.19 226 PHE A CA 1
ATOM 1728 C C . PHE A 1 226 ? -5.279 -9.832 6.852 1.00 97.19 226 PHE A C 1
ATOM 1730 O O . PHE A 1 226 ? -4.575 -9.478 5.909 1.00 97.19 226 PHE A O 1
ATOM 1737 N N . ALA A 1 227 ? -4.944 -10.888 7.603 1.00 95.25 227 ALA A N 1
ATOM 1738 C CA . ALA A 1 227 ? -3.731 -11.669 7.369 1.00 95.25 227 ALA A CA 1
ATOM 1739 C C . ALA A 1 227 ? -3.732 -12.362 5.994 1.00 95.25 227 ALA A C 1
ATOM 1741 O O . ALA A 1 227 ? -2.676 -12.514 5.374 1.00 95.25 227 ALA A O 1
ATOM 1742 N N . TYR A 1 228 ? -4.895 -12.804 5.505 1.00 96.31 228 TYR A N 1
ATOM 1743 C CA . TYR A 1 228 ? -5.036 -13.320 4.145 1.00 96.31 228 TYR A CA 1
ATOM 1744 C C . TYR A 1 228 ? -4.767 -12.234 3.103 1.00 96.31 228 TYR A C 1
ATOM 1746 O O . TYR A 1 228 ? -3.964 -12.461 2.196 1.00 96.31 228 TYR A O 1
ATOM 1754 N N . ASP A 1 229 ? -5.365 -11.056 3.255 1.00 96.81 229 ASP A N 1
ATOM 1755 C CA . ASP A 1 229 ? -5.211 -9.969 2.293 1.00 96.81 229 ASP A CA 1
ATOM 1756 C C . ASP A 1 229 ? -3.784 -9.391 2.289 1.00 96.81 229 ASP A C 1
ATOM 1758 O O . ASP A 1 229 ? -3.257 -9.108 1.213 1.00 96.81 229 ASP A O 1
ATOM 1762 N N . CYS A 1 230 ? -3.079 -9.368 3.429 1.00 95.25 230 CYS A N 1
ATOM 1763 C CA . CYS A 1 230 ? -1.642 -9.065 3.470 1.00 95.25 230 CYS A CA 1
ATOM 1764 C C . CYS A 1 230 ? -0.803 -10.045 2.632 1.00 95.25 230 CYS A C 1
ATOM 1766 O O . CYS A 1 230 ? 0.152 -9.631 1.976 1.00 95.25 230 CYS A O 1
ATOM 1768 N N . ARG A 1 231 ? -1.153 -11.341 2.604 1.00 95.44 231 ARG A N 1
ATOM 1769 C CA . ARG A 1 231 ? -0.458 -12.332 1.758 1.00 95.44 231 ARG A CA 1
ATOM 1770 C C . ARG A 1 231 ? -0.771 -12.146 0.277 1.00 95.44 231 ARG A C 1
ATOM 1772 O O . ARG A 1 231 ? 0.125 -12.290 -0.552 1.00 95.44 231 ARG A O 1
ATOM 1779 N N . VAL A 1 232 ? -2.022 -11.833 -0.070 1.00 95.50 232 VAL A N 1
ATOM 1780 C CA . VAL A 1 232 ? -2.396 -11.516 -1.461 1.00 95.50 232 VAL A CA 1
ATOM 1781 C C . VAL A 1 232 ? -1.621 -10.292 -1.943 1.00 95.50 232 VAL A C 1
ATOM 1783 O O . VAL A 1 232 ? -1.033 -10.314 -3.022 1.00 95.50 232 VAL A O 1
ATOM 1786 N N . TRP A 1 233 ? -1.553 -9.264 -1.107 1.00 96.00 233 TRP A N 1
ATOM 1787 C CA . TRP A 1 233 ? -0.793 -8.053 -1.368 1.00 96.00 233 TRP A CA 1
ATOM 1788 C C . TRP A 1 233 ? 0.717 -8.307 -1.505 1.00 96.00 233 TRP A C 1
ATOM 1790 O O . TRP A 1 233 ? 1.325 -7.867 -2.479 1.00 96.00 233 TRP A O 1
ATOM 1800 N N . ALA A 1 234 ? 1.322 -9.107 -0.622 1.00 95.88 234 ALA A N 1
ATOM 1801 C CA . ALA A 1 234 ? 2.725 -9.509 -0.753 1.00 95.88 234 ALA A CA 1
ATOM 1802 C C . ALA A 1 234 ? 2.994 -10.278 -2.061 1.00 95.88 234 ALA A C 1
ATOM 1804 O O . ALA A 1 234 ? 4.003 -10.055 -2.731 1.00 95.88 234 ALA A O 1
ATOM 1805 N N . ASN A 1 235 ? 2.077 -11.163 -2.463 1.00 94.75 235 ASN A N 1
ATOM 1806 C CA . ASN A 1 235 ? 2.187 -11.891 -3.727 1.00 94.75 235 ASN A CA 1
ATOM 1807 C C . ASN A 1 235 ? 2.069 -10.982 -4.951 1.00 94.75 235 ASN A C 1
ATOM 1809 O O . ASN A 1 235 ? 2.731 -11.242 -5.954 1.00 94.75 235 ASN A O 1
ATOM 1813 N N . MET A 1 236 ? 1.277 -9.912 -4.870 1.00 95.62 236 MET A N 1
ATOM 1814 C CA . MET A 1 236 ? 1.219 -8.910 -5.928 1.00 95.62 236 MET A CA 1
ATOM 1815 C C . MET A 1 236 ? 2.594 -8.266 -6.146 1.00 95.62 236 MET A C 1
ATOM 1817 O O . MET A 1 236 ? 3.032 -8.187 -7.288 1.00 95.62 236 MET A O 1
ATOM 1821 N N . TYR A 1 237 ? 3.340 -7.920 -5.092 1.00 96.25 237 TYR A N 1
ATOM 1822 C CA . TYR A 1 237 ? 4.690 -7.363 -5.259 1.00 96.25 237 TYR A CA 1
ATOM 1823 C C . TYR A 1 237 ? 5.696 -8.343 -5.850 1.00 96.25 237 TYR A C 1
ATOM 1825 O O . TYR A 1 237 ? 6.549 -7.946 -6.643 1.00 96.25 237 TYR A O 1
ATOM 1833 N N . ARG A 1 238 ? 5.575 -9.634 -5.522 1.00 94.75 238 ARG A N 1
ATOM 1834 C CA . ARG A 1 238 ? 6.361 -10.678 -6.196 1.00 94.75 238 ARG A CA 1
ATOM 1835 C C . ARG A 1 238 ? 6.062 -10.709 -7.691 1.00 94.75 238 ARG A C 1
ATOM 1837 O O . ARG A 1 238 ? 6.989 -10.806 -8.486 1.00 94.75 238 ARG A O 1
ATOM 1844 N N . LEU A 1 239 ? 4.787 -10.604 -8.070 1.00 93.56 239 LEU A N 1
ATOM 1845 C CA . LEU A 1 239 ? 4.386 -10.538 -9.473 1.00 93.56 239 LEU A CA 1
ATOM 1846 C C . LEU A 1 239 ? 4.887 -9.255 -10.150 1.00 93.56 239 LEU A C 1
ATOM 1848 O O . LEU A 1 239 ? 5.401 -9.335 -11.260 1.00 93.56 239 LEU A O 1
ATOM 1852 N N . SER A 1 240 ? 4.798 -8.108 -9.472 1.00 93.00 240 SER A N 1
ATOM 1853 C CA . SER A 1 240 ? 5.325 -6.823 -9.951 1.00 93.00 240 SER A CA 1
ATOM 1854 C C . SER A 1 240 ? 6.808 -6.945 -10.310 1.00 93.00 240 SER A C 1
ATOM 1856 O O . SER A 1 240 ? 7.218 -6.685 -11.440 1.00 93.00 240 SER A O 1
ATOM 1858 N N . HIS A 1 241 ? 7.601 -7.487 -9.383 1.00 93.19 241 HIS A N 1
ATOM 1859 C CA . HIS A 1 241 ? 9.024 -7.723 -9.601 1.00 93.19 241 HIS A CA 1
ATOM 1860 C C . HIS A 1 241 ? 9.295 -8.685 -10.771 1.00 93.19 241 HIS A C 1
ATOM 1862 O O . HIS A 1 241 ? 10.162 -8.426 -11.606 1.00 93.19 241 HIS A O 1
ATOM 1868 N N . LEU A 1 242 ? 8.514 -9.769 -10.877 1.00 91.81 242 LEU A N 1
ATOM 1869 C CA . LEU A 1 242 ? 8.615 -10.719 -11.989 1.00 91.81 242 LEU A CA 1
ATOM 1870 C C . LEU A 1 242 ? 8.281 -10.084 -13.341 1.00 91.81 242 LEU A C 1
ATOM 1872 O O . LEU A 1 242 ? 8.913 -10.441 -14.328 1.00 91.81 242 LEU A O 1
ATOM 1876 N N . PHE A 1 243 ? 7.319 -9.162 -13.417 1.00 90.62 243 PHE A N 1
ATOM 1877 C CA . PHE A 1 243 ? 7.007 -8.467 -14.668 1.00 90.62 243 PHE A CA 1
ATOM 1878 C C . PHE A 1 243 ? 8.143 -7.568 -15.137 1.00 90.62 243 PHE A C 1
ATOM 1880 O O . PHE A 1 243 ? 8.395 -7.514 -16.341 1.00 90.62 243 PHE A O 1
ATOM 1887 N N . ASN A 1 244 ? 8.852 -6.920 -14.212 1.00 88.56 244 ASN A N 1
ATOM 1888 C CA . ASN A 1 244 ? 10.042 -6.158 -14.564 1.00 88.56 244 ASN A CA 1
ATOM 1889 C C . ASN A 1 244 ? 11.148 -7.093 -15.076 1.00 88.56 244 ASN A C 1
ATOM 1891 O O . ASN A 1 244 ? 11.638 -6.904 -16.185 1.00 88.56 244 ASN A O 1
ATOM 1895 N N . ASP A 1 245 ? 11.492 -8.161 -14.354 1.00 88.19 245 ASP A N 1
ATOM 1896 C CA . ASP A 1 245 ? 12.589 -9.056 -14.764 1.00 88.19 245 ASP A CA 1
ATOM 1897 C C . ASP A 1 245 ? 12.256 -9.961 -15.968 1.00 88.19 245 ASP A C 1
ATOM 1899 O O . ASP A 1 245 ? 13.143 -10.347 -16.738 1.00 88.19 245 ASP A O 1
ATOM 1903 N N . HIS A 1 246 ? 10.977 -10.278 -16.170 1.00 89.06 246 HIS A N 1
ATOM 1904 C CA . HIS A 1 246 ? 10.483 -11.130 -17.248 1.00 89.06 246 HIS A CA 1
ATOM 1905 C C . HIS A 1 246 ? 9.283 -10.501 -17.975 1.00 89.06 246 HIS A C 1
ATOM 1907 O O . HIS A 1 246 ? 8.166 -11.019 -17.878 1.00 89.06 246 HIS A O 1
ATOM 1913 N N . PRO A 1 247 ? 9.493 -9.457 -18.803 1.00 88.50 247 PRO A N 1
ATOM 1914 C CA . PRO A 1 247 ? 8.409 -8.823 -19.558 1.00 88.50 247 PRO A CA 1
ATOM 1915 C C . PRO A 1 247 ? 7.646 -9.789 -20.484 1.00 88.50 247 PRO A C 1
ATOM 1917 O O . PRO A 1 247 ? 6.493 -9.539 -20.820 1.00 88.50 247 PRO A O 1
ATOM 1920 N N . ASP A 1 248 ? 8.248 -10.927 -20.859 1.00 90.06 248 ASP A N 1
ATOM 1921 C CA . ASP A 1 248 ? 7.596 -12.005 -21.623 1.00 90.06 248 ASP A CA 1
ATOM 1922 C C . ASP A 1 248 ? 6.410 -12.655 -20.886 1.00 90.06 248 ASP A C 1
ATOM 1924 O O . ASP A 1 248 ? 5.554 -13.273 -21.518 1.00 90.06 248 ASP A O 1
ATOM 1928 N N . MET A 1 249 ? 6.352 -12.530 -19.556 1.00 90.50 249 MET A N 1
ATOM 1929 C CA . MET A 1 249 ? 5.244 -13.024 -18.731 1.00 90.50 249 MET A CA 1
ATOM 1930 C C . MET A 1 249 ? 4.052 -12.066 -18.696 1.00 90.50 249 MET A C 1
ATOM 1932 O O . MET A 1 249 ? 2.999 -12.425 -18.173 1.00 90.50 249 MET A O 1
ATOM 1936 N N . MET A 1 250 ? 4.198 -10.852 -19.228 1.00 88.94 250 MET A N 1
ATOM 1937 C CA . MET A 1 250 ? 3.182 -9.817 -19.118 1.00 88.94 250 MET A CA 1
ATOM 1938 C C . MET A 1 250 ? 1.861 -10.270 -19.752 1.00 88.94 250 MET A C 1
ATOM 1940 O O . MET A 1 250 ? 1.760 -10.521 -20.953 1.00 88.94 250 MET A O 1
ATOM 1944 N N . SER A 1 251 ? 0.827 -10.358 -18.920 1.00 88.31 251 SER A N 1
ATOM 1945 C CA . SER A 1 251 ? -0.503 -10.834 -19.288 1.00 88.31 251 SER A CA 1
ATOM 1946 C C . SER A 1 251 ? -1.545 -9.857 -18.774 1.00 88.31 251 SER A C 1
ATOM 1948 O O . SER A 1 251 ? -1.606 -9.593 -17.576 1.00 88.31 251 SER A O 1
ATOM 1950 N N . MET A 1 252 ? -2.418 -9.367 -19.659 1.00 90.81 252 MET A N 1
ATOM 1951 C CA . MET A 1 252 ? -3.548 -8.521 -19.252 1.00 90.81 252 MET A CA 1
ATOM 1952 C C . MET A 1 252 ? -4.453 -9.215 -18.228 1.00 90.81 252 MET A C 1
ATOM 1954 O O . MET A 1 252 ? -4.993 -8.561 -17.347 1.00 90.81 252 MET A O 1
ATOM 1958 N N . VAL A 1 253 ? -4.591 -10.543 -18.310 1.00 92.44 253 VAL A N 1
ATOM 1959 C CA . VAL A 1 253 ? -5.428 -11.304 -17.374 1.00 92.44 253 VAL A CA 1
ATOM 1960 C C . VAL A 1 253 ? -4.831 -11.286 -15.969 1.00 92.44 253 VAL A C 1
ATOM 1962 O O . VAL A 1 253 ? -5.550 -11.042 -15.007 1.00 92.44 253 VAL A O 1
ATOM 1965 N N . GLU A 1 254 ? -3.529 -11.537 -15.832 1.00 92.12 254 GLU A N 1
ATOM 1966 C CA . GLU A 1 254 ? -2.868 -11.499 -14.521 1.00 92.12 254 GLU A CA 1
ATOM 1967 C C . GLU A 1 254 ? -2.762 -10.067 -13.998 1.00 92.12 254 GLU A C 1
ATOM 1969 O O . GLU A 1 254 ? -2.952 -9.837 -12.803 1.00 92.12 254 GLU A O 1
ATOM 1974 N N . HIS A 1 255 ? -2.544 -9.106 -14.902 1.00 91.38 255 HIS A N 1
ATOM 1975 C CA . HIS A 1 255 ? -2.539 -7.687 -14.574 1.00 91.38 255 HIS A CA 1
ATOM 1976 C C . HIS A 1 255 ? -3.863 -7.263 -13.941 1.00 91.38 255 HIS A C 1
ATOM 1978 O O . HIS A 1 255 ? -3.866 -6.817 -12.798 1.00 91.38 255 HIS A O 1
ATOM 1984 N N . ASP A 1 256 ? -4.988 -7.511 -14.614 1.00 91.38 256 ASP A N 1
ATOM 1985 C CA . ASP A 1 256 ? -6.316 -7.134 -14.126 1.00 91.38 256 ASP A CA 1
ATOM 1986 C C . ASP A 1 256 ? -6.733 -7.921 -12.870 1.00 91.38 256 ASP A C 1
ATOM 1988 O O . ASP A 1 256 ? -7.522 -7.437 -12.061 1.00 91.38 256 ASP A O 1
ATOM 1992 N N . LEU A 1 257 ? -6.242 -9.144 -12.669 1.00 92.12 257 LEU A N 1
ATOM 1993 C CA . LEU A 1 257 ? -6.634 -9.949 -11.507 1.00 92.12 257 LEU A CA 1
ATOM 1994 C C . LEU A 1 257 ? -5.825 -9.632 -10.246 1.00 92.12 257 LEU A C 1
ATOM 1996 O O . LEU A 1 257 ? -6.388 -9.650 -9.152 1.00 92.12 257 LEU A O 1
ATOM 2000 N N . VAL A 1 258 ? -4.520 -9.381 -10.375 1.00 93.38 258 VAL A N 1
ATOM 2001 C CA . VAL A 1 258 ? -3.596 -9.351 -9.229 1.00 93.38 258 VAL A CA 1
ATOM 2002 C C . VAL A 1 258 ? -3.074 -7.947 -8.945 1.00 93.38 258 VAL A C 1
ATOM 2004 O O . VAL A 1 258 ? -3.041 -7.532 -7.788 1.00 93.38 258 VAL A O 1
ATOM 2007 N N . MET A 1 259 ? -2.709 -7.183 -9.975 1.00 94.00 259 MET A N 1
ATOM 2008 C CA . MET A 1 259 ? -2.046 -5.886 -9.789 1.00 94.00 259 MET A CA 1
ATOM 2009 C C . MET A 1 259 ? -2.878 -4.822 -9.057 1.00 94.00 259 MET A C 1
ATOM 2011 O O . MET A 1 259 ? -2.267 -4.035 -8.341 1.00 94.00 259 MET A O 1
ATOM 2015 N N . PRO A 1 260 ? -4.227 -4.772 -9.140 1.00 95.44 260 PRO A N 1
ATOM 2016 C CA . PRO A 1 260 ? -5.019 -3.800 -8.382 1.00 95.44 260 PRO A CA 1
ATOM 2017 C C . PRO A 1 260 ? -4.832 -3.875 -6.864 1.00 95.44 260 PRO A C 1
ATOM 2019 O O . PRO A 1 260 ? -5.106 -2.895 -6.175 1.00 95.44 260 PRO A O 1
ATOM 2022 N N . TYR A 1 261 ? -4.358 -5.007 -6.329 1.00 95.56 261 TYR A N 1
ATOM 2023 C CA . TYR A 1 261 ? -4.077 -5.133 -4.898 1.00 95.56 261 TYR A CA 1
ATOM 2024 C C . TYR A 1 261 ? -2.969 -4.184 -4.419 1.00 95.56 261 TYR A C 1
ATOM 2026 O O . TYR A 1 261 ? -2.905 -3.914 -3.223 1.00 95.56 261 TYR A O 1
ATOM 2034 N N . ASN A 1 262 ? -2.160 -3.601 -5.316 1.00 93.31 262 ASN A N 1
ATOM 2035 C CA . ASN A 1 262 ? -1.192 -2.554 -4.964 1.00 93.31 262 ASN A CA 1
ATOM 2036 C C . ASN A 1 262 ? -1.840 -1.268 -4.427 1.00 93.31 262 ASN A C 1
ATOM 2038 O O . ASN A 1 262 ? -1.176 -0.471 -3.772 1.00 93.31 262 ASN A O 1
ATOM 2042 N N . MET A 1 263 ? -3.140 -1.075 -4.671 1.00 95.00 263 MET A N 1
ATOM 2043 C CA . MET A 1 263 ? -3.890 0.054 -4.129 1.00 95.00 263 MET A CA 1
ATOM 2044 C C . MET A 1 263 ? -4.271 -0.139 -2.658 1.00 95.00 263 MET A C 1
ATOM 2046 O O . MET A 1 263 ? -4.736 0.807 -2.033 1.00 95.00 263 MET A O 1
ATOM 2050 N N . GLY A 1 264 ? -4.149 -1.354 -2.111 1.00 95.19 264 GLY A N 1
ATOM 2051 C CA . GLY A 1 264 ? -4.361 -1.649 -0.692 1.00 95.19 264 GLY A CA 1
ATOM 2052 C C . GLY A 1 264 ? -5.797 -1.504 -0.167 1.00 95.19 264 GLY A C 1
ATOM 2053 O O . GLY A 1 264 ? -6.023 -1.780 1.011 1.00 95.19 264 GLY A O 1
ATOM 2054 N N . MET A 1 265 ? -6.784 -1.123 -0.992 1.00 97.12 265 MET A N 1
ATOM 2055 C CA . MET A 1 265 ? -8.124 -0.751 -0.497 1.00 97.12 265 MET A CA 1
ATOM 2056 C C . MET A 1 265 ? -8.840 -1.876 0.255 1.00 97.12 265 MET A C 1
ATOM 2058 O O . MET A 1 265 ? -9.611 -1.588 1.168 1.00 97.12 265 MET A O 1
ATOM 2062 N N . VAL A 1 266 ? -8.598 -3.147 -0.086 1.00 97.56 266 VAL A N 1
ATOM 2063 C CA . VAL A 1 266 ? -9.180 -4.274 0.667 1.00 97.56 266 VAL A CA 1
ATOM 2064 C C . VAL A 1 266 ? -8.619 -4.320 2.089 1.00 97.56 266 VAL A C 1
ATOM 2066 O O . VAL A 1 266 ? -9.394 -4.335 3.039 1.00 97.56 266 VAL A O 1
ATOM 2069 N N . MET A 1 267 ? -7.301 -4.206 2.257 1.00 97.19 267 MET A N 1
ATOM 2070 C CA . MET A 1 267 ? -6.689 -4.158 3.590 1.00 97.19 267 MET A CA 1
ATOM 2071 C C . MET A 1 267 ? -7.100 -2.899 4.367 1.00 97.19 267 MET A C 1
ATOM 2073 O O . MET A 1 267 ? -7.284 -2.952 5.582 1.00 97.19 267 MET A O 1
ATOM 2077 N N . TYR A 1 268 ? -7.268 -1.759 3.685 1.00 97.44 268 TYR A N 1
ATOM 2078 C CA . TYR A 1 268 ? -7.776 -0.534 4.317 1.00 97.44 268 TYR A CA 1
ATOM 2079 C C . TYR A 1 268 ? -9.199 -0.741 4.835 1.00 97.44 268 TYR A C 1
ATOM 2081 O O . TYR A 1 268 ? -9.521 -0.301 5.936 1.00 97.44 268 TYR A O 1
ATOM 2089 N N . THR A 1 269 ? -10.030 -1.438 4.059 1.00 98.56 269 THR A N 1
ATOM 2090 C CA . THR A 1 269 ? -11.397 -1.803 4.442 1.00 98.56 269 THR A CA 1
ATOM 2091 C C . THR A 1 269 ? -11.384 -2.715 5.664 1.00 98.56 269 THR A C 1
ATOM 2093 O O . THR A 1 269 ? -12.115 -2.455 6.614 1.00 98.56 269 THR A O 1
ATOM 2096 N N . ASP A 1 270 ? -10.514 -3.725 5.700 1.00 98.56 270 ASP A N 1
ATOM 2097 C CA . ASP A 1 270 ? -10.404 -4.629 6.847 1.00 98.56 270 ASP A CA 1
ATOM 2098 C C . ASP A 1 270 ? -10.034 -3.878 8.141 1.00 98.56 270 ASP A C 1
ATOM 2100 O O . ASP A 1 270 ? -10.662 -4.098 9.176 1.00 98.56 270 ASP A O 1
ATOM 2104 N N . LEU A 1 271 ? -9.085 -2.930 8.090 1.00 98.62 271 LEU A N 1
ATOM 2105 C CA . LEU A 1 271 ? -8.744 -2.077 9.242 1.00 98.62 271 LEU A CA 1
ATOM 2106 C C . LEU A 1 271 ? -9.941 -1.240 9.719 1.00 98.62 271 LEU A C 1
ATOM 2108 O O . LEU A 1 271 ? -10.158 -1.094 10.919 1.00 98.62 271 LEU A O 1
ATOM 2112 N N . GLN A 1 272 ? -10.736 -0.704 8.794 1.00 98.75 272 GLN A N 1
ATOM 2113 C CA . GLN A 1 272 ? -11.930 0.083 9.116 1.00 98.75 272 GLN A CA 1
ATOM 2114 C C . GLN A 1 272 ? -13.056 -0.774 9.707 1.00 98.75 272 GLN A C 1
ATOM 2116 O O . GLN A 1 272 ? -13.747 -0.343 10.634 1.00 98.75 272 GLN A O 1
ATOM 2121 N N . LEU A 1 273 ? -13.217 -2.008 9.224 1.00 98.75 273 LEU A N 1
ATOM 2122 C CA . LEU A 1 273 ? -14.175 -2.973 9.763 1.00 98.75 273 LEU A CA 1
ATOM 2123 C C . LEU A 1 273 ? -13.835 -3.373 11.206 1.00 98.75 273 LEU A C 1
ATOM 2125 O O . LEU A 1 273 ? -14.741 -3.499 12.033 1.00 98.75 273 LEU A O 1
ATOM 2129 N N . MET A 1 274 ? -12.544 -3.461 11.551 1.00 98.81 274 MET A N 1
ATOM 2130 C CA . MET A 1 274 ? -12.101 -3.675 12.937 1.00 98.81 274 MET A CA 1
ATOM 2131 C C . MET A 1 274 ? -12.562 -2.565 13.904 1.00 98.81 274 MET A C 1
ATOM 2133 O O . MET A 1 274 ? -12.684 -2.815 15.107 1.00 98.81 274 MET A O 1
ATOM 2137 N N . CYS A 1 275 ? -12.846 -1.369 13.379 1.00 98.81 275 CYS A N 1
ATOM 2138 C CA . CYS A 1 275 ? -13.319 -0.182 14.099 1.00 98.81 275 CYS A CA 1
ATOM 2139 C C . CYS A 1 275 ? -14.808 0.127 13.861 1.00 98.81 275 CYS A C 1
ATOM 2141 O O . CYS A 1 275 ? -15.239 1.246 14.120 1.00 98.81 275 CYS A O 1
ATOM 2143 N N . SER A 1 276 ? -15.584 -0.814 13.317 1.00 98.50 276 SER A N 1
ATOM 2144 C CA . SER A 1 276 ? -16.998 -0.606 12.989 1.00 98.50 276 SER A CA 1
ATOM 2145 C C . SER A 1 276 ? -17.896 -1.471 13.874 1.00 98.50 276 SER A C 1
ATOM 2147 O O . SER A 1 276 ? -18.305 -2.559 13.462 1.00 98.50 276 SER A O 1
ATOM 2149 N N . SER A 1 277 ? -18.229 -1.030 15.093 1.00 97.88 277 SER A N 1
ATOM 2150 C CA . SER A 1 277 ? -19.030 -1.833 16.041 1.00 97.88 277 SER A CA 1
ATOM 2151 C C . SER A 1 277 ? -20.422 -2.215 15.520 1.00 97.88 277 SER A C 1
ATOM 2153 O O . SER A 1 277 ? -20.973 -3.244 15.908 1.00 97.88 277 SER A O 1
ATOM 2155 N N . ARG A 1 278 ? -20.978 -1.408 14.609 1.00 96.75 278 ARG A N 1
ATOM 2156 C CA . ARG A 1 278 ? -22.333 -1.560 14.052 1.00 96.75 278 ARG A CA 1
ATOM 2157 C C . ARG A 1 278 ? -22.382 -2.297 12.712 1.00 96.75 278 ARG A C 1
ATOM 2159 O O . ARG A 1 278 ? -23.448 -2.372 12.110 1.00 96.75 278 ARG A O 1
ATOM 2166 N N . PHE A 1 279 ? -21.242 -2.764 12.203 1.00 98.25 279 PHE A N 1
ATOM 2167 C CA . PHE A 1 279 ? -21.184 -3.447 10.913 1.00 98.25 279 PHE A CA 1
ATOM 2168 C C . PHE A 1 279 ? -21.660 -4.904 11.018 1.00 98.25 279 PHE A C 1
ATOM 2170 O O . PHE A 1 279 ? -21.137 -5.677 11.825 1.00 98.25 279 PHE A O 1
ATOM 2177 N N . GLU A 1 280 ? -22.594 -5.292 10.152 1.00 98.00 280 GLU A N 1
ATOM 2178 C CA . GLU A 1 280 ? -23.180 -6.630 10.119 1.00 98.00 280 GLU A CA 1
ATOM 2179 C C . GLU A 1 280 ? -22.364 -7.580 9.233 1.00 98.00 280 GLU A C 1
ATOM 2181 O O . GLU A 1 280 ? -22.185 -7.353 8.038 1.00 98.00 280 GLU A O 1
ATOM 2186 N N . MET A 1 281 ? -21.929 -8.719 9.780 1.00 97.50 281 MET A N 1
ATOM 2187 C CA . MET A 1 281 ? -21.099 -9.683 9.036 1.00 97.50 281 MET A CA 1
ATOM 2188 C C . MET A 1 281 ? -21.787 -10.286 7.806 1.00 97.50 281 MET A C 1
ATOM 2190 O O . MET A 1 281 ? -21.113 -10.767 6.894 1.00 97.50 281 MET A O 1
ATOM 2194 N N . THR A 1 282 ? -23.120 -10.239 7.747 1.00 98.19 282 THR A N 1
ATOM 2195 C CA . THR A 1 282 ? -23.877 -10.668 6.561 1.00 98.19 282 THR A CA 1
ATOM 2196 C C . THR A 1 282 ? -23.608 -9.798 5.327 1.00 98.19 282 THR A C 1
ATOM 2198 O O . THR A 1 282 ? -23.728 -10.298 4.209 1.00 98.19 282 THR A O 1
ATOM 2201 N N . ASP A 1 283 ? -23.131 -8.562 5.514 1.00 98.25 283 ASP A N 1
ATOM 2202 C CA . ASP A 1 283 ? -22.795 -7.626 4.436 1.00 98.25 283 ASP A CA 1
ATOM 2203 C C . ASP A 1 283 ? -21.324 -7.711 3.990 1.00 98.25 283 ASP A C 1
ATOM 2205 O O . ASP A 1 283 ? -20.932 -7.067 3.012 1.00 98.25 283 ASP A O 1
ATOM 2209 N N . LEU A 1 284 ? -20.492 -8.527 4.655 1.00 98.19 284 LEU A N 1
ATOM 2210 C CA . LEU A 1 284 ? -19.046 -8.604 4.398 1.00 98.19 284 LEU A CA 1
ATOM 2211 C C . LEU A 1 284 ? -18.720 -8.887 2.929 1.00 98.19 284 LEU A C 1
ATOM 2213 O O . LEU A 1 284 ? -17.834 -8.255 2.357 1.00 98.19 284 LEU A O 1
ATOM 2217 N N . GLY A 1 285 ? -19.452 -9.803 2.292 1.00 98.25 285 GLY A N 1
ATOM 2218 C CA . GLY A 1 285 ? -19.243 -10.118 0.878 1.00 98.25 285 GLY A CA 1
ATOM 2219 C C . GLY A 1 285 ? -19.480 -8.915 -0.042 1.00 98.25 285 GLY A C 1
ATOM 2220 O O . GLY A 1 285 ? -18.707 -8.695 -0.975 1.00 98.25 285 GLY A O 1
ATOM 2221 N N . ALA A 1 286 ? -20.510 -8.113 0.240 1.00 98.38 286 ALA A N 1
ATOM 2222 C CA . ALA A 1 286 ? -20.848 -6.931 -0.548 1.00 98.38 286 ALA A CA 1
ATOM 2223 C C . ALA A 1 286 ? -19.831 -5.801 -0.337 1.00 98.38 286 ALA A C 1
ATOM 2225 O O . ALA A 1 286 ? -19.358 -5.216 -1.311 1.00 98.38 286 ALA A O 1
ATOM 2226 N N . VAL A 1 287 ? -19.435 -5.542 0.914 1.00 98.31 287 VAL A N 1
ATOM 2227 C CA . VAL A 1 287 ? -18.408 -4.536 1.232 1.00 98.31 287 VAL A CA 1
ATOM 2228 C C . VAL A 1 287 ? -17.065 -4.899 0.607 1.00 98.31 287 VAL A C 1
ATOM 2230 O O . VAL A 1 287 ? -16.429 -4.048 -0.010 1.00 98.31 287 VAL A O 1
ATOM 2233 N N . ARG A 1 288 ? -16.653 -6.170 0.666 1.00 97.62 288 ARG A N 1
ATOM 2234 C CA . ARG A 1 288 ? -15.416 -6.619 0.009 1.00 97.62 288 ARG A CA 1
ATOM 2235 C C . ARG A 1 288 ? -15.480 -6.476 -1.509 1.00 97.62 288 ARG A C 1
ATOM 2237 O O . ARG A 1 288 ? -14.502 -6.048 -2.116 1.00 97.62 288 ARG A O 1
ATOM 2244 N N . ALA A 1 289 ? -16.621 -6.779 -2.131 1.00 97.88 289 ALA A N 1
ATOM 2245 C CA . ALA A 1 289 ? -16.804 -6.545 -3.562 1.00 97.88 289 ALA A CA 1
ATOM 2246 C C . ALA A 1 289 ? -16.679 -5.052 -3.916 1.00 97.88 289 ALA A C 1
ATOM 2248 O O . ALA A 1 289 ? -16.011 -4.710 -4.892 1.00 97.88 289 ALA A O 1
ATOM 2249 N N . ALA A 1 290 ? -17.253 -4.162 -3.101 1.00 97.62 290 ALA A N 1
ATOM 2250 C CA . ALA A 1 290 ? -17.106 -2.718 -3.269 1.00 97.62 290 ALA A CA 1
ATOM 2251 C C . ALA A 1 290 ? -15.647 -2.259 -3.096 1.00 97.62 290 ALA A C 1
ATOM 2253 O O . ALA A 1 290 ? -15.154 -1.491 -3.920 1.00 97.62 290 ALA A O 1
ATOM 2254 N N . ALA A 1 291 ? -14.927 -2.778 -2.097 1.00 97.31 291 ALA A N 1
ATOM 2255 C CA . ALA A 1 291 ? -13.509 -2.484 -1.889 1.00 97.31 291 ALA A CA 1
ATOM 2256 C C . ALA A 1 291 ? -12.652 -2.916 -3.089 1.00 97.31 291 ALA A C 1
ATOM 2258 O O . ALA A 1 291 ? -11.797 -2.160 -3.540 1.00 97.31 291 ALA A O 1
ATOM 2259 N N . ILE A 1 292 ? -12.917 -4.093 -3.665 1.00 96.56 292 ILE A N 1
ATOM 2260 C CA . ILE A 1 292 ? -12.241 -4.568 -4.880 1.00 96.56 292 ILE A CA 1
ATOM 2261 C C . ILE A 1 292 ? -12.510 -3.626 -6.063 1.00 96.56 292 ILE A C 1
ATOM 2263 O O . ILE A 1 292 ? -11.574 -3.248 -6.764 1.00 96.56 292 ILE A O 1
ATOM 2267 N N . LEU A 1 293 ? -13.758 -3.191 -6.267 1.00 96.44 293 LEU A N 1
ATOM 2268 C CA . LEU A 1 293 ? -14.088 -2.195 -7.296 1.00 96.44 293 LEU A CA 1
ATOM 2269 C C . LEU A 1 293 ? -13.361 -0.863 -7.060 1.00 96.44 293 LEU A C 1
ATOM 2271 O O . LEU A 1 293 ? -12.844 -0.272 -8.008 1.00 96.44 293 LEU A O 1
ATOM 2275 N N . ALA A 1 294 ? -13.253 -0.422 -5.807 1.00 95.00 294 ALA A N 1
ATOM 2276 C CA . ALA A 1 294 ? -12.492 0.769 -5.456 1.00 95.00 294 ALA A CA 1
ATOM 2277 C C . ALA A 1 294 ? -10.991 0.608 -5.768 1.00 95.00 294 ALA A C 1
ATOM 2279 O O . ALA A 1 294 ? -10.385 1.546 -6.284 1.00 95.00 294 ALA A O 1
ATOM 2280 N N . GLN A 1 295 ? -10.401 -0.580 -5.556 1.00 94.56 295 GLN A N 1
ATOM 2281 C CA . GLN A 1 295 ? -9.021 -0.867 -5.987 1.00 94.56 295 GLN A CA 1
ATOM 2282 C C . GLN A 1 295 ? -8.862 -0.720 -7.498 1.00 94.56 295 GLN A C 1
ATOM 2284 O O . GLN A 1 295 ? -7.913 -0.087 -7.949 1.00 94.56 295 GLN A O 1
ATOM 2289 N N . TYR A 1 296 ? -9.802 -1.246 -8.288 1.00 94.94 296 TYR A N 1
ATOM 2290 C CA . TYR A 1 296 ? -9.776 -1.087 -9.743 1.00 94.94 296 TYR A CA 1
ATOM 2291 C C . TYR A 1 296 ? -9.810 0.383 -10.163 1.00 94.94 296 TYR A C 1
ATOM 2293 O O . TYR A 1 296 ? -9.017 0.804 -11.004 1.00 94.94 296 TYR A O 1
ATOM 2301 N N . MET A 1 297 ? -10.692 1.178 -9.557 1.00 94.06 297 MET A N 1
ATOM 2302 C CA . MET A 1 297 ? -10.786 2.611 -9.843 1.00 94.06 297 MET A CA 1
ATOM 2303 C C . MET A 1 297 ? -9.504 3.353 -9.456 1.00 94.06 297 MET A C 1
ATOM 2305 O O . MET A 1 297 ? -8.974 4.121 -10.261 1.00 94.06 297 MET A O 1
ATOM 2309 N N . GLY A 1 298 ? -8.976 3.081 -8.259 1.00 91.12 298 GLY A N 1
ATOM 2310 C CA . GLY A 1 298 ? -7.707 3.635 -7.791 1.00 91.12 298 GLY A CA 1
ATOM 2311 C C . GLY A 1 298 ? -6.552 3.281 -8.726 1.00 91.12 298 GLY A C 1
ATOM 2312 O O . GLY A 1 298 ? -5.774 4.156 -9.103 1.00 91.12 298 GLY A O 1
ATOM 2313 N N . ARG A 1 299 ? -6.499 2.027 -9.192 1.00 92.56 299 ARG A N 1
ATOM 2314 C CA . ARG A 1 299 ? -5.479 1.554 -10.129 1.00 92.56 299 ARG A CA 1
ATOM 2315 C C . ARG A 1 299 ? -5.595 2.264 -11.471 1.00 92.56 299 ARG A C 1
ATOM 2317 O O . ARG A 1 299 ? -4.588 2.745 -11.962 1.00 92.56 299 ARG A O 1
ATOM 2324 N N . ILE A 1 300 ? -6.790 2.417 -12.043 1.00 91.88 300 ILE A N 1
ATOM 2325 C CA . ILE A 1 300 ? -6.976 3.196 -13.283 1.00 91.88 300 ILE A CA 1
ATOM 2326 C C . ILE A 1 300 ? -6.460 4.635 -13.108 1.00 91.88 300 ILE A C 1
ATOM 2328 O O . ILE A 1 300 ? -5.742 5.142 -13.973 1.00 91.88 300 ILE A O 1
ATOM 2332 N N . GLY A 1 301 ? -6.778 5.285 -11.985 1.00 90.00 301 GLY A N 1
ATOM 2333 C CA . GLY A 1 301 ? -6.272 6.625 -11.672 1.00 90.00 301 GLY A CA 1
ATOM 2334 C C . GLY A 1 301 ? -4.742 6.679 -11.591 1.00 90.00 301 GLY A C 1
ATOM 2335 O O . GLY A 1 301 ? -4.114 7.540 -12.206 1.00 90.00 301 GLY A O 1
ATOM 2336 N N . ASN A 1 302 ? -4.130 5.717 -10.900 1.00 90.00 302 ASN A N 1
ATOM 2337 C CA . ASN A 1 302 ? -2.677 5.579 -10.812 1.00 90.00 302 ASN A CA 1
ATOM 2338 C C . ASN A 1 302 ? -2.053 5.363 -12.206 1.00 90.00 302 ASN A C 1
ATOM 2340 O O . ASN A 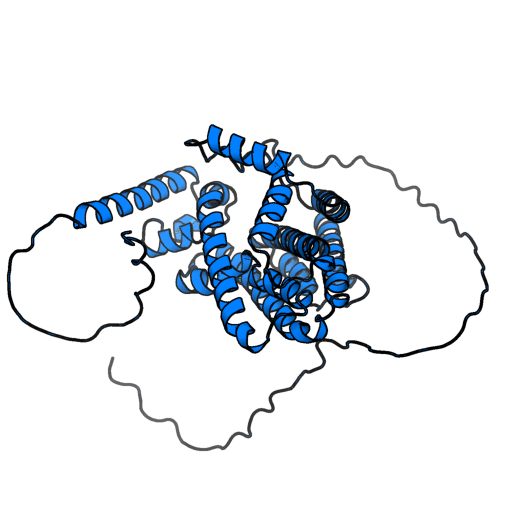1 302 ? -1.307 6.215 -12.678 1.00 90.00 302 ASN A O 1
ATOM 2344 N N . LEU A 1 303 ? -2.478 4.326 -12.932 1.00 91.56 303 LEU A N 1
ATOM 2345 C CA . LEU A 1 303 ? -1.961 3.966 -14.257 1.00 91.56 303 LEU A CA 1
ATOM 2346 C C . LEU A 1 303 ? -2.024 5.117 -15.268 1.00 91.56 303 LEU A C 1
ATOM 2348 O O . LEU A 1 303 ? -1.111 5.303 -16.068 1.00 91.56 303 LEU A O 1
ATOM 2352 N N . THR A 1 304 ? -3.106 5.898 -15.262 1.00 88.62 304 THR A N 1
ATOM 2353 C CA . THR A 1 304 ? -3.292 7.003 -16.219 1.00 88.62 304 THR A CA 1
ATOM 2354 C C . THR A 1 304 ? -2.413 8.216 -15.924 1.00 88.62 304 THR A C 1
ATOM 2356 O O . THR A 1 304 ? -2.141 9.002 -16.839 1.00 88.62 304 THR A O 1
ATOM 2359 N N . THR A 1 305 ? -1.935 8.354 -14.686 1.00 86.88 305 THR A N 1
ATOM 2360 C CA . THR A 1 305 ? -1.139 9.501 -14.233 1.00 86.88 305 THR A CA 1
ATOM 2361 C C . THR A 1 305 ? 0.356 9.200 -14.146 1.00 86.88 305 THR A C 1
ATOM 2363 O O . THR A 1 305 ? 1.150 10.121 -14.324 1.00 86.88 305 THR A O 1
ATOM 2366 N N . THR A 1 306 ? 0.763 7.939 -13.956 1.00 88.44 306 THR A N 1
ATOM 2367 C CA . THR A 1 306 ? 2.171 7.587 -13.692 1.00 88.44 306 THR A CA 1
ATOM 2368 C C . THR A 1 306 ? 2.925 6.982 -14.877 1.00 88.44 306 THR A C 1
ATOM 2370 O O . THR A 1 306 ? 4.141 7.162 -14.949 1.00 88.44 306 THR A O 1
ATOM 2373 N N . TRP A 1 307 ? 2.239 6.378 -15.859 1.00 89.62 307 TRP A N 1
ATOM 2374 C CA . TRP A 1 307 ? 2.886 5.587 -16.927 1.00 89.62 307 TRP A CA 1
ATOM 2375 C C . TRP A 1 307 ? 3.984 6.301 -17.721 1.00 89.62 307 TRP A C 1
ATOM 2377 O O . TRP A 1 307 ? 4.890 5.664 -18.247 1.00 89.62 307 TRP A O 1
ATOM 2387 N N . ARG A 1 308 ? 3.916 7.631 -17.852 1.00 86.75 308 ARG A N 1
ATOM 2388 C CA . ARG A 1 308 ? 4.926 8.391 -18.606 1.00 86.75 308 ARG A CA 1
ATOM 2389 C C . ARG A 1 308 ? 6.267 8.454 -17.890 1.00 86.75 308 ARG A C 1
ATOM 2391 O O . ARG A 1 308 ? 7.295 8.364 -18.557 1.00 86.75 308 ARG A O 1
ATOM 2398 N N . ARG A 1 309 ? 6.231 8.619 -16.566 1.00 86.56 309 ARG A N 1
ATOM 2399 C CA . ARG A 1 309 ? 7.409 8.651 -15.695 1.00 86.56 309 ARG A CA 1
ATOM 2400 C C . ARG A 1 309 ? 8.023 7.257 -15.584 1.00 86.56 309 ARG A C 1
ATOM 2402 O O . ARG A 1 309 ? 9.237 7.128 -15.677 1.00 86.56 309 ARG A O 1
ATOM 2409 N N . GLU A 1 310 ? 7.179 6.234 -15.476 1.00 89.56 310 GLU A N 1
ATOM 2410 C CA . GLU A 1 310 ? 7.591 4.827 -15.350 1.00 89.56 310 GLU A CA 1
ATOM 2411 C C . GLU A 1 310 ? 8.464 4.359 -16.531 1.00 89.56 310 GLU A C 1
ATOM 2413 O O . GLU A 1 310 ? 9.409 3.601 -16.339 1.00 89.56 310 GLU A O 1
ATOM 2418 N N . ILE A 1 311 ? 8.258 4.912 -17.738 1.00 85.38 311 ILE A N 1
ATOM 2419 C CA . ILE A 1 311 ? 9.146 4.675 -18.895 1.00 85.38 311 ILE A CA 1
ATOM 2420 C C . ILE A 1 311 ? 10.599 5.051 -18.588 1.00 85.38 311 ILE A C 1
ATOM 2422 O O . ILE A 1 311 ? 11.511 4.313 -18.951 1.00 85.38 311 ILE A O 1
ATOM 2426 N N . ASP A 1 312 ? 10.828 6.218 -17.984 1.00 84.44 312 ASP A N 1
ATOM 2427 C CA . ASP A 1 312 ? 12.187 6.691 -17.704 1.00 84.44 312 ASP A CA 1
ATOM 2428 C C . ASP A 1 312 ? 12.803 5.918 -16.520 1.00 84.44 312 ASP A C 1
ATOM 2430 O O . ASP A 1 312 ? 14.020 5.741 -16.444 1.00 84.44 312 ASP A O 1
ATOM 2434 N N . GLU A 1 313 ? 11.959 5.400 -15.628 1.00 84.94 313 GLU A N 1
ATOM 2435 C CA . GLU A 1 313 ? 12.343 4.580 -14.474 1.00 84.94 313 GLU A CA 1
ATOM 2436 C C . GLU A 1 313 ? 12.558 3.104 -14.823 1.00 84.94 313 GLU A C 1
ATOM 2438 O O . GLU A 1 313 ? 13.104 2.368 -14.005 1.00 84.94 313 GLU A O 1
ATOM 2443 N N . HIS A 1 314 ? 12.228 2.708 -16.057 1.00 83.94 314 HIS A N 1
ATOM 2444 C CA . HIS A 1 314 ? 12.256 1.321 -16.527 1.00 83.94 314 HIS A CA 1
ATOM 2445 C C . HIS A 1 314 ? 11.329 0.406 -15.713 1.00 83.94 314 HIS A C 1
ATOM 2447 O O . HIS A 1 314 ? 11.585 -0.788 -15.591 1.00 83.94 314 HIS A O 1
ATOM 2453 N N . ASP A 1 315 ? 10.248 0.974 -15.180 1.00 89.06 315 ASP A N 1
ATOM 2454 C CA . ASP A 1 315 ? 9.167 0.241 -14.537 1.00 89.06 315 ASP A CA 1
ATOM 2455 C C . ASP A 1 315 ? 8.090 -0.065 -15.585 1.00 89.06 315 ASP A C 1
ATOM 2457 O O . ASP A 1 315 ? 7.481 0.835 -16.168 1.00 89.06 315 ASP A O 1
ATOM 2461 N N . TYR A 1 316 ? 7.860 -1.350 -15.851 1.00 87.50 316 TYR A N 1
ATOM 2462 C CA . TYR A 1 316 ? 6.870 -1.804 -16.829 1.00 87.50 316 TYR A CA 1
ATOM 2463 C C . TYR A 1 316 ? 5.675 -2.504 -16.190 1.00 87.50 316 TYR A C 1
ATOM 2465 O O . TYR A 1 316 ? 4.878 -3.140 -16.882 1.00 87.50 316 TYR A O 1
ATOM 2473 N N . THR A 1 317 ? 5.508 -2.367 -14.878 1.00 90.06 317 THR A N 1
ATOM 2474 C CA . THR A 1 317 ? 4.437 -3.020 -14.113 1.00 90.06 317 THR A CA 1
ATOM 2475 C C . THR A 1 317 ? 3.065 -2.394 -14.365 1.00 90.06 317 THR A C 1
ATOM 2477 O O . THR A 1 317 ? 2.021 -2.956 -14.007 1.00 90.06 317 THR A O 1
ATOM 2480 N N . SER A 1 318 ? 3.025 -1.225 -15.001 1.00 91.19 318 SER A N 1
ATOM 2481 C CA . SER A 1 318 ? 1.793 -0.540 -15.364 1.00 91.19 318 SER A CA 1
ATOM 2482 C C . SER A 1 318 ? 1.006 -1.254 -16.460 1.00 91.19 318 SER A C 1
ATOM 2484 O O . SER A 1 318 ? 1.525 -1.714 -17.478 1.00 91.19 318 SER A O 1
ATOM 2486 N N . GLY A 1 319 ? -0.315 -1.291 -16.272 1.00 91.94 319 GLY A N 1
ATOM 2487 C CA . GLY A 1 319 ? -1.253 -1.934 -17.193 1.00 91.94 319 GLY A CA 1
ATOM 2488 C C . GLY A 1 319 ? -1.304 -1.259 -18.557 1.00 91.94 319 GLY A C 1
ATOM 2489 O O . GLY A 1 319 ? -1.749 -1.868 -19.525 1.00 91.94 319 GLY A O 1
ATO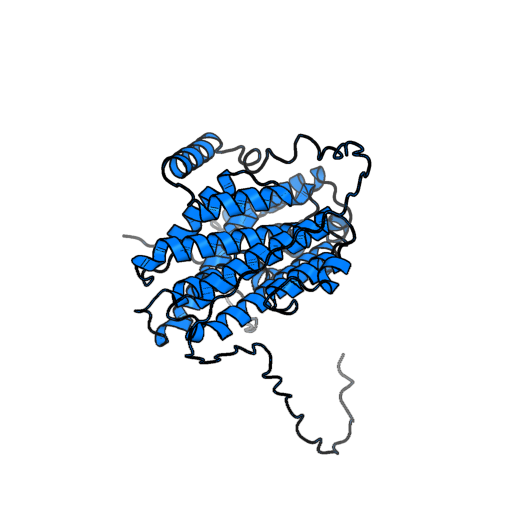M 2490 N N . VAL A 1 320 ? -0.799 -0.025 -18.668 1.00 92.00 320 VAL A N 1
ATOM 2491 C CA . VAL A 1 320 ? -0.636 0.656 -19.957 1.00 92.00 320 VAL A CA 1
ATOM 2492 C C . VAL A 1 320 ? 0.319 -0.127 -20.862 1.00 92.00 320 VAL A C 1
ATOM 2494 O O . VAL A 1 320 ? 0.039 -0.259 -22.056 1.00 92.00 320 VAL A O 1
ATOM 2497 N N . PHE A 1 321 ? 1.401 -0.690 -20.314 1.00 91.00 321 PHE A N 1
ATOM 2498 C CA . PHE A 1 321 ? 2.356 -1.493 -21.079 1.00 91.00 321 PHE A CA 1
ATOM 2499 C C . PHE A 1 321 ? 1.771 -2.852 -21.450 1.00 91.00 321 PHE A C 1
ATOM 2501 O O . PHE A 1 321 ? 1.806 -3.218 -22.625 1.00 91.00 321 PHE A O 1
ATOM 2508 N N . ALA A 1 322 ? 1.133 -3.535 -20.496 1.00 91.38 322 ALA A N 1
ATOM 2509 C CA . ALA A 1 322 ? 0.446 -4.801 -20.753 1.00 91.38 322 ALA A CA 1
ATOM 2510 C C . ALA A 1 322 ? -0.609 -4.656 -21.857 1.00 91.38 322 ALA A C 1
ATOM 2512 O O . ALA A 1 322 ? -0.665 -5.459 -22.790 1.00 91.38 322 ALA A O 1
ATOM 2513 N N . TYR A 1 323 ? -1.382 -3.570 -21.818 1.00 91.88 323 TYR A N 1
ATOM 2514 C CA . TYR A 1 323 ? -2.373 -3.268 -22.841 1.00 91.88 323 TYR A CA 1
ATOM 2515 C C . TYR A 1 323 ? -1.722 -2.965 -24.193 1.00 91.88 323 TYR A C 1
ATOM 2517 O O . TYR A 1 323 ? -2.188 -3.432 -25.232 1.00 91.88 323 TYR A O 1
ATOM 2525 N N . ALA A 1 324 ? -0.640 -2.184 -24.204 1.00 90.44 324 ALA A N 1
ATOM 2526 C CA . ALA A 1 324 ? 0.067 -1.844 -25.431 1.00 90.44 324 ALA A CA 1
ATOM 2527 C C . ALA A 1 324 ? 0.685 -3.071 -26.114 1.00 90.44 324 ALA A C 1
ATOM 2529 O O . ALA A 1 324 ? 0.619 -3.165 -27.342 1.00 90.44 324 ALA A O 1
ATOM 2530 N N . VAL A 1 325 ? 1.234 -4.007 -25.336 1.00 90.06 325 VAL A N 1
ATOM 2531 C CA . VAL A 1 325 ? 1.748 -5.291 -25.831 1.00 90.06 325 VAL A CA 1
ATOM 2532 C C . VAL A 1 325 ? 0.606 -6.153 -26.372 1.00 90.06 325 VAL A C 1
ATOM 2534 O O . VAL A 1 325 ? 0.674 -6.591 -27.519 1.00 90.06 325 VAL A O 1
ATOM 2537 N N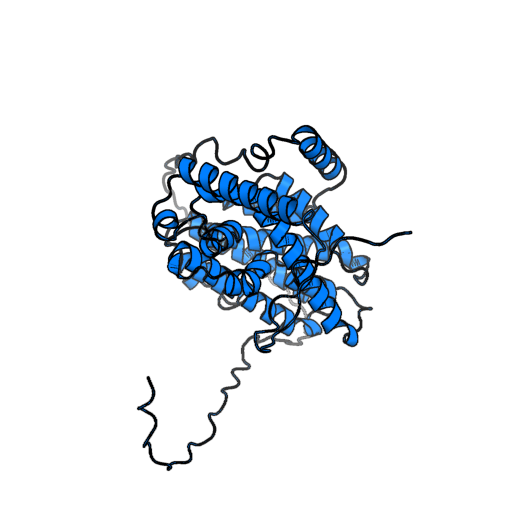 . ASP A 1 326 ? -0.489 -6.314 -25.619 1.00 90.62 326 ASP A N 1
ATOM 2538 C CA . ASP A 1 326 ? -1.669 -7.089 -26.045 1.00 90.62 326 ASP A CA 1
ATOM 2539 C C . ASP A 1 326 ? -2.278 -6.566 -27.360 1.00 90.62 326 ASP A C 1
ATOM 2541 O O . ASP A 1 326 ? -2.712 -7.336 -28.219 1.00 90.62 326 ASP A O 1
ATOM 2545 N N . LYS A 1 327 ? -2.280 -5.243 -27.559 1.00 90.50 327 LYS A N 1
ATOM 2546 C CA . LYS A 1 327 ? -2.765 -4.608 -28.797 1.00 90.50 327 LYS A CA 1
ATOM 2547 C C . LYS A 1 327 ? -1.725 -4.516 -29.912 1.00 90.50 327 LYS A C 1
ATOM 2549 O O . LYS A 1 327 ? -2.064 -4.046 -31.000 1.00 90.50 327 LYS A O 1
ATOM 2554 N N . GLY A 1 328 ? -0.489 -4.955 -29.676 1.00 88.88 328 GLY A N 1
ATOM 2555 C CA . GLY A 1 328 ? 0.601 -4.887 -30.650 1.00 88.88 328 GLY A CA 1
ATOM 2556 C C . GLY A 1 328 ? 1.044 -3.458 -30.982 1.00 88.88 328 GLY A C 1
ATOM 2557 O O . GLY A 1 328 ? 1.543 -3.203 -32.077 1.00 88.88 328 GLY A O 1
ATOM 2558 N N . PHE A 1 329 ? 0.835 -2.503 -30.072 1.00 87.50 329 PHE A N 1
ATOM 2559 C CA . PHE A 1 329 ? 1.370 -1.142 -30.200 1.00 87.50 329 PHE A CA 1
ATOM 2560 C C . PHE A 1 329 ? 2.867 -1.086 -29.883 1.00 87.50 329 PHE A C 1
ATOM 2562 O O . PHE A 1 329 ? 3.580 -0.221 -30.400 1.00 87.50 329 PHE A O 1
ATOM 2569 N N . VAL A 1 330 ? 3.325 -2.007 -29.034 1.00 85.69 330 VAL A N 1
ATOM 2570 C CA . VAL A 1 330 ? 4.709 -2.184 -28.592 1.00 85.69 330 VAL A CA 1
ATOM 2571 C C . VAL A 1 330 ? 5.007 -3.688 -28.567 1.00 85.69 330 VAL A C 1
ATOM 2573 O O . VAL A 1 330 ? 4.102 -4.481 -28.319 1.00 85.69 330 VAL A O 1
ATOM 2576 N N . ASP A 1 331 ? 6.242 -4.087 -28.868 1.00 86.00 331 ASP A N 1
ATOM 2577 C CA . ASP A 1 331 ? 6.694 -5.479 -28.761 1.00 86.00 331 ASP A CA 1
ATOM 2578 C C . ASP A 1 331 ? 7.493 -5.707 -27.463 1.00 86.00 331 ASP A C 1
ATOM 2580 O O . ASP A 1 331 ? 7.962 -4.763 -26.831 1.00 86.00 331 ASP A O 1
ATOM 2584 N N . ILE A 1 332 ? 7.613 -6.959 -27.020 1.00 85.12 332 ILE A N 1
ATOM 2585 C CA . ILE A 1 332 ? 8.275 -7.275 -25.742 1.00 85.12 332 ILE A CA 1
ATOM 2586 C C . ILE A 1 332 ? 9.792 -7.044 -25.814 1.00 85.12 332 ILE A C 1
ATOM 2588 O O . ILE A 1 332 ? 10.399 -6.595 -24.843 1.00 85.12 332 ILE A O 1
ATOM 2592 N N . GLU A 1 333 ? 10.407 -7.287 -26.973 1.00 82.12 333 GLU A N 1
ATOM 2593 C CA . GLU A 1 333 ? 11.836 -7.018 -27.190 1.00 82.12 333 GLU A CA 1
ATOM 2594 C C . GLU A 1 333 ? 12.168 -5.533 -27.009 1.00 82.12 333 GLU A C 1
ATOM 2596 O O . GLU A 1 333 ? 13.240 -5.177 -26.522 1.00 82.12 333 GLU A O 1
ATOM 2601 N N . TRP A 1 334 ? 11.216 -4.661 -27.322 1.00 77.06 334 TRP A N 1
ATOM 2602 C CA . TRP A 1 334 ? 11.304 -3.237 -27.072 1.00 77.06 334 TRP A CA 1
ATOM 2603 C C . TRP A 1 334 ? 11.299 -2.910 -25.571 1.00 77.06 334 TRP A C 1
ATOM 2605 O O . TRP A 1 334 ? 12.100 -2.080 -25.151 1.00 77.06 334 TRP A O 1
ATOM 2615 N N . LEU A 1 335 ? 10.471 -3.576 -24.750 1.00 79.31 335 LEU A N 1
ATOM 2616 C CA . LEU A 1 335 ? 10.471 -3.372 -23.288 1.00 79.31 335 LEU A CA 1
ATOM 2617 C C . LEU A 1 335 ? 11.808 -3.784 -22.654 1.00 79.31 335 LEU A C 1
ATOM 2619 O O . LEU A 1 335 ? 12.264 -3.155 -21.704 1.00 79.31 335 LEU A O 1
ATOM 2623 N N . LYS A 1 336 ? 12.481 -4.792 -23.220 1.00 79.44 336 LYS A N 1
ATOM 2624 C CA . LYS A 1 336 ? 13.825 -5.217 -22.790 1.00 79.44 336 LYS A CA 1
ATOM 2625 C C . LYS A 1 336 ? 14.920 -4.205 -23.159 1.00 79.44 336 LYS A C 1
ATOM 2627 O O . LYS A 1 336 ? 15.975 -4.183 -22.523 1.00 79.44 336 LYS A O 1
ATOM 2632 N N . HIS A 1 337 ? 14.690 -3.374 -24.179 1.00 76.31 337 HIS A N 1
ATOM 2633 C CA . HIS A 1 337 ? 15.656 -2.413 -24.724 1.00 76.31 337 HIS A CA 1
ATOM 2634 C C . HIS A 1 337 ? 15.001 -1.056 -25.042 1.00 76.31 337 HIS A C 1
ATOM 2636 O O . HIS A 1 337 ? 14.905 -0.659 -26.210 1.00 76.31 337 HIS A O 1
ATOM 2642 N N . PRO A 1 338 ? 14.541 -0.326 -24.017 1.00 62.69 338 PRO A N 1
ATOM 2643 C CA . PRO A 1 338 ? 13.729 0.867 -24.206 1.00 62.69 338 PRO A CA 1
ATOM 2644 C C . PRO A 1 338 ? 14.522 2.031 -24.817 1.00 62.69 338 PRO A C 1
ATOM 2646 O O . PRO A 1 338 ? 15.567 2.445 -24.321 1.00 62.69 338 PRO A O 1
ATOM 2649 N N . ASP A 1 339 ? 13.959 2.640 -25.862 1.00 72.25 339 ASP A N 1
ATOM 2650 C CA . ASP A 1 339 ? 14.224 4.041 -26.214 1.00 72.25 339 ASP A CA 1
ATOM 2651 C C . ASP A 1 339 ? 13.058 4.884 -25.687 1.00 72.25 339 ASP A C 1
ATOM 2653 O O . ASP A 1 339 ? 11.973 4.897 -26.280 1.00 72.25 339 ASP A O 1
ATOM 2657 N N . ALA A 1 340 ? 13.271 5.597 -24.578 1.00 65.06 340 ALA A N 1
ATOM 2658 C CA . ALA A 1 340 ? 12.233 6.377 -23.904 1.00 65.06 340 ALA A CA 1
ATOM 2659 C C . ALA A 1 340 ? 11.531 7.395 -24.828 1.00 65.06 340 ALA A C 1
ATOM 2661 O O . ALA A 1 340 ? 10.327 7.646 -24.699 1.00 65.06 340 ALA A O 1
ATOM 2662 N N . THR A 1 341 ? 12.245 7.962 -25.811 1.00 69.38 341 THR A N 1
ATOM 2663 C CA . THR A 1 341 ? 11.659 8.913 -26.772 1.00 69.38 341 THR A CA 1
ATOM 2664 C C . THR A 1 341 ? 10.767 8.194 -27.782 1.00 69.38 341 THR A C 1
ATOM 2666 O O . THR A 1 341 ? 9.638 8.631 -28.040 1.00 69.38 341 THR A O 1
ATOM 2669 N N . GLY A 1 342 ? 11.232 7.062 -28.313 1.00 69.69 342 GLY A N 1
ATOM 2670 C CA . GLY A 1 342 ? 10.447 6.181 -29.174 1.00 69.69 342 GLY A CA 1
ATOM 2671 C C . GLY A 1 342 ? 9.195 5.626 -28.483 1.00 69.69 342 GLY A C 1
ATOM 2672 O O . GLY A 1 342 ? 8.131 5.577 -29.109 1.00 69.69 342 GLY A O 1
ATOM 2673 N N . CYS A 1 343 ? 9.291 5.295 -27.188 1.00 67.06 343 CYS A N 1
ATOM 2674 C CA . CYS A 1 343 ? 8.182 4.792 -26.368 1.00 67.06 343 CYS A CA 1
ATOM 2675 C C . CYS A 1 343 ? 7.000 5.754 -26.368 1.00 67.06 343 CYS A C 1
ATOM 2677 O O . CYS A 1 343 ? 5.894 5.431 -26.816 1.00 67.06 343 CYS A O 1
ATOM 2679 N N . ARG A 1 344 ? 7.265 6.985 -25.911 1.00 70.62 344 ARG A N 1
ATOM 2680 C CA . ARG A 1 344 ? 6.246 8.019 -25.733 1.00 70.62 344 ARG A CA 1
ATOM 2681 C C . ARG A 1 344 ? 5.511 8.291 -27.038 1.00 70.62 344 ARG A C 1
ATOM 2683 O O . ARG A 1 344 ? 4.288 8.428 -27.035 1.00 70.62 344 ARG A O 1
ATOM 2690 N N . GLN A 1 345 ? 6.228 8.318 -28.162 1.00 74.69 345 GLN A N 1
ATOM 2691 C CA . GLN A 1 345 ? 5.625 8.539 -29.475 1.00 74.69 345 GLN A CA 1
ATOM 2692 C C . GLN A 1 345 ? 4.745 7.368 -29.930 1.00 74.69 345 GLN A C 1
ATOM 2694 O O . GLN A 1 345 ? 3.644 7.608 -30.432 1.00 74.69 345 GLN A O 1
ATOM 2699 N N . ARG A 1 346 ? 5.195 6.116 -29.763 1.00 73.75 346 ARG A N 1
ATOM 2700 C CA . ARG A 1 346 ? 4.427 4.925 -30.169 1.00 73.75 346 ARG A CA 1
ATOM 2701 C C . ARG A 1 346 ? 3.161 4.756 -29.336 1.00 73.75 346 ARG A C 1
ATOM 2703 O O . ARG A 1 346 ? 2.085 4.627 -29.917 1.00 73.75 346 ARG A O 1
ATOM 2710 N N . LEU A 1 347 ? 3.267 4.861 -28.011 1.00 75.69 347 LEU A N 1
ATOM 2711 C CA . LEU A 1 347 ? 2.118 4.770 -27.106 1.00 75.69 347 LEU A CA 1
ATOM 2712 C C . LEU A 1 347 ? 1.110 5.893 -27.367 1.00 75.69 347 LEU A C 1
ATOM 2714 O O . LEU A 1 347 ? -0.077 5.624 -27.545 1.00 75.69 347 LEU A O 1
ATOM 2718 N N . SER A 1 348 ? 1.574 7.139 -27.514 1.00 74.94 348 SER A N 1
ATOM 2719 C CA . SER A 1 348 ? 0.679 8.269 -27.804 1.00 74.94 348 SER A CA 1
ATOM 2720 C C . SER A 1 348 ? -0.061 8.099 -29.137 1.00 74.94 348 SER A C 1
ATOM 2722 O O . SER A 1 348 ? -1.254 8.395 -29.221 1.00 74.94 348 SER A O 1
ATOM 2724 N N . ARG A 1 349 ? 0.612 7.590 -30.182 1.00 74.94 349 ARG A N 1
ATOM 2725 C CA . ARG A 1 349 ? -0.006 7.324 -31.494 1.00 74.94 349 ARG A CA 1
ATOM 2726 C C . ARG A 1 349 ? -0.978 6.146 -31.455 1.00 74.94 349 ARG A C 1
ATOM 2728 O O . ARG A 1 349 ? -2.057 6.255 -32.033 1.00 74.94 349 ARG A O 1
ATOM 2735 N N . GLY A 1 350 ? -0.620 5.051 -30.783 1.00 72.06 350 GLY A N 1
ATOM 2736 C CA . GLY A 1 350 ? -1.478 3.872 -30.634 1.00 72.06 350 GLY A CA 1
ATOM 2737 C C . GLY A 1 350 ? -2.777 4.201 -29.899 1.00 72.06 350 GLY A C 1
ATOM 2738 O O . GLY A 1 350 ? -3.865 3.927 -30.408 1.00 72.06 350 GLY A O 1
ATOM 2739 N N . LEU A 1 351 ? -2.668 4.894 -28.761 1.00 67.25 351 LEU A N 1
ATOM 2740 C CA . LEU A 1 351 ? -3.815 5.303 -27.946 1.00 67.25 351 LEU A CA 1
ATOM 2741 C C . LEU A 1 351 ? -4.712 6.322 -28.672 1.00 67.25 351 LEU A C 1
ATOM 2743 O O . LEU A 1 351 ? -5.934 6.180 -28.657 1.00 67.25 351 LEU A O 1
ATOM 2747 N N . SER A 1 352 ? -4.129 7.295 -29.385 1.00 69.69 352 SER A N 1
ATOM 2748 C CA . SER A 1 352 ? -4.895 8.274 -30.182 1.00 69.69 352 SER A CA 1
ATOM 2749 C C . SER A 1 352 ? -5.555 7.653 -31.423 1.00 69.69 352 SER A C 1
ATOM 2751 O O . SER A 1 352 ? -6.630 8.068 -31.853 1.00 69.69 352 SER A O 1
ATOM 2753 N N . GLY A 1 353 ? -4.926 6.642 -32.029 1.00 63.00 353 GLY A N 1
ATOM 2754 C CA . GLY A 1 353 ? -5.489 5.925 -33.174 1.00 63.00 353 GLY A CA 1
ATOM 2755 C C . GLY A 1 353 ? -6.656 5.008 -32.794 1.00 63.00 353 GLY A C 1
ATOM 2756 O O . GLY A 1 353 ? -7.586 4.836 -33.586 1.00 63.00 353 GLY A O 1
ATOM 2757 N N . ALA A 1 354 ? -6.637 4.442 -31.584 1.00 60.88 354 ALA A N 1
ATOM 2758 C CA . ALA A 1 354 ? -7.720 3.615 -31.057 1.00 60.88 354 ALA A CA 1
ATOM 2759 C C . ALA A 1 354 ? -9.005 4.430 -30.813 1.00 60.88 354 ALA A C 1
ATOM 2761 O O . ALA A 1 354 ? -10.091 3.990 -31.197 1.00 60.88 354 ALA A O 1
ATOM 2762 N N . THR A 1 355 ? -8.887 5.645 -30.269 1.00 59.69 355 THR A N 1
ATOM 2763 C CA . THR A 1 355 ? -10.023 6.558 -30.037 1.00 59.69 355 THR A CA 1
ATOM 2764 C C . THR A 1 355 ? -10.619 7.123 -31.335 1.00 59.69 355 THR A C 1
ATOM 2766 O O . THR A 1 355 ? -11.832 7.320 -31.438 1.00 59.69 355 THR A O 1
ATOM 2769 N N . ALA A 1 356 ? -9.809 7.315 -32.382 1.00 58.50 356 ALA A N 1
ATOM 2770 C CA . ALA A 1 356 ? -10.292 7.733 -33.704 1.00 58.50 356 ALA A CA 1
ATOM 2771 C C . ALA A 1 356 ? -11.058 6.618 -34.456 1.00 58.50 356 ALA A C 1
ATOM 2773 O O . ALA A 1 356 ? -11.999 6.877 -35.211 1.00 58.50 356 ALA A O 1
ATOM 2774 N N . LYS A 1 357 ? -10.686 5.347 -34.247 1.00 56.41 357 LYS A N 1
ATOM 2775 C CA . LYS A 1 357 ? -11.389 4.197 -34.845 1.00 56.41 357 LYS A CA 1
ATOM 2776 C C . LYS A 1 357 ? -12.692 3.848 -34.123 1.00 56.41 357 LYS A C 1
ATOM 2778 O O . LYS A 1 357 ? -13.633 3.412 -34.780 1.00 56.41 357 LYS A O 1
ATOM 2783 N N . SER A 1 358 ? -12.783 4.066 -32.809 1.00 52.62 358 SER A N 1
ATOM 2784 C CA . SER A 1 358 ? -14.036 3.865 -32.064 1.00 52.62 358 SER A CA 1
ATOM 2785 C C . SER A 1 358 ? -15.080 4.957 -32.331 1.00 52.62 358 SER A C 1
ATOM 2787 O O . SER A 1 358 ? -16.274 4.681 -32.283 1.00 52.62 358 SER A O 1
ATOM 2789 N N . SER A 1 359 ? -14.653 6.175 -32.678 1.00 46.94 359 SER A N 1
ATOM 2790 C CA . SER A 1 359 ? -15.548 7.291 -33.029 1.00 46.94 359 SER A CA 1
ATOM 2791 C C . SER A 1 359 ? -16.036 7.265 -34.486 1.00 46.94 359 SER A C 1
ATOM 2793 O O . SER A 1 359 ? -17.110 7.786 -34.782 1.00 46.94 359 SER A O 1
ATOM 2795 N N . SER A 1 360 ? -15.306 6.615 -35.400 1.00 48.97 360 SER A N 1
ATOM 2796 C CA . SER A 1 360 ? -15.693 6.487 -36.818 1.00 48.97 360 SER A CA 1
ATOM 2797 C C . SER A 1 360 ? -16.587 5.279 -37.135 1.00 48.97 360 SER A C 1
ATOM 2799 O O . SER A 1 360 ? -17.190 5.240 -38.206 1.00 48.97 360 SER A O 1
ATOM 2801 N N . SER A 1 361 ? -16.751 4.322 -36.214 1.00 47.88 361 SER A N 1
ATOM 2802 C CA . SER A 1 361 ? -17.658 3.173 -36.389 1.00 47.88 361 SER A CA 1
ATOM 2803 C C . SER A 1 361 ? -19.110 3.440 -35.953 1.00 47.88 361 SER A C 1
ATOM 2805 O O . SER A 1 361 ? -19.973 2.586 -36.149 1.00 47.88 361 SER A O 1
ATOM 2807 N N . GLY A 1 362 ? -19.410 4.629 -35.413 1.00 43.41 362 GLY A N 1
ATOM 2808 C CA . GLY A 1 362 ? -20.739 5.003 -34.911 1.00 43.41 362 GLY A CA 1
ATOM 2809 C C . GLY A 1 362 ? -21.725 5.563 -35.945 1.00 43.41 362 GLY A C 1
ATOM 2810 O O . GLY A 1 362 ? -22.871 5.823 -35.593 1.00 43.41 362 GLY A O 1
ATOM 2811 N N . ASN A 1 363 ? -21.326 5.760 -37.207 1.00 44.84 363 ASN A N 1
ATOM 2812 C CA . ASN A 1 363 ? -22.186 6.408 -38.203 1.00 44.84 363 ASN A CA 1
ATOM 2813 C C . ASN A 1 363 ? -22.049 5.751 -39.587 1.00 44.84 363 ASN A C 1
ATOM 2815 O O . ASN A 1 363 ? -21.444 6.292 -40.508 1.00 44.84 363 ASN A O 1
ATOM 2819 N N . GLY A 1 364 ? -22.588 4.537 -39.732 1.00 39.56 364 GLY A N 1
ATOM 2820 C CA . GLY A 1 364 ? -22.504 3.794 -40.987 1.00 39.56 364 GLY A CA 1
ATOM 2821 C C . GLY A 1 364 ? -23.523 2.665 -41.118 1.00 39.56 364 GLY A C 1
ATOM 2822 O O . GLY A 1 364 ? -23.227 1.518 -40.820 1.00 39.56 364 GLY A O 1
ATOM 2823 N N . SER A 1 365 ? -24.684 3.003 -41.684 1.00 38.00 365 SER A N 1
ATOM 2824 C CA . SER A 1 365 ? -25.534 2.118 -42.496 1.00 38.00 365 SER A CA 1
ATOM 2825 C C . SER A 1 365 ? -26.374 1.036 -41.790 1.00 38.00 365 SER A C 1
ATOM 2827 O O . SER A 1 365 ? -26.013 -0.135 -41.690 1.00 38.00 365 SER A O 1
ATOM 2829 N N . ARG A 1 366 ? -27.617 1.409 -41.444 1.00 43.06 366 ARG A N 1
ATOM 2830 C CA . ARG A 1 366 ? -28.768 0.492 -41.489 1.00 43.06 366 ARG A CA 1
ATOM 2831 C C . ARG A 1 366 ? -29.212 0.342 -42.948 1.00 43.06 366 ARG A C 1
ATOM 2833 O O . ARG A 1 366 ? -30.055 1.105 -43.406 1.00 43.06 366 ARG A O 1
ATOM 2840 N N . THR A 1 367 ? -28.702 -0.671 -43.648 1.00 38.38 367 THR A N 1
ATOM 2841 C CA . THR A 1 367 ? -29.397 -1.229 -44.821 1.00 38.38 367 THR A CA 1
ATOM 2842 C C . THR A 1 367 ? -29.117 -2.728 -44.970 1.00 38.38 367 THR A C 1
ATOM 2844 O O . THR A 1 367 ? -27.990 -3.183 -44.833 1.00 38.38 367 THR A O 1
ATOM 2847 N N . ALA A 1 368 ? -30.202 -3.471 -45.182 1.00 38.25 368 ALA A N 1
ATOM 2848 C CA . ALA A 1 368 ? -30.394 -4.922 -45.216 1.00 38.25 368 ALA A CA 1
ATOM 2849 C C . ALA A 1 368 ? -29.316 -5.804 -45.887 1.00 38.25 368 ALA A C 1
ATOM 2851 O O . ALA A 1 368 ? -28.921 -5.522 -47.010 1.00 38.25 368 ALA A O 1
ATOM 2852 N N . MET A 1 369 ? -29.048 -6.992 -45.312 1.00 30.53 369 MET A N 1
ATOM 2853 C CA . MET A 1 369 ? -29.333 -8.283 -45.975 1.00 30.53 369 MET A CA 1
ATOM 2854 C C . MET A 1 369 ? -29.263 -9.492 -45.016 1.00 30.53 369 MET A C 1
ATOM 2856 O O . MET A 1 369 ? -28.653 -9.452 -43.954 1.00 30.53 369 MET A O 1
ATOM 2860 N N . ARG A 1 370 ? -29.984 -10.546 -45.408 1.00 33.69 370 ARG A N 1
ATOM 2861 C CA . ARG A 1 370 ? -30.384 -11.756 -44.676 1.00 33.69 370 ARG A CA 1
ATOM 2862 C C . ARG A 1 370 ? -29.283 -12.824 -44.512 1.00 33.69 370 ARG A C 1
ATOM 2864 O O . ARG A 1 370 ? -28.457 -13.007 -45.392 1.00 33.69 370 ARG A O 1
ATOM 2871 N N . SER A 1 371 ? -29.472 -13.620 -43.451 1.00 34.41 371 SER A N 1
ATOM 2872 C CA . SER A 1 371 ? -29.285 -15.084 -43.320 1.00 34.41 371 SER A CA 1
ATOM 2873 C C . SER A 1 371 ? -27.938 -15.743 -43.655 1.00 34.41 371 SER A C 1
ATOM 2875 O O . SER A 1 371 ? -27.640 -15.974 -44.818 1.00 34.41 371 SER A O 1
ATOM 2877 N N . SER A 1 372 ? -27.276 -16.280 -42.626 1.00 32.00 372 SER A N 1
ATOM 2878 C CA . SER A 1 372 ? -27.090 -17.733 -42.410 1.00 32.00 372 SER A CA 1
ATOM 2879 C C . SER A 1 372 ? -26.266 -17.942 -41.136 1.00 32.00 372 SER A C 1
ATOM 2881 O O . SER A 1 372 ? -25.280 -17.244 -40.920 1.00 32.00 372 SER A O 1
ATOM 2883 N N . GLY A 1 373 ? -26.712 -18.844 -40.262 1.00 31.61 373 GLY A N 1
ATOM 2884 C CA . GLY A 1 373 ? -26.195 -18.976 -38.903 1.00 31.61 373 GLY A CA 1
ATOM 2885 C C . GLY A 1 373 ? -24.898 -19.768 -38.757 1.00 31.61 373 GLY A C 1
ATOM 2886 O O . GLY A 1 373 ? -24.522 -20.554 -39.615 1.00 31.61 373 GLY A O 1
ATOM 2887 N N . SER A 1 374 ? -24.276 -19.600 -37.593 1.00 30.80 374 SER A N 1
ATOM 2888 C CA . SER A 1 374 ? -23.601 -20.657 -36.837 1.00 30.80 374 SER A CA 1
ATOM 2889 C C . SER A 1 374 ? -23.265 -20.094 -35.458 1.00 30.80 374 SER A C 1
ATOM 2891 O O . SER A 1 374 ? -22.472 -19.167 -35.317 1.00 30.80 374 SER A O 1
ATOM 2893 N N . ALA A 1 375 ? -23.946 -20.612 -34.440 1.00 40.50 375 ALA A N 1
ATOM 2894 C CA . ALA A 1 375 ? -23.725 -20.274 -33.047 1.00 40.50 375 ALA A CA 1
ATOM 2895 C C . ALA A 1 375 ? -22.546 -21.086 -32.503 1.00 40.50 375 ALA A C 1
ATOM 2897 O O . ALA A 1 375 ? -22.606 -22.315 -32.520 1.00 40.50 375 ALA A O 1
ATOM 2898 N N . LYS A 1 376 ? -21.521 -20.394 -31.990 1.00 39.16 376 LYS A N 1
ATOM 2899 C CA . LYS A 1 376 ? -20.715 -20.735 -30.799 1.00 39.16 376 LYS A CA 1
ATOM 2900 C C . LYS A 1 376 ? -19.458 -19.863 -30.782 1.00 39.16 376 LYS A C 1
ATOM 2902 O O . LYS A 1 376 ? -18.490 -20.198 -31.450 1.00 39.16 376 LYS A O 1
ATOM 2907 N N . GLN A 1 377 ? -19.442 -18.814 -29.958 1.00 32.09 377 GLN A N 1
ATOM 2908 C CA . GLN A 1 377 ? -18.222 -18.418 -29.248 1.00 32.09 377 GLN A CA 1
ATOM 2909 C C . GLN A 1 377 ? -18.515 -17.472 -28.074 1.00 32.09 377 GLN A C 1
ATOM 2911 O O . GLN A 1 377 ? -19.072 -16.395 -28.231 1.00 32.09 377 GLN A O 1
ATOM 2916 N N . SER A 1 378 ? -18.144 -17.985 -26.900 1.00 32.22 378 SER A N 1
ATOM 2917 C CA . SER A 1 378 ? -17.611 -17.335 -25.699 1.00 32.22 378 SER A CA 1
ATOM 2918 C C . SER A 1 378 ? -18.290 -16.081 -25.127 1.00 32.22 378 SER A C 1
ATOM 2920 O O . SER A 1 378 ? -18.051 -14.952 -25.546 1.00 32.22 378 SER A O 1
ATOM 2922 N N . ARG A 1 379 ? -19.036 -16.292 -24.035 1.00 31.95 379 ARG A N 1
ATOM 2923 C CA . ARG A 1 379 ? -19.329 -15.282 -23.009 1.00 31.95 379 ARG A CA 1
ATOM 2924 C C . ARG A 1 379 ? -18.083 -15.070 -22.135 1.00 31.95 379 ARG A C 1
ATOM 2926 O O . ARG A 1 379 ? -18.007 -15.671 -21.075 1.00 31.95 379 ARG A O 1
ATOM 2933 N N . VAL A 1 380 ? -17.141 -14.235 -22.570 1.00 32.84 380 VAL A N 1
ATOM 2934 C CA . VAL A 1 380 ? -16.161 -13.542 -21.701 1.00 32.84 380 VAL A CA 1
ATOM 2935 C C . VAL A 1 380 ? -15.783 -12.223 -22.389 1.00 32.84 380 VAL A C 1
ATOM 2937 O O . VAL A 1 380 ? -14.718 -12.096 -22.975 1.00 32.84 380 VAL A O 1
ATOM 2940 N N . SER A 1 381 ? -16.715 -11.271 -22.440 1.00 31.12 381 SER A N 1
ATOM 2941 C CA . SER A 1 381 ? -16.459 -9.865 -22.804 1.00 31.12 381 SER A CA 1
ATOM 2942 C C . SER A 1 381 ? -17.751 -9.077 -22.594 1.00 31.12 381 SER A C 1
ATOM 2944 O O . SER A 1 381 ? -18.531 -8.869 -23.521 1.00 31.12 381 SER A O 1
ATOM 2946 N N . MET A 1 382 ? -18.069 -8.740 -21.343 1.00 28.19 382 MET A N 1
ATOM 2947 C CA . MET A 1 382 ? -19.278 -7.959 -21.052 1.00 28.19 382 MET A CA 1
ATOM 2948 C C . MET A 1 382 ? -19.108 -6.984 -19.880 1.00 28.19 382 MET A C 1
ATOM 2950 O O . MET A 1 382 ? -20.068 -6.712 -19.175 1.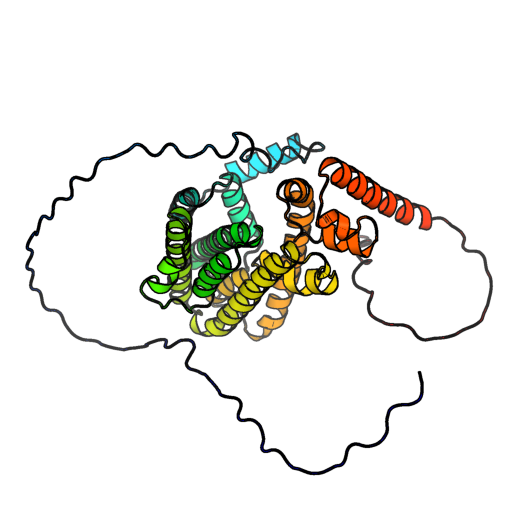00 28.19 382 MET A O 1
ATOM 2954 N N . PHE A 1 383 ? -17.901 -6.442 -19.683 1.00 32.09 383 PHE A N 1
ATOM 2955 C CA . PHE A 1 383 ? -17.665 -5.409 -18.661 1.00 32.09 383 PHE A CA 1
ATOM 2956 C C . PHE A 1 383 ? -16.974 -4.129 -19.156 1.00 32.09 383 PHE A C 1
ATOM 2958 O O . PHE A 1 383 ? -16.728 -3.235 -18.361 1.00 32.09 383 PHE A O 1
ATOM 2965 N N . ALA A 1 384 ? -16.743 -3.963 -20.463 1.00 29.56 384 ALA A N 1
ATOM 2966 C CA . ALA A 1 384 ? -16.026 -2.793 -20.989 1.00 29.56 384 ALA A CA 1
ATOM 2967 C C . ALA A 1 384 ? -16.885 -1.810 -21.817 1.00 29.56 384 ALA A C 1
ATOM 2969 O O . ALA A 1 384 ? -16.334 -1.019 -22.577 1.00 29.56 384 ALA A O 1
ATOM 2970 N N . THR A 1 385 ? -18.226 -1.847 -21.764 1.00 30.73 385 THR A N 1
ATOM 2971 C CA . THR A 1 385 ? -19.038 -0.969 -22.647 1.00 30.73 385 THR A CA 1
ATOM 2972 C C . THR A 1 385 ? -20.432 -0.616 -22.112 1.00 30.73 385 THR A C 1
ATOM 2974 O O . THR A 1 385 ? -21.427 -0.740 -22.820 1.00 30.73 385 THR A O 1
ATOM 2977 N N . GLY A 1 386 ? -20.530 -0.163 -20.860 1.00 27.44 386 GLY A N 1
ATOM 2978 C CA . GLY A 1 386 ? -21.826 0.164 -20.253 1.00 27.44 386 GLY A CA 1
ATOM 2979 C C . GLY A 1 386 ? -21.790 1.295 -19.232 1.00 27.44 386 GLY A C 1
ATOM 2980 O O . GLY A 1 386 ? -22.196 1.080 -18.102 1.00 27.44 386 GLY A O 1
ATOM 2981 N N . LEU A 1 387 ? -21.320 2.484 -19.617 1.00 30.12 387 LEU A N 1
ATOM 2982 C CA . LEU A 1 387 ? -21.530 3.725 -18.858 1.00 30.12 387 LEU A CA 1
ATOM 2983 C C . LEU A 1 387 ? -21.790 4.883 -19.833 1.00 30.12 387 LEU A C 1
ATOM 2985 O O . LEU A 1 387 ? -20.932 5.720 -20.076 1.00 30.12 387 LEU A O 1
ATOM 2989 N N . MET A 1 388 ? -22.981 4.895 -20.430 1.00 29.78 388 MET A N 1
ATOM 2990 C CA . MET A 1 388 ? -23.646 6.109 -20.913 1.00 29.78 388 MET A CA 1
ATOM 2991 C C . MET A 1 388 ? -25.164 5.885 -20.901 1.00 29.78 388 MET A C 1
ATOM 2993 O O . MET A 1 388 ? -25.628 4.834 -21.335 1.00 29.78 388 MET A O 1
ATOM 2997 N N . ALA A 1 389 ? -25.884 6.923 -20.464 1.00 26.69 389 ALA A N 1
ATOM 2998 C CA . ALA A 1 389 ? -27.341 7.106 -20.419 1.00 26.69 389 ALA A CA 1
ATOM 2999 C C . ALA A 1 389 ? -28.080 6.670 -19.132 1.00 26.69 389 ALA A C 1
ATOM 3001 O O . ALA A 1 389 ? -28.625 5.574 -19.047 1.00 26.69 389 ALA A O 1
ATOM 3002 N N . CYS A 1 390 ? -28.213 7.616 -18.196 1.00 22.02 390 CYS A N 1
ATOM 3003 C CA . CYS A 1 390 ? -29.490 7.876 -17.520 1.00 22.02 390 CYS A CA 1
ATOM 3004 C C . CYS A 1 390 ? -30.043 9.195 -18.087 1.00 22.02 390 CYS A C 1
ATOM 3006 O O . CYS A 1 390 ? -29.307 10.184 -18.061 1.00 22.02 390 CYS A O 1
ATOM 3008 N N . PRO A 1 391 ? -31.275 9.243 -18.616 1.00 35.41 391 PRO A N 1
ATOM 3009 C CA . PRO A 1 391 ? -32.049 10.474 -18.677 1.00 35.41 391 PRO A CA 1
ATOM 3010 C C . PRO A 1 391 ? -32.882 10.654 -17.395 1.00 35.41 391 PRO A C 1
ATOM 3012 O O . PRO A 1 391 ? -33.200 9.667 -16.731 1.00 35.41 391 PRO A O 1
ATOM 3015 N N . ASP A 1 392 ? -33.168 11.927 -17.112 1.00 38.22 392 ASP A N 1
ATOM 3016 C CA . ASP A 1 392 ? -33.960 12.543 -16.028 1.00 38.22 392 ASP A CA 1
ATOM 3017 C C . ASP A 1 392 ? -34.986 11.683 -15.269 1.00 38.22 392 ASP A C 1
ATOM 3019 O O . ASP A 1 392 ? -35.842 11.026 -15.913 1.00 38.22 392 ASP A O 1
#